Protein AF-A0A924N754-F1 (afdb_monomer)

Secondary structure (DSSP, 8-state):
-HHHHHHHTS-HHHHHHHHHHHHHHHHHHHHTT-HHHHHHHHHHHHHHHHHTT-HHHHHHHHHHHHHHHHHTT-HHHHHHHHHHHHHHHHHTT-HHHHHHHHHHHHHHHHH-SSS--HHHHHHHHHHHHHHHHHHHHTS-SHHHHHHHHHTTHHHHHHHHHHHHHTHHHH-HHHHHHHHHHHHHTTSSHHHHHHHHHT---HHHHGGGGGS--TT--HHHHHHHHHHHHHHTT-EEEEEEEETTEEEEEEE-TTS-EEEPPPEE--HHHHHHHHHHHHHHTTTTGGGS--S-TT-----TTSTT-S---HHHHHHHHHHHS-TTHHHHS-TT--EEEE--GGGGGS-GGG-EE--------------TT---------EEHHHHS-EEE-S-HHHHHHHHTSPPP------TT-S--GGGG-EEEEEE---EEEETTTTEEEEPPP-HHHHHHHHHHHHHHT-PPEEETT-BHHHHHHHHTT-SEEEEES-EE---SHHHHTT-EEE-B--SS--SEEEHHHHHH-TT-----SEEEEESTTTT-PEEETTTEEESHHHHHHHTT-S-EEE-SS----S-TT--

Foldseek 3Di:
DVVVVVVVPDDLVVLQVLLVVLLVQLVVCLVVVNLVSSQVSLVSSCVSCVVSVPLLSNLSSLQSNLVSCVSVLNLVSSLVSLVVSLVSCVVVVVLVSNLSSLQSNLVSLCPHPPDRPLVSSLQSLLVSQQSLLVVLVVLPDLLSSQVSLLVVQSSLQSNLSSLCVCCVPPNFQQSQQLSQLSLLQLFQVSLLVLLLVLDPDPLSVVLVVSHRDRPDRRNVVSLVLCVVCQVLLAWEWAWDDDAQWIWIWIQFSPRGIGTDDIDGHHPVRLLVLQVLLCVLVVQCVVVPDDPPPPPPPDDPPPNPPPDPCVVSLVVCCVNRPDPCCPVRAAFAREYEYQYFFSRLLHPLQQRWDDDQDPPPPDDDDDDPDDDPDRPGPTDGPVNRYPYDYDSHSSLLSSLVSDDAPPQPPDPPDDPDGLLQLAAFEFFEQWFWDADDPRPDIDTDDTDVVRVVVRVVSCVVSVYDYQHYPRFEPVNCQVSQAERQHYEASAAWDADQDSVCRQQTFGAHHYDPVGRRTHTNVVLSPPPPQAGNYQEHEANYAQQQVAHQRRRYGRRGPQSSCSSSNHSGYHHRSGGDPPPDPPDD

Mean predicted aligned error: 11.1 Å

Sequence (584 aa):
MDQQRAYDTVPAVVHMHLARTFVGTARTFVGMARTDSALVNARAALVSARRTRNRTIEGRALSQLGHVYSSAGLADSARSYYASAISIMREVGYKRGVRNALAEMAESFRTGNEQKQLDRAVMYFDSAAAVVDLARRGAGEDENAVAFLEDQVDVFGGWARAWAGRRAEVGSARSAASALGAIERGRAQSLVDMVTRLQSSERVRGLAQFRPVVGRDLSIDVDSLLAPLRASRTAALSYLHAGDTLFTWFLEPSGALHLQPPVRITEAELAQLIRSSRRSLGADDARSAPLNPDELSLSSDSLLSTRYPVDDWKRLAALLLTANLEATVPAGTPIVIVPHGTIGLLPFAALTVGRDRFAATRRASTPAGARRTSSVQRVALGTRNPLRYAPSFTALRASEARPRVAVAQGRRGAAGSVASSALVVGNPAMPFVYSGRWTTRSRLRSLPGAEAESQRIGTLLGVRTLTGKTATESAVRRRMVDAPLIHFATHGLGFGSAASARRSFVAFAPDSLQDGLLTLGELMDERALALRAELVVLSACQTGLGNLTRAEGSIGLQRAFLAKGARAASSSAFGTLTTRRRDC

Nearest PDB structures (foldseek):
  3ro3-assembly1_A  TM=7.411E-01  e=2.589E-04  Mus musculus
  5a7d-assembly4_D  TM=4.964E-01  e=9.634E-04  Drosophila melanogaster
  5a7d-assembly2_E  TM=5.029E-01  e=1.493E-03  Drosophila melanogaster
  4a1s-assembly1_B  TM=5.202E-01  e=2.314E-03  Drosophila melanogaster
  7ep7-assembly1_A  TM=5.096E-01  e=3.253E-03  Mus musculus

pLDDT: mean 79.77, std 19.35, range [21.86, 98.06]

Radius of gyration: 27.98 Å; Cα contacts (8 Å, |Δi|>4): 1055; chains: 1; bounding box: 65×67×88 Å

Solvent-accessible surface area (backbone atoms only — not comparable to full-atom values): 30549 Å² total; per-residue (Å²): 117,66,68,61,56,61,59,69,72,53,54,59,69,54,35,48,51,48,20,54,48,22,42,50,53,14,54,54,24,48,77,68,73,34,55,68,64,12,47,56,26,17,50,53,7,31,57,28,12,57,74,55,66,36,54,70,52,28,17,52,13,29,32,45,40,12,51,43,29,42,77,69,70,38,42,69,63,11,44,53,27,18,55,54,13,33,54,44,17,56,76,72,64,38,58,73,56,28,29,50,31,29,37,53,43,13,46,42,27,56,69,37,91,62,82,58,41,34,71,57,13,35,54,27,20,40,48,20,44,31,47,49,54,58,50,43,74,68,44,71,56,64,67,49,28,49,58,52,39,54,78,43,45,62,46,24,50,48,27,16,52,27,29,50,69,36,29,86,80,64,34,61,57,47,13,30,29,28,16,51,34,34,39,51,57,50,27,20,51,60,51,37,55,41,37,43,73,79,46,93,48,69,70,48,60,58,54,65,69,63,54,64,52,72,90,60,66,34,34,63,50,34,53,60,65,44,41,66,38,39,75,68,36,31,25,32,41,38,45,44,74,54,79,50,29,36,39,40,39,39,33,38,36,88,50,54,59,42,59,49,83,69,41,81,48,43,63,68,58,53,46,46,46,49,48,55,46,38,47,73,70,49,37,53,63,59,73,71,64,70,98,50,91,83,68,78,75,72,64,83,74,69,80,78,69,73,78,73,65,64,62,47,47,52,50,49,30,66,74,74,45,62,96,56,44,75,82,63,46,58,75,65,43,41,34,39,38,24,50,37,44,69,55,64,74,50,64,62,43,70,31,56,46,69,72,82,75,78,80,78,78,79,82,78,92,78,74,96,79,76,77,84,74,80,78,71,71,62,42,39,38,42,82,43,22,51,74,43,79,34,60,21,68,66,40,45,49,59,39,60,60,52,81,75,79,78,65,57,80,70,68,90,84,68,92,83,42,51,49,59,50,35,40,34,31,11,27,29,35,56,30,72,45,71,44,84,94,67,78,42,81,44,68,53,77,84,40,60,56,29,32,54,50,23,49,54,52,16,63,75,39,66,27,81,54,28,41,32,78,67,21,18,41,69,59,46,60,68,48,49,36,73,8,41,35,37,37,40,23,35,59,30,45,42,31,60,44,82,96,41,30,46,69,16,29,43,52,19,4,50,56,101,88,40,73,9,59,57,24,35,42,59,58,64,67,42,79,86,60,55,35,54,16,56,35,36,36,38,56,18,33,24,31,48,38,22,27,73,32,68,21,52,29,60,48,32,55,50,47,44,46,36,37,30,44,19,49,37,63,48,52,31,72,28,39,80,75,76,91,61,96,78,74,113

Structure (mmCIF, N/CA/C/O backbone):
data_AF-A0A924N754-F1
#
_entry.id   AF-A0A924N754-F1
#
loop_
_atom_site.group_PDB
_atom_site.id
_atom_site.type_symbol
_atom_site.label_atom_id
_atom_site.label_alt_id
_atom_site.label_comp_id
_atom_site.label_asym_id
_atom_site.label_entity_id
_atom_site.label_seq_id
_atom_site.pdbx_PDB_ins_code
_atom_site.Cartn_x
_atom_site.Cartn_y
_atom_site.Cartn_z
_atom_site.occupancy
_atom_site.B_iso_or_equiv
_atom_site.auth_seq_id
_atom_site.auth_comp_id
_atom_site.auth_asym_id
_atom_site.auth_atom_id
_atom_site.pdbx_PDB_model_num
ATOM 1 N N . MET A 1 1 ? 32.706 -22.737 -42.553 1.00 48.12 1 MET A N 1
ATOM 2 C CA . MET A 1 1 ? 31.622 -22.927 -43.544 1.00 48.12 1 MET A CA 1
ATOM 3 C C . MET A 1 1 ? 30.691 -24.089 -43.166 1.00 48.12 1 MET A C 1
ATOM 5 O O . MET A 1 1 ? 29.494 -23.963 -43.388 1.00 48.12 1 MET A O 1
ATOM 9 N N . ASP A 1 2 ? 31.188 -25.147 -42.509 1.00 53.66 2 ASP A N 1
ATOM 10 C CA . ASP A 1 2 ? 30.367 -26.296 -42.072 1.00 53.66 2 ASP A CA 1
ATOM 11 C C . ASP A 1 2 ? 29.365 -26.021 -40.942 1.00 53.66 2 ASP A C 1
ATOM 13 O O . ASP A 1 2 ? 28.234 -26.496 -41.002 1.00 53.66 2 ASP A O 1
ATOM 17 N N . GLN A 1 3 ? 29.712 -25.206 -39.939 1.00 51.03 3 GLN A N 1
ATOM 18 C CA . GLN A 1 3 ? 28.780 -24.915 -38.835 1.00 51.03 3 GLN A CA 1
ATOM 19 C C . GLN A 1 3 ? 27.534 -24.137 -39.284 1.00 51.03 3 GLN A C 1
ATOM 21 O O . GLN A 1 3 ? 26.451 -24.370 -38.759 1.00 51.03 3 GLN A O 1
ATOM 26 N N . GLN A 1 4 ? 27.662 -23.251 -40.279 1.00 50.91 4 GLN A N 1
ATOM 27 C CA . GLN A 1 4 ? 26.534 -22.473 -40.799 1.00 50.91 4 GLN A CA 1
ATOM 28 C C . GLN A 1 4 ? 25.554 -23.373 -41.570 1.00 50.91 4 GLN A C 1
ATOM 30 O O . GLN A 1 4 ? 24.350 -23.286 -41.353 1.00 50.91 4 GLN A O 1
ATOM 35 N N . ARG A 1 5 ? 26.072 -24.303 -42.390 1.00 52.09 5 ARG A N 1
ATOM 36 C CA . ARG A 1 5 ? 25.261 -25.282 -43.134 1.00 52.09 5 ARG A CA 1
ATOM 37 C C . ARG A 1 5 ? 24.550 -26.275 -42.211 1.00 52.09 5 ARG A C 1
ATOM 39 O O . ARG A 1 5 ? 23.365 -26.515 -42.402 1.00 52.09 5 ARG A O 1
ATOM 46 N N . ALA A 1 6 ? 25.231 -26.783 -41.180 1.00 55.38 6 ALA A N 1
ATOM 47 C CA . ALA A 1 6 ? 24.621 -27.658 -40.174 1.00 55.38 6 ALA A CA 1
ATOM 48 C C . ALA A 1 6 ? 23.561 -26.936 -39.318 1.00 55.38 6 ALA A C 1
ATOM 50 O O . ALA A 1 6 ? 22.592 -27.546 -38.873 1.00 55.38 6 ALA A O 1
ATOM 51 N N . TYR A 1 7 ? 23.720 -25.628 -39.099 1.00 54.53 7 TYR A N 1
ATOM 52 C CA . TYR A 1 7 ? 22.757 -24.793 -38.377 1.00 54.53 7 TYR A CA 1
ATOM 53 C C . TYR A 1 7 ? 21.530 -24.421 -39.233 1.00 54.53 7 TYR A C 1
ATOM 55 O O . TYR A 1 7 ? 20.434 -24.223 -38.703 1.00 54.53 7 TYR A O 1
ATOM 63 N N . ASP A 1 8 ? 21.680 -24.370 -40.558 1.00 57.34 8 ASP A N 1
ATOM 64 C CA . ASP A 1 8 ? 20.594 -24.090 -41.504 1.00 57.34 8 ASP A CA 1
ATOM 65 C C . ASP A 1 8 ? 19.673 -25.307 -41.745 1.00 57.34 8 ASP A C 1
ATOM 67 O O . ASP A 1 8 ? 18.508 -25.124 -42.091 1.00 57.34 8 ASP A O 1
ATOM 71 N N . THR A 1 9 ? 20.133 -26.537 -41.478 1.00 63.06 9 THR A N 1
ATOM 72 C CA . THR A 1 9 ? 19.323 -27.776 -41.557 1.00 63.06 9 THR A CA 1
ATOM 73 C C . THR A 1 9 ? 18.476 -28.059 -40.311 1.00 63.06 9 THR A C 1
ATOM 75 O O . THR A 1 9 ? 17.717 -29.026 -40.267 1.00 63.06 9 THR A O 1
ATOM 78 N N . VAL A 1 10 ? 18.607 -27.236 -39.270 1.00 67.00 10 VAL A N 1
ATOM 79 C CA . VAL A 1 10 ? 17.914 -27.419 -37.990 1.00 67.00 10 VAL A CA 1
ATOM 80 C C . VAL A 1 10 ? 16.430 -27.017 -38.112 1.00 67.00 10 VAL A C 1
ATOM 82 O O . VAL A 1 10 ? 16.139 -25.919 -38.593 1.00 67.00 10 VAL A O 1
ATOM 85 N N . PRO A 1 11 ? 15.471 -27.842 -37.640 1.00 75.50 11 PRO A N 1
ATOM 86 C CA . PRO A 1 11 ? 14.044 -27.530 -37.729 1.00 75.50 11 PRO A CA 1
ATOM 87 C C . PRO A 1 11 ? 13.665 -26.197 -37.068 1.00 75.50 11 PRO A C 1
ATOM 89 O O . PRO A 1 11 ? 14.200 -25.826 -36.020 1.00 75.50 11 PRO A O 1
ATOM 92 N N . ALA A 1 12 ? 12.663 -25.501 -37.615 1.00 74.56 12 ALA A N 1
ATOM 93 C CA . ALA A 1 12 ? 12.192 -24.209 -37.096 1.00 74.56 12 ALA A CA 1
ATOM 94 C C . ALA A 1 12 ? 11.783 -24.254 -35.606 1.00 74.56 12 ALA A C 1
ATOM 96 O O . ALA A 1 12 ? 11.992 -23.287 -34.873 1.00 74.56 12 ALA A O 1
ATOM 97 N N . VAL A 1 13 ? 11.260 -25.391 -35.133 1.00 77.81 13 VAL A N 1
ATOM 98 C CA . VAL A 1 13 ? 10.950 -25.631 -33.711 1.00 77.81 13 VAL A CA 1
ATOM 99 C C . VAL A 1 13 ? 12.207 -25.562 -32.841 1.00 77.81 13 VAL A C 1
ATOM 101 O O . VAL A 1 13 ? 12.185 -24.947 -31.776 1.00 77.81 13 VAL A O 1
ATOM 104 N N . VAL A 1 14 ? 13.323 -26.125 -33.301 1.00 80.44 14 VAL A N 1
ATOM 105 C CA . VAL A 1 14 ? 14.589 -26.101 -32.561 1.00 80.44 14 VAL A CA 1
ATOM 106 C C . VAL A 1 14 ? 15.149 -24.679 -32.521 1.00 80.44 14 VAL A C 1
ATOM 108 O O . VAL A 1 14 ? 15.503 -24.206 -31.444 1.00 80.44 14 VAL A O 1
ATOM 111 N N . HIS A 1 15 ? 15.113 -23.937 -33.635 1.00 78.25 15 HIS A N 1
ATOM 112 C CA . HIS A 1 15 ? 15.470 -22.507 -33.648 1.00 78.25 15 HIS A CA 1
ATOM 113 C C . HIS A 1 15 ? 14.584 -21.668 -32.715 1.00 78.25 15 HIS A C 1
ATOM 115 O O . HIS A 1 15 ? 15.077 -20.761 -32.045 1.00 78.25 15 HIS A O 1
ATOM 121 N N . MET A 1 16 ? 13.291 -21.987 -32.602 1.00 82.19 16 MET A N 1
ATOM 122 C CA . MET A 1 16 ? 12.377 -21.329 -31.662 1.00 82.19 16 MET A CA 1
ATOM 123 C C . MET A 1 16 ? 12.774 -21.593 -30.199 1.00 82.19 16 MET A C 1
ATOM 125 O O . MET A 1 16 ? 12.779 -20.664 -29.385 1.00 82.19 16 MET A O 1
ATOM 129 N N . HIS A 1 17 ? 13.101 -22.840 -29.846 1.00 85.12 17 HIS A N 1
ATOM 130 C CA . HIS A 1 17 ? 13.564 -23.184 -28.499 1.00 85.12 17 HIS A CA 1
ATOM 131 C C . HIS A 1 17 ? 14.917 -22.542 -28.188 1.00 85.12 17 HIS A C 1
ATOM 133 O O . HIS A 1 17 ? 15.042 -21.897 -27.147 1.00 85.12 17 HIS A O 1
ATOM 139 N N . LEU A 1 18 ? 15.874 -22.608 -29.118 1.00 85.62 18 LEU A N 1
ATOM 140 C CA . LEU A 1 18 ? 17.169 -21.932 -29.009 1.00 85.62 18 LEU A CA 1
ATOM 141 C C . LEU A 1 18 ? 16.996 -20.431 -28.771 1.00 85.62 18 LEU A C 1
ATOM 143 O O . LEU A 1 18 ? 17.587 -19.888 -27.843 1.00 85.62 18 LEU A O 1
ATOM 147 N N . ALA A 1 19 ? 16.120 -19.766 -29.529 1.00 86.81 19 ALA A N 1
ATOM 148 C CA . ALA A 1 19 ? 15.858 -18.341 -29.360 1.00 86.81 19 ALA A CA 1
ATOM 149 C C . ALA A 1 19 ? 15.343 -17.998 -27.948 1.00 86.81 19 ALA A C 1
ATOM 151 O O . ALA A 1 19 ? 15.775 -17.013 -27.346 1.00 86.81 19 ALA A O 1
ATOM 152 N N . ARG A 1 20 ? 14.444 -18.818 -27.380 1.00 87.88 20 ARG A N 1
ATOM 153 C CA . ARG A 1 20 ? 13.950 -18.633 -26.001 1.00 87.88 20 ARG A CA 1
ATOM 154 C C . ARG A 1 20 ? 15.042 -18.871 -24.965 1.00 87.88 20 ARG A C 1
ATOM 156 O O . ARG A 1 20 ? 15.130 -18.094 -24.013 1.00 87.88 20 ARG A O 1
ATOM 163 N N . THR A 1 21 ? 15.849 -19.910 -25.157 1.00 91.44 21 THR A N 1
ATOM 164 C CA . THR A 1 21 ? 16.971 -20.240 -24.276 1.00 91.44 21 THR A CA 1
ATOM 165 C C . THR A 1 21 ? 17.985 -19.109 -24.276 1.00 91.44 21 THR A C 1
ATOM 167 O O . THR A 1 21 ? 18.267 -18.563 -23.217 1.00 91.44 21 THR A O 1
ATOM 170 N N . PHE A 1 22 ? 18.424 -18.650 -25.449 1.00 92.81 22 PHE A N 1
ATOM 171 C CA . PHE A 1 22 ? 19.368 -17.544 -25.580 1.00 92.81 22 PHE A CA 1
ATOM 172 C C . PHE A 1 22 ? 18.857 -16.236 -24.956 1.00 92.81 22 PHE A C 1
ATOM 174 O O . PHE A 1 22 ? 19.632 -15.526 -24.321 1.00 92.81 22 PHE A O 1
ATOM 181 N N . VAL A 1 23 ? 17.552 -15.935 -25.039 1.00 90.06 23 VAL A N 1
ATOM 182 C CA . VAL A 1 23 ? 16.938 -14.816 -24.292 1.00 90.06 23 VAL A CA 1
ATOM 183 C C . VAL A 1 23 ? 17.094 -14.988 -22.777 1.00 90.06 23 VAL A C 1
ATOM 185 O O . VAL A 1 23 ? 17.345 -14.013 -22.071 1.00 90.06 23 VAL A O 1
ATOM 188 N N . GLY A 1 24 ? 16.900 -16.204 -22.260 1.00 88.94 24 GLY A N 1
ATOM 189 C CA . GLY A 1 24 ? 17.096 -16.519 -20.844 1.00 88.94 24 GLY A CA 1
ATOM 190 C C . GLY A 1 24 ? 18.562 -16.400 -20.426 1.00 88.94 24 GLY A C 1
ATOM 191 O O . GLY A 1 24 ? 18.861 -15.703 -19.461 1.00 88.94 24 GLY A O 1
ATOM 192 N N . THR A 1 25 ? 19.465 -17.001 -21.199 1.00 92.06 25 THR A N 1
ATOM 193 C CA . THR A 1 25 ? 20.913 -16.999 -20.964 1.00 92.06 25 THR A CA 1
ATOM 194 C C . THR A 1 25 ? 21.511 -15.593 -21.033 1.00 92.06 25 THR A C 1
ATOM 196 O O . THR A 1 25 ? 22.358 -15.225 -20.221 1.00 92.06 25 THR A O 1
ATOM 199 N N . ALA A 1 26 ? 21.043 -14.757 -21.964 1.00 91.31 26 ALA A N 1
ATOM 200 C CA . ALA A 1 26 ? 21.447 -13.357 -22.017 1.00 91.31 26 ALA A CA 1
ATOM 201 C C . ALA A 1 26 ? 21.077 -12.625 -20.719 1.00 91.31 26 ALA A C 1
ATOM 203 O O . ALA A 1 26 ? 21.920 -11.948 -20.136 1.00 91.31 26 ALA A O 1
ATOM 204 N N . ARG A 1 27 ? 19.847 -12.818 -20.218 1.00 90.56 27 ARG A N 1
ATOM 205 C CA . ARG A 1 27 ? 19.393 -12.212 -18.956 1.00 90.56 27 ARG A CA 1
ATOM 206 C C . ARG A 1 27 ? 20.252 -12.640 -17.771 1.00 90.56 27 ARG A C 1
ATOM 208 O O . ARG A 1 27 ? 20.624 -11.792 -16.965 1.00 90.56 27 ARG A O 1
ATOM 215 N N . THR A 1 28 ? 20.579 -13.928 -17.668 1.00 91.62 28 THR A N 1
ATOM 216 C CA . THR A 1 28 ? 21.433 -14.428 -16.580 1.00 91.62 28 THR A CA 1
ATOM 217 C C . THR A 1 28 ? 22.829 -13.820 -16.643 1.00 91.62 28 THR A C 1
ATOM 219 O O . THR A 1 28 ? 23.358 -13.423 -15.610 1.00 91.62 28 THR A O 1
ATOM 222 N N . PHE A 1 29 ? 23.406 -13.667 -17.841 1.00 92.69 29 PHE A N 1
ATOM 223 C CA . PHE A 1 29 ? 24.718 -13.036 -17.986 1.00 92.69 29 PHE A CA 1
ATOM 224 C C . PHE A 1 29 ? 24.713 -11.544 -17.654 1.00 92.69 29 PHE A C 1
ATOM 226 O O . PHE A 1 29 ? 25.681 -11.081 -17.056 1.00 92.69 29 PHE A O 1
ATOM 233 N N . VAL A 1 30 ? 23.632 -10.808 -17.946 1.00 88.00 30 VAL A N 1
ATOM 234 C CA . VAL A 1 30 ? 23.507 -9.423 -17.456 1.00 88.00 30 VAL A CA 1
ATOM 235 C C . VAL A 1 30 ? 23.503 -9.385 -15.927 1.00 88.00 30 VAL A C 1
ATOM 237 O O . VAL A 1 30 ? 24.225 -8.585 -15.343 1.00 88.00 30 VAL A O 1
ATOM 240 N N . GLY A 1 31 ? 22.762 -10.285 -15.270 1.00 86.25 31 GLY A N 1
ATOM 241 C CA . GLY A 1 31 ? 22.745 -10.376 -13.803 1.00 86.25 31 GLY A CA 1
ATOM 242 C C . GLY A 1 31 ? 24.109 -10.700 -13.178 1.00 86.25 31 GLY A C 1
ATOM 243 O O . GLY A 1 31 ? 24.368 -10.321 -12.043 1.00 86.25 31 GLY A O 1
ATOM 244 N N . MET A 1 32 ? 24.999 -11.355 -13.928 1.00 91.88 32 MET A N 1
ATOM 245 C CA . MET A 1 32 ? 26.385 -11.642 -13.531 1.00 91.88 32 MET A CA 1
ATOM 246 C C . MET A 1 32 ? 27.378 -10.540 -13.940 1.00 91.88 32 MET A C 1
ATOM 248 O O . MET A 1 32 ? 28.582 -10.754 -13.836 1.00 91.88 32 MET A O 1
ATOM 252 N N . ALA A 1 33 ? 26.902 -9.406 -14.468 1.00 90.12 33 ALA A N 1
ATOM 253 C CA . ALA A 1 33 ? 27.728 -8.342 -15.047 1.00 90.12 33 ALA A CA 1
ATOM 254 C C . ALA A 1 33 ? 28.668 -8.815 -16.184 1.00 90.12 33 ALA A C 1
ATOM 256 O O . ALA A 1 33 ? 29.721 -8.232 -16.430 1.00 90.12 33 ALA A O 1
ATOM 257 N N . ARG A 1 34 ? 28.287 -9.876 -16.912 1.00 92.25 34 ARG A N 1
ATOM 258 C CA . ARG A 1 34 ? 29.042 -10.440 -18.045 1.00 92.25 34 ARG A CA 1
ATOM 259 C C . ARG A 1 34 ? 28.488 -9.941 -19.378 1.00 92.25 34 ARG A C 1
ATOM 261 O O . ARG A 1 34 ? 27.840 -10.688 -20.116 1.00 92.25 34 ARG A O 1
ATOM 268 N N . THR A 1 35 ? 28.756 -8.677 -19.688 1.00 91.00 35 THR A N 1
ATOM 269 C CA . THR A 1 35 ? 28.184 -7.961 -20.842 1.00 91.00 35 THR A CA 1
ATOM 270 C C . THR A 1 35 ? 28.445 -8.653 -22.182 1.00 91.00 35 THR A C 1
ATOM 272 O O . THR A 1 35 ? 27.508 -8.835 -22.958 1.00 91.00 35 THR A O 1
ATOM 275 N N . ASP A 1 36 ? 29.668 -9.125 -22.441 1.00 91.06 36 ASP A N 1
ATOM 276 C CA . ASP A 1 36 ? 30.014 -9.752 -23.727 1.00 91.06 36 ASP A CA 1
ATOM 277 C C . ASP A 1 36 ? 29.248 -11.056 -23.954 1.00 91.06 36 ASP A C 1
ATOM 279 O O . ASP A 1 36 ? 28.648 -11.279 -25.008 1.00 91.06 36 ASP A O 1
ATOM 283 N N . SER A 1 37 ? 29.199 -11.908 -22.926 1.00 93.12 37 SER A N 1
ATOM 284 C CA . SER A 1 37 ? 28.439 -13.159 -22.971 1.00 93.12 37 SER A CA 1
ATOM 285 C C . SER A 1 37 ? 26.943 -12.882 -23.137 1.00 93.12 37 SER A C 1
ATOM 287 O O . SER A 1 37 ? 26.268 -13.569 -23.908 1.00 93.12 37 SER A O 1
ATOM 289 N N . ALA A 1 38 ? 26.420 -11.846 -22.477 1.00 93.19 38 ALA A N 1
ATOM 290 C CA . ALA A 1 38 ? 25.033 -11.438 -22.635 1.00 93.19 38 ALA A CA 1
ATOM 291 C C . ALA A 1 38 ? 24.731 -10.955 -24.063 1.00 93.19 38 ALA A C 1
ATOM 293 O O . ALA A 1 38 ? 23.718 -11.351 -24.643 1.00 93.19 38 ALA A O 1
ATOM 294 N N . LEU A 1 39 ? 25.628 -10.162 -24.655 1.00 93.44 39 LEU A N 1
ATOM 295 C CA . LEU A 1 39 ? 25.483 -9.622 -26.004 1.00 93.44 39 LEU A CA 1
ATOM 296 C C . LEU A 1 39 ? 25.487 -10.724 -27.067 1.00 93.44 39 LEU A C 1
ATOM 298 O O . LEU A 1 39 ? 24.621 -10.727 -27.944 1.00 93.44 39 LEU A O 1
ATOM 302 N N . VAL A 1 40 ? 26.416 -11.680 -26.970 1.00 94.75 40 VAL A N 1
ATOM 303 C CA . VAL A 1 40 ? 26.489 -12.833 -27.884 1.00 94.75 40 VAL A CA 1
ATOM 304 C C . VAL A 1 40 ? 25.179 -13.620 -27.860 1.00 94.75 40 VAL A C 1
ATOM 306 O O . VAL A 1 40 ? 24.588 -13.875 -28.910 1.00 94.75 40 VAL A O 1
ATOM 309 N N . ASN A 1 41 ? 24.674 -13.936 -26.665 1.00 94.06 41 ASN A N 1
ATOM 310 C CA . ASN A 1 41 ? 23.429 -14.687 -26.513 1.00 94.06 41 ASN A CA 1
ATOM 311 C C . ASN A 1 41 ? 22.213 -13.886 -27.008 1.00 94.06 41 ASN A C 1
ATOM 313 O O . ASN A 1 41 ? 21.380 -14.413 -27.742 1.00 94.06 41 ASN A O 1
ATOM 317 N N . ALA A 1 42 ? 22.118 -12.594 -26.689 1.00 92.62 42 ALA A N 1
ATOM 318 C CA . ALA A 1 42 ? 21.004 -11.759 -27.134 1.00 92.62 42 ALA A CA 1
ATOM 319 C C . ALA A 1 42 ? 20.966 -11.602 -28.671 1.00 92.62 42 ALA A C 1
ATOM 321 O O . ALA A 1 42 ? 19.889 -11.634 -29.272 1.00 92.62 42 ALA A O 1
ATOM 322 N N . ARG A 1 43 ? 22.132 -11.507 -29.329 1.00 94.88 43 ARG A N 1
ATOM 323 C CA . ARG A 1 43 ? 22.238 -11.495 -30.800 1.00 94.88 43 ARG A CA 1
ATOM 324 C C . ARG A 1 43 ? 21.851 -12.839 -31.412 1.00 94.88 43 ARG A C 1
ATOM 326 O O . ARG A 1 43 ? 21.066 -12.862 -32.359 1.00 94.88 43 ARG A O 1
ATOM 333 N N . ALA A 1 44 ? 22.334 -13.948 -30.849 1.00 92.75 44 ALA A N 1
ATOM 334 C CA . ALA A 1 44 ? 21.968 -15.293 -31.296 1.00 92.75 44 ALA A CA 1
ATOM 335 C C . ALA A 1 44 ? 20.450 -15.533 -31.200 1.00 92.75 44 ALA A C 1
ATOM 337 O O . ALA A 1 44 ? 19.839 -16.082 -32.124 1.00 92.75 44 ALA A O 1
ATOM 338 N N . ALA A 1 45 ? 19.816 -15.040 -30.129 1.00 92.88 45 ALA A N 1
ATOM 339 C CA . ALA A 1 45 ? 18.366 -15.069 -29.983 1.00 92.88 45 ALA A CA 1
ATOM 340 C C . ALA A 1 45 ? 17.644 -14.308 -31.103 1.00 92.88 45 ALA A C 1
ATOM 342 O O . ALA A 1 45 ? 16.675 -14.822 -31.662 1.00 92.88 45 ALA A O 1
ATOM 343 N N . LEU A 1 46 ? 18.112 -13.101 -31.445 1.00 93.75 46 LEU A N 1
ATOM 344 C CA . LEU A 1 46 ? 17.497 -12.271 -32.483 1.00 93.75 46 LEU A CA 1
ATOM 345 C C . LEU A 1 46 ? 17.583 -12.928 -33.866 1.00 93.75 46 LEU A C 1
ATOM 347 O O . LEU A 1 46 ? 16.591 -12.963 -34.594 1.00 93.75 46 LEU A O 1
ATOM 351 N N . VAL A 1 47 ? 18.748 -13.480 -34.213 1.00 92.69 47 VAL A N 1
ATOM 352 C CA . VAL A 1 47 ? 18.953 -14.196 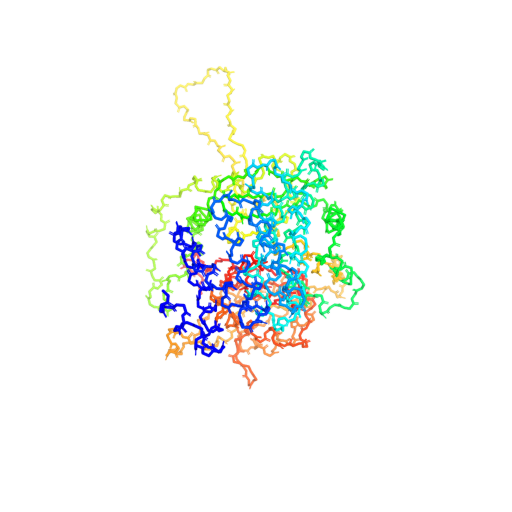-35.483 1.00 92.69 47 VAL A CA 1
ATOM 353 C C . VAL A 1 47 ? 18.010 -15.398 -35.580 1.00 92.69 47 VAL A C 1
ATOM 355 O O . VAL A 1 47 ? 17.298 -15.547 -36.574 1.00 92.69 47 VAL A O 1
ATOM 358 N N . SER A 1 48 ? 17.942 -16.209 -34.521 1.00 88.75 48 SER A N 1
ATOM 359 C CA . SER A 1 48 ? 17.065 -17.388 -34.450 1.00 88.75 48 SER A CA 1
ATOM 360 C C . SER A 1 48 ? 15.577 -17.009 -34.558 1.00 88.75 48 SER A C 1
ATOM 362 O O . SER A 1 48 ? 14.796 -17.658 -35.260 1.00 88.75 48 SER A O 1
ATOM 364 N N . ALA A 1 49 ? 15.171 -15.917 -33.904 1.00 89.38 49 ALA A N 1
ATOM 365 C CA . ALA A 1 49 ? 13.796 -15.423 -33.935 1.00 89.38 49 ALA A CA 1
ATOM 366 C C . ALA A 1 49 ? 13.371 -14.909 -35.321 1.00 89.38 49 ALA A C 1
ATOM 368 O O . ALA A 1 49 ? 12.266 -15.204 -35.777 1.00 89.38 49 ALA A O 1
ATOM 369 N N . ARG A 1 50 ? 14.255 -14.182 -36.019 1.00 90.69 50 ARG A N 1
ATOM 370 C CA . ARG A 1 50 ? 13.991 -13.681 -37.379 1.00 90.69 50 ARG A CA 1
ATOM 371 C C . ARG A 1 50 ? 13.894 -14.807 -38.400 1.00 90.69 50 ARG A C 1
ATOM 373 O O . ARG A 1 50 ? 12.989 -14.797 -39.229 1.00 90.69 50 ARG A O 1
ATOM 380 N N . ARG A 1 51 ? 14.768 -15.813 -38.300 1.00 85.81 51 ARG A N 1
ATOM 381 C CA . ARG A 1 51 ? 14.733 -17.010 -39.161 1.00 85.81 51 ARG A CA 1
ATOM 382 C C . ARG A 1 51 ? 13.421 -17.780 -39.033 1.00 85.81 51 ARG A C 1
ATOM 384 O O . ARG A 1 51 ? 12.846 -18.190 -40.032 1.00 85.81 51 ARG A O 1
ATOM 391 N N . THR A 1 52 ? 12.916 -17.912 -37.809 1.00 85.31 52 THR A N 1
ATOM 392 C CA . THR A 1 52 ? 11.630 -18.573 -37.529 1.00 85.31 52 THR A CA 1
ATOM 393 C C . THR A 1 52 ? 10.413 -17.682 -37.789 1.00 85.31 52 THR A C 1
ATOM 395 O O . THR A 1 52 ? 9.289 -18.123 -37.563 1.00 85.31 52 THR A O 1
ATOM 398 N N . ARG A 1 53 ? 10.618 -16.427 -38.228 1.00 86.50 53 ARG A N 1
ATOM 399 C CA . ARG A 1 53 ? 9.584 -15.385 -38.378 1.00 86.50 53 ARG A CA 1
ATOM 400 C C . ARG A 1 53 ? 8.705 -15.229 -37.128 1.00 86.50 53 ARG A C 1
ATOM 402 O O . ARG A 1 53 ? 7.550 -14.813 -37.204 1.00 86.50 53 ARG A O 1
ATOM 409 N N . ASN A 1 54 ? 9.251 -15.547 -35.953 1.00 87.50 54 ASN A N 1
ATOM 410 C CA . ASN A 1 54 ? 8.522 -15.486 -34.697 1.00 87.50 54 ASN A CA 1
ATOM 411 C C . ASN A 1 54 ? 8.626 -14.078 -34.102 1.00 87.50 54 ASN A C 1
ATOM 413 O O . ASN A 1 54 ? 9.533 -13.776 -33.322 1.00 87.50 54 ASN A O 1
ATOM 417 N N . ARG A 1 55 ? 7.663 -13.224 -34.454 1.00 92.06 55 ARG A N 1
ATOM 418 C CA . ARG A 1 55 ? 7.601 -11.818 -34.024 1.00 92.06 55 ARG A CA 1
ATOM 419 C C . ARG A 1 55 ? 7.603 -11.654 -32.500 1.00 92.06 55 ARG A C 1
ATOM 421 O O . ARG A 1 55 ? 8.257 -10.758 -31.974 1.00 92.06 55 ARG A O 1
ATOM 428 N N . THR A 1 56 ? 6.953 -12.551 -31.755 1.00 88.69 56 THR A N 1
ATOM 429 C CA . THR A 1 56 ? 6.948 -12.496 -30.283 1.00 88.69 56 THR A CA 1
ATOM 430 C C . THR A 1 56 ? 8.346 -12.692 -29.695 1.00 88.69 56 THR A C 1
ATOM 432 O O . THR A 1 56 ? 8.744 -11.959 -28.787 1.00 88.69 56 THR A O 1
ATOM 435 N N . ILE A 1 57 ? 9.108 -13.675 -30.187 1.00 88.69 57 ILE A N 1
ATOM 436 C CA . ILE A 1 57 ? 10.477 -13.909 -29.707 1.00 88.69 57 ILE A CA 1
ATOM 437 C C . ILE A 1 57 ? 11.428 -12.836 -30.245 1.00 88.69 57 ILE A C 1
ATOM 439 O O . ILE A 1 57 ? 12.313 -12.414 -29.505 1.00 88.69 57 ILE A O 1
ATOM 443 N N . GLU A 1 58 ? 11.210 -12.334 -31.464 1.00 93.88 58 GLU A N 1
ATOM 444 C CA . GLU A 1 58 ? 11.989 -11.231 -32.039 1.00 93.88 58 GLU A CA 1
ATOM 445 C C . GLU A 1 58 ? 11.909 -9.991 -31.145 1.00 93.88 58 GLU A C 1
ATOM 447 O O . GLU A 1 58 ? 12.941 -9.475 -30.712 1.00 93.88 58 GLU A O 1
ATOM 452 N N . GLY A 1 59 ? 10.694 -9.578 -30.768 1.00 93.88 59 GLY A N 1
ATOM 453 C CA . GLY A 1 59 ? 10.499 -8.488 -29.817 1.00 93.88 59 GLY A CA 1
ATOM 454 C C . GLY A 1 59 ? 11.235 -8.748 -28.500 1.00 93.88 59 GLY A C 1
ATOM 455 O O . GLY A 1 59 ? 11.949 -7.879 -28.001 1.00 93.88 59 GLY A O 1
ATOM 456 N N . ARG A 1 60 ? 11.122 -9.960 -27.932 1.00 93.12 60 ARG A N 1
ATOM 457 C CA . ARG A 1 60 ? 11.809 -10.317 -26.674 1.00 93.12 60 ARG A CA 1
ATOM 458 C C . ARG A 1 60 ? 13.330 -10.232 -26.798 1.00 93.12 60 ARG A C 1
ATOM 460 O O . ARG A 1 60 ? 13.962 -9.731 -25.873 1.00 93.12 60 ARG A O 1
ATOM 467 N N . ALA A 1 61 ? 13.900 -10.701 -27.905 1.00 93.75 61 ALA A N 1
ATOM 468 C CA . ALA A 1 61 ? 15.333 -10.636 -28.166 1.00 93.75 61 ALA A CA 1
ATOM 469 C C . ALA A 1 61 ? 15.816 -9.184 -28.302 1.00 93.75 61 ALA A C 1
ATOM 471 O O . ALA A 1 61 ? 16.807 -8.822 -27.675 1.00 93.75 61 ALA A O 1
ATOM 472 N N . LEU A 1 62 ? 15.074 -8.330 -29.018 1.00 96.38 62 LEU A N 1
ATOM 473 C CA . LEU A 1 62 ? 15.368 -6.894 -29.112 1.00 96.38 62 LEU A CA 1
ATOM 474 C C . LEU A 1 62 ? 15.303 -6.211 -27.743 1.00 96.38 62 LEU A C 1
ATOM 476 O O . LEU A 1 62 ? 16.209 -5.473 -27.382 1.00 96.38 62 LEU A O 1
ATOM 480 N N . SER A 1 63 ? 14.284 -6.509 -26.934 1.00 95.06 63 SER A N 1
ATOM 481 C CA . SER A 1 63 ? 14.199 -5.983 -25.568 1.00 95.06 63 SER A CA 1
ATOM 482 C C . SER A 1 63 ? 15.378 -6.446 -24.703 1.00 95.06 63 SER A C 1
ATOM 484 O O . SER A 1 63 ? 15.899 -5.656 -23.923 1.00 95.06 63 SER A O 1
ATOM 486 N N . GLN A 1 64 ? 15.848 -7.692 -24.847 1.00 94.62 64 GLN A N 1
ATOM 487 C CA . GLN A 1 64 ? 17.058 -8.129 -24.140 1.00 94.62 64 GLN A CA 1
ATOM 488 C C . GLN A 1 64 ? 18.321 -7.439 -24.650 1.00 94.62 64 GLN A C 1
ATOM 490 O O . GLN A 1 64 ? 19.149 -7.070 -23.828 1.00 94.62 64 GLN A O 1
ATOM 495 N N . LEU A 1 65 ? 18.471 -7.220 -25.960 1.00 95.31 65 LEU A N 1
ATOM 496 C CA . LEU A 1 65 ? 19.572 -6.411 -26.490 1.00 95.31 65 LEU A CA 1
ATOM 497 C C . LEU A 1 65 ? 19.550 -5.008 -25.883 1.00 95.31 65 LEU A C 1
ATOM 499 O O . LEU A 1 65 ? 20.586 -4.541 -25.421 1.00 95.31 65 LEU A O 1
ATOM 503 N N . GLY A 1 66 ? 18.371 -4.385 -25.802 1.00 94.38 66 GLY A N 1
ATOM 504 C CA . GLY A 1 66 ? 18.191 -3.108 -25.118 1.00 94.38 66 GLY A CA 1
ATOM 505 C C . GLY A 1 66 ? 18.718 -3.136 -23.681 1.00 94.38 66 GLY A C 1
ATOM 506 O O . GLY A 1 66 ? 19.504 -2.274 -23.299 1.00 94.38 66 GLY A O 1
ATOM 507 N N . HIS A 1 67 ? 18.383 -4.183 -22.924 1.00 91.56 67 HIS A N 1
ATOM 508 C CA . HIS A 1 67 ? 18.844 -4.363 -21.544 1.00 91.56 67 HIS A CA 1
ATOM 509 C C . HIS A 1 67 ? 20.359 -4.574 -21.439 1.00 91.56 67 HIS A C 1
ATOM 511 O O . HIS A 1 67 ? 21.000 -3.968 -20.583 1.00 91.56 67 HIS A O 1
ATOM 517 N N . VAL A 1 68 ? 20.959 -5.355 -22.345 1.00 93.75 68 VAL A N 1
ATOM 518 C CA . VAL A 1 68 ? 22.420 -5.532 -22.411 1.00 93.75 68 VAL A CA 1
ATOM 519 C C . VAL A 1 68 ? 23.114 -4.195 -22.675 1.00 93.75 68 VAL A C 1
ATOM 521 O O . VAL A 1 68 ? 24.016 -3.816 -21.931 1.00 93.75 68 VAL A O 1
ATOM 524 N N . TYR A 1 69 ? 22.664 -3.441 -23.682 1.00 92.31 69 TYR A N 1
ATOM 525 C CA . TYR A 1 69 ? 23.233 -2.128 -23.995 1.00 92.31 69 TYR A CA 1
ATOM 526 C C . TYR A 1 69 ? 23.038 -1.125 -22.853 1.00 92.31 69 TYR A C 1
ATOM 528 O O . TYR A 1 69 ? 23.958 -0.370 -22.547 1.00 92.31 69 TYR A O 1
ATOM 536 N N . SER A 1 70 ? 21.893 -1.164 -22.169 1.00 89.12 70 SER A N 1
ATOM 537 C CA . SER A 1 70 ? 21.637 -0.332 -20.991 1.00 89.12 70 SER A CA 1
ATOM 538 C C . SER A 1 70 ? 22.612 -0.658 -19.859 1.00 89.12 70 SER A C 1
ATOM 540 O O . SER A 1 70 ? 23.221 0.248 -19.298 1.00 89.12 70 SER A O 1
ATOM 542 N N . SER A 1 71 ? 22.831 -1.947 -19.568 1.00 87.56 71 SER A N 1
ATOM 543 C CA . SER A 1 71 ? 23.798 -2.384 -18.548 1.00 87.56 71 SER A CA 1
ATOM 544 C C . SER A 1 71 ? 25.250 -2.033 -18.895 1.00 87.56 71 SER A C 1
ATOM 546 O O . SER A 1 71 ? 26.068 -1.851 -18.001 1.00 87.56 71 SER A O 1
ATOM 548 N N . ALA A 1 72 ? 25.554 -1.877 -20.186 1.00 88.31 72 ALA A N 1
ATOM 549 C CA . ALA A 1 72 ? 26.848 -1.417 -20.683 1.00 88.31 72 ALA A CA 1
ATOM 550 C C . ALA A 1 72 ? 27.005 0.119 -20.668 1.00 88.31 72 ALA A C 1
ATOM 552 O O . ALA A 1 72 ? 28.027 0.627 -21.121 1.00 88.31 72 ALA A O 1
ATOM 553 N N . GLY A 1 73 ? 25.995 0.872 -20.216 1.00 86.69 73 GLY A N 1
ATOM 554 C CA . GLY A 1 73 ? 25.997 2.340 -20.233 1.00 86.69 73 GLY A CA 1
ATOM 555 C C . GLY A 1 73 ? 25.712 2.970 -21.604 1.00 86.69 73 GLY A C 1
ATOM 556 O O . GLY A 1 73 ? 25.795 4.187 -21.751 1.00 86.69 73 GLY A O 1
ATOM 557 N N . LEU A 1 74 ? 25.340 2.173 -22.612 1.00 89.06 74 LEU A N 1
ATOM 558 C CA . LEU A 1 74 ? 25.089 2.612 -23.990 1.00 89.06 74 LEU A CA 1
ATOM 559 C C . LEU A 1 74 ? 23.604 2.946 -24.199 1.00 89.06 74 LEU A C 1
ATOM 561 O O . LEU A 1 74 ? 22.859 2.220 -24.867 1.00 89.06 74 LEU A O 1
ATOM 565 N N . ALA A 1 75 ? 23.170 4.062 -23.609 1.00 87.81 75 ALA A N 1
ATOM 566 C CA . ALA A 1 75 ? 21.760 4.445 -23.524 1.00 87.81 75 ALA A CA 1
ATOM 567 C C . ALA A 1 75 ? 21.074 4.644 -24.891 1.00 87.81 75 ALA A C 1
ATOM 569 O O . ALA A 1 75 ? 19.922 4.245 -25.044 1.00 87.81 75 ALA A O 1
ATOM 570 N N . ASP A 1 76 ? 21.725 5.226 -25.903 1.00 89.00 76 ASP A N 1
ATOM 571 C CA . ASP A 1 76 ? 21.111 5.413 -27.237 1.00 89.00 76 ASP A CA 1
ATOM 572 C C . ASP A 1 76 ? 20.816 4.100 -27.944 1.00 89.00 76 ASP A C 1
ATOM 574 O O . ASP A 1 76 ? 19.713 3.881 -28.451 1.00 89.00 76 ASP A O 1
ATOM 578 N N . SER A 1 77 ? 21.790 3.189 -27.914 1.00 91.38 77 SER A N 1
ATOM 579 C CA . SER A 1 77 ? 21.620 1.848 -28.466 1.00 91.38 77 SER A CA 1
ATOM 580 C C . SER A 1 77 ? 20.484 1.128 -27.747 1.00 91.38 77 SER A C 1
ATOM 582 O O . SER A 1 77 ? 19.584 0.597 -28.397 1.00 91.38 77 SER A O 1
ATOM 584 N N . ALA A 1 78 ? 20.470 1.180 -26.411 1.00 93.06 78 ALA A N 1
ATOM 585 C CA . ALA A 1 78 ? 19.408 0.587 -25.608 1.00 93.06 78 ALA A CA 1
ATOM 586 C C . ALA A 1 78 ? 18.018 1.104 -26.012 1.00 93.06 78 ALA A C 1
ATOM 588 O O . ALA A 1 78 ? 17.123 0.313 -26.317 1.00 93.06 78 ALA A O 1
ATOM 589 N N . ARG A 1 79 ? 17.865 2.432 -26.093 1.00 93.44 79 ARG A N 1
ATOM 590 C CA . ARG A 1 79 ? 16.622 3.117 -26.480 1.00 93.44 79 ARG A CA 1
ATOM 591 C C . ARG A 1 79 ? 16.136 2.701 -27.871 1.00 93.44 79 ARG A C 1
ATOM 593 O O . ARG A 1 79 ? 14.947 2.433 -28.034 1.00 93.44 79 ARG A O 1
ATOM 600 N N . SER A 1 80 ? 17.037 2.582 -28.848 1.00 95.06 80 SER A N 1
ATOM 601 C CA . SER A 1 80 ? 16.702 2.130 -30.208 1.00 95.06 80 SER A CA 1
ATOM 602 C C . SER A 1 80 ? 16.162 0.691 -30.234 1.00 95.06 80 SER A C 1
ATOM 604 O O . SER A 1 80 ? 15.114 0.406 -30.831 1.00 95.06 80 SER A O 1
ATOM 606 N N . TYR A 1 81 ? 16.819 -0.221 -29.510 1.00 96.50 81 TYR A N 1
ATOM 607 C CA . TYR A 1 81 ? 16.362 -1.607 -29.398 1.00 96.50 81 TYR A CA 1
ATOM 608 C C . TYR A 1 81 ? 15.036 -1.730 -28.640 1.00 96.50 81 TYR A C 1
ATOM 610 O O . TYR A 1 81 ? 14.172 -2.505 -29.057 1.00 96.50 81 TYR A O 1
ATOM 618 N N . TYR A 1 82 ? 14.832 -0.950 -27.573 1.00 96.50 82 TYR A N 1
ATOM 619 C CA . TYR A 1 82 ? 13.551 -0.907 -26.868 1.00 96.50 82 TYR A CA 1
ATOM 620 C C . TYR A 1 82 ? 12.423 -0.377 -27.749 1.00 96.50 82 TYR A C 1
ATOM 622 O O . TYR A 1 82 ? 11.363 -0.999 -27.784 1.00 96.50 82 TYR A O 1
ATOM 630 N N . ALA A 1 83 ? 12.642 0.702 -28.505 1.00 96.38 83 ALA A N 1
ATOM 631 C CA . ALA A 1 83 ? 11.642 1.245 -29.426 1.00 96.38 83 ALA A CA 1
ATOM 632 C C . ALA A 1 83 ? 11.206 0.199 -30.466 1.00 96.38 83 ALA A C 1
ATOM 634 O O . ALA A 1 83 ? 10.010 -0.046 -30.650 1.00 96.38 83 ALA A O 1
ATOM 635 N N . SER A 1 84 ? 12.180 -0.493 -31.066 1.00 96.44 84 SER A N 1
ATOM 636 C CA . SER A 1 84 ? 11.921 -1.594 -32.000 1.00 96.44 84 SER A CA 1
ATOM 637 C C . SER A 1 84 ? 11.134 -2.723 -31.326 1.00 96.44 84 SER A C 1
ATOM 639 O O . SER A 1 84 ? 10.128 -3.188 -31.857 1.00 96.44 84 SER A O 1
ATOM 641 N N . ALA A 1 85 ? 11.539 -3.133 -30.121 1.00 96.44 85 ALA A N 1
ATOM 642 C CA . ALA A 1 85 ? 10.851 -4.167 -29.355 1.00 96.44 85 ALA A CA 1
ATOM 643 C C . ALA A 1 85 ? 9.395 -3.788 -29.032 1.00 96.44 85 ALA A C 1
ATOM 645 O O . ALA A 1 85 ? 8.502 -4.617 -29.198 1.00 96.44 85 ALA A O 1
ATOM 646 N N . ILE A 1 86 ? 9.143 -2.545 -28.606 1.00 96.31 86 ILE A N 1
ATOM 647 C CA . ILE A 1 86 ? 7.807 -2.035 -28.270 1.00 96.31 86 ILE A CA 1
ATOM 648 C C . ILE A 1 86 ? 6.877 -2.100 -29.484 1.00 96.31 86 ILE A C 1
ATOM 650 O O . ILE A 1 86 ? 5.746 -2.561 -29.328 1.00 96.31 86 ILE A O 1
ATOM 654 N N . SER A 1 87 ? 7.340 -1.691 -30.674 1.00 96.31 87 SER A N 1
ATOM 655 C CA . SER A 1 87 ? 6.545 -1.763 -31.913 1.00 96.31 87 SER A CA 1
ATOM 656 C C . SER A 1 87 ? 6.085 -3.193 -32.185 1.00 96.31 87 SER A C 1
ATOM 658 O O . SER A 1 87 ? 4.887 -3.472 -32.200 1.00 96.31 87 SER A O 1
ATOM 660 N N . ILE A 1 88 ? 7.039 -4.128 -32.264 1.00 95.19 88 ILE A N 1
ATOM 661 C CA . ILE A 1 88 ? 6.754 -5.539 -32.551 1.00 95.19 88 ILE A CA 1
ATOM 662 C C . ILE A 1 88 ? 5.823 -6.138 -31.497 1.00 95.19 88 ILE A C 1
ATOM 664 O O . ILE A 1 88 ? 4.874 -6.850 -31.815 1.00 95.19 88 ILE A O 1
ATOM 668 N N . MET A 1 89 ? 6.089 -5.873 -30.217 1.00 95.06 89 MET A N 1
ATOM 669 C CA . MET A 1 89 ? 5.297 -6.442 -29.130 1.00 95.06 89 MET A CA 1
ATOM 670 C C . MET A 1 89 ? 3.873 -5.880 -29.076 1.00 95.06 89 MET A C 1
ATOM 672 O O . MET A 1 89 ? 2.975 -6.604 -28.648 1.00 95.06 89 MET A O 1
ATOM 676 N N . ARG A 1 90 ? 3.650 -4.629 -29.503 1.00 94.00 90 ARG A N 1
ATOM 677 C CA . ARG A 1 90 ? 2.302 -4.064 -29.662 1.00 94.00 90 ARG A CA 1
ATOM 678 C C . ARG A 1 90 ? 1.555 -4.741 -30.806 1.00 94.00 90 ARG A C 1
ATOM 680 O O . ARG A 1 90 ? 0.418 -5.144 -30.590 1.00 94.00 90 ARG A O 1
ATOM 687 N N . GLU A 1 91 ? 2.206 -4.933 -31.955 1.00 93.88 91 GLU A N 1
ATOM 688 C CA . GLU A 1 91 ? 1.621 -5.615 -33.123 1.00 93.88 91 GLU A CA 1
ATOM 689 C C . GLU A 1 91 ? 1.122 -7.024 -32.775 1.00 93.88 91 GLU A C 1
ATOM 691 O O . GLU A 1 91 ? 0.016 -7.401 -33.146 1.00 93.88 91 GLU A O 1
ATOM 696 N N . VAL A 1 92 ? 1.903 -7.795 -32.010 1.00 93.25 92 VAL A N 1
ATOM 697 C CA . VAL A 1 92 ? 1.529 -9.167 -31.610 1.00 93.25 92 VAL A CA 1
ATOM 698 C C . VAL A 1 92 ? 0.710 -9.242 -30.315 1.00 93.25 92 VAL A C 1
ATOM 700 O O . VAL A 1 92 ? 0.464 -10.334 -29.806 1.00 93.25 92 VAL A O 1
ATOM 703 N N . GLY A 1 93 ? 0.346 -8.105 -29.714 1.00 90.38 93 GLY A N 1
ATOM 704 C CA . GLY A 1 93 ? -0.440 -8.061 -28.475 1.00 90.38 93 GLY A CA 1
ATOM 705 C C . GLY A 1 93 ? 0.284 -8.553 -27.208 1.00 90.38 93 GLY A C 1
ATOM 706 O O . GLY A 1 93 ? -0.365 -8.881 -26.212 1.00 90.38 93 GLY A O 1
ATOM 707 N N . TYR A 1 94 ? 1.622 -8.587 -27.182 1.00 89.94 94 TYR A N 1
ATOM 708 C CA . TYR A 1 94 ? 2.411 -9.056 -26.034 1.00 89.94 94 TYR A CA 1
ATOM 709 C C . TYR A 1 94 ? 2.568 -7.979 -24.939 1.00 89.94 94 TYR A C 1
ATOM 711 O O . TYR A 1 94 ? 3.649 -7.435 -24.699 1.00 89.94 94 TYR A O 1
ATOM 719 N N . LYS A 1 95 ? 1.470 -7.695 -24.224 1.00 89.56 95 LYS A N 1
ATOM 720 C CA . LYS A 1 95 ? 1.354 -6.615 -23.217 1.00 89.56 95 LYS A CA 1
ATOM 721 C C . LYS A 1 95 ? 2.453 -6.623 -22.146 1.00 89.56 95 LYS A C 1
ATOM 723 O O . LYS A 1 95 ? 3.016 -5.573 -21.845 1.00 89.56 95 LYS A O 1
ATOM 728 N N . ARG A 1 96 ? 2.796 -7.798 -21.592 1.00 86.69 96 ARG A N 1
ATOM 729 C CA . ARG A 1 96 ? 3.852 -7.933 -20.564 1.00 86.69 96 ARG A CA 1
ATOM 730 C C . ARG A 1 96 ? 5.204 -7.435 -21.075 1.00 86.69 96 ARG A C 1
ATOM 732 O O . ARG A 1 96 ? 5.928 -6.766 -20.344 1.00 86.69 96 ARG A O 1
ATOM 739 N N . GLY A 1 97 ? 5.540 -7.764 -22.319 1.00 87.88 97 GLY A N 1
ATOM 740 C CA . GLY A 1 97 ? 6.781 -7.315 -22.934 1.00 87.88 97 GLY A CA 1
ATOM 741 C C . GLY A 1 97 ? 6.781 -5.817 -23.222 1.00 87.88 97 GLY A C 1
ATOM 742 O O . GLY A 1 97 ? 7.761 -5.157 -22.893 1.00 87.88 97 GLY A O 1
ATOM 743 N N . VAL A 1 98 ? 5.671 -5.280 -23.752 1.00 93.75 98 VAL A N 1
ATOM 744 C CA . VAL A 1 98 ? 5.507 -3.834 -23.993 1.00 93.75 98 VAL A CA 1
ATOM 745 C C . VAL A 1 98 ? 5.748 -3.053 -22.706 1.00 93.75 98 VAL A C 1
ATOM 747 O O . VAL A 1 98 ? 6.569 -2.144 -22.687 1.00 93.75 98 VAL A O 1
ATOM 750 N N . ARG A 1 99 ? 5.084 -3.446 -21.615 1.00 93.75 99 ARG A N 1
ATOM 751 C CA . ARG A 1 99 ? 5.263 -2.838 -20.293 1.00 93.75 99 ARG A CA 1
ATOM 752 C C . ARG A 1 99 ? 6.729 -2.825 -19.858 1.00 93.75 99 ARG A C 1
ATOM 754 O O . ARG A 1 99 ? 7.223 -1.774 -19.469 1.00 93.75 99 ARG A O 1
ATOM 761 N N . ASN A 1 100 ? 7.406 -3.974 -19.911 1.00 90.88 100 ASN A N 1
ATOM 762 C CA . ASN A 1 100 ? 8.803 -4.071 -19.483 1.00 90.88 100 ASN A CA 1
ATOM 763 C C . ASN A 1 100 ? 9.702 -3.166 -20.329 1.00 90.88 100 ASN A C 1
ATOM 765 O O . ASN A 1 100 ? 10.456 -2.380 -19.779 1.00 90.88 100 ASN A O 1
ATOM 769 N N . ALA A 1 101 ? 9.582 -3.227 -21.657 1.00 93.81 101 ALA A N 1
ATOM 770 C CA . ALA A 1 101 ? 10.392 -2.399 -22.543 1.00 93.81 101 ALA A CA 1
ATOM 771 C C . ALA A 1 101 ? 10.130 -0.894 -22.342 1.00 93.81 101 ALA A C 1
ATOM 773 O O . ALA A 1 101 ? 11.072 -0.112 -22.388 1.00 93.81 101 ALA A O 1
ATOM 774 N N . LEU A 1 102 ? 8.884 -0.485 -22.061 1.00 96.56 102 LEU A N 1
ATOM 775 C CA . LEU A 1 102 ? 8.553 0.902 -21.709 1.00 96.56 102 LEU A CA 1
ATOM 776 C C . LEU A 1 102 ? 9.205 1.333 -20.388 1.00 96.56 102 LEU A C 1
ATOM 778 O O . LEU A 1 102 ? 9.763 2.424 -20.325 1.00 96.56 102 LEU A O 1
ATOM 782 N N . ALA A 1 103 ? 9.151 0.495 -19.349 1.00 94.56 103 ALA A N 1
ATOM 783 C CA . ALA A 1 103 ? 9.744 0.803 -18.047 1.00 94.56 103 ALA A CA 1
ATOM 784 C C . ALA A 1 103 ? 11.274 0.931 -18.130 1.00 94.56 103 ALA A C 1
ATOM 786 O O . ALA A 1 103 ? 11.843 1.883 -17.605 1.00 94.56 103 ALA A O 1
ATOM 787 N N . GLU A 1 104 ? 11.928 0.025 -18.857 1.00 93.25 104 GLU A N 1
ATOM 788 C CA . GLU A 1 104 ? 13.373 0.079 -19.094 1.00 93.25 104 GLU A CA 1
ATOM 789 C C . GLU A 1 104 ? 13.777 1.294 -19.941 1.00 93.25 104 GLU A C 1
ATOM 791 O O . GLU A 1 104 ? 14.767 1.972 -19.663 1.00 93.25 104 GLU A O 1
ATOM 796 N N . MET A 1 105 ? 12.980 1.623 -20.962 1.00 94.25 105 MET A N 1
ATOM 797 C CA . MET A 1 105 ? 13.186 2.830 -21.757 1.00 94.25 105 MET A CA 1
ATOM 798 C C . MET A 1 105 ? 13.053 4.086 -20.891 1.00 94.25 105 MET A C 1
ATOM 800 O O . MET A 1 105 ? 13.892 4.982 -20.985 1.00 94.25 105 MET A O 1
ATOM 804 N N . ALA A 1 106 ? 12.058 4.135 -20.005 1.00 95.00 106 ALA A N 1
ATOM 805 C CA . ALA A 1 106 ? 11.879 5.233 -19.064 1.00 95.00 106 ALA A CA 1
ATOM 806 C C . ALA A 1 106 ? 13.075 5.381 -18.110 1.00 95.00 106 ALA A C 1
ATOM 808 O O . ALA A 1 106 ? 13.566 6.493 -17.902 1.00 95.00 106 ALA A O 1
ATOM 809 N N . GLU A 1 107 ? 13.581 4.267 -17.581 1.00 91.94 107 GLU A N 1
ATOM 810 C CA . GLU A 1 107 ? 14.746 4.261 -16.701 1.00 91.94 107 GLU A CA 1
ATOM 811 C C . GLU A 1 107 ? 16.000 4.763 -17.425 1.00 91.94 107 GLU A C 1
ATOM 813 O O . GLU A 1 107 ? 16.703 5.622 -16.892 1.00 91.94 107 GLU A O 1
ATOM 818 N N . SER A 1 108 ? 16.211 4.354 -18.682 1.00 91.56 108 SER A N 1
ATOM 819 C CA . SER A 1 108 ? 17.339 4.836 -19.492 1.00 91.56 108 SER A CA 1
ATOM 820 C C . SER A 1 108 ? 17.343 6.362 -19.679 1.00 91.56 108 SER A C 1
ATOM 822 O O . SER A 1 108 ? 18.403 6.986 -19.648 1.00 91.56 108 SER A O 1
ATOM 824 N N . PHE A 1 109 ? 16.167 6.995 -19.794 1.00 91.69 109 PHE A N 1
ATOM 825 C CA . PHE A 1 109 ? 16.046 8.459 -19.849 1.00 91.69 109 PHE A CA 1
ATOM 826 C C . PHE A 1 109 ? 16.244 9.133 -18.482 1.00 91.69 109 PHE A C 1
ATOM 828 O O . PHE A 1 109 ? 16.665 10.289 -18.418 1.00 91.69 109 PHE A O 1
ATOM 835 N N . ARG A 1 110 ? 15.952 8.425 -17.384 1.00 90.44 110 ARG A N 1
ATOM 836 C CA . ARG A 1 110 ? 16.084 8.928 -16.010 1.00 90.44 110 ARG A CA 1
ATOM 837 C C . ARG A 1 110 ? 17.534 8.912 -15.515 1.00 90.44 110 ARG A C 1
ATOM 839 O O . ARG A 1 110 ? 17.915 9.786 -14.729 1.00 90.44 110 ARG A O 1
ATOM 846 N N . THR A 1 111 ? 18.316 7.912 -15.923 1.00 84.19 111 THR A N 1
ATOM 847 C CA . THR A 1 111 ? 19.693 7.678 -15.450 1.00 84.19 111 THR A CA 1
ATOM 848 C C . THR A 1 111 ? 20.779 7.973 -16.479 1.00 84.19 111 THR A C 1
ATOM 850 O O . THR A 1 111 ? 21.947 7.909 -16.112 1.00 84.19 111 THR A O 1
ATOM 853 N N . GLY A 1 112 ? 20.426 8.269 -17.733 1.00 68.62 112 GLY A N 1
ATOM 854 C CA . GLY A 1 112 ? 21.384 8.523 -18.812 1.00 68.62 112 GLY A CA 1
ATOM 855 C C . GLY A 1 112 ? 22.401 9.634 -18.510 1.00 68.62 112 GLY A C 1
ATOM 856 O O . GLY A 1 112 ? 22.114 10.572 -17.765 1.00 68.62 112 GLY A O 1
ATOM 857 N N . ASN A 1 113 ? 23.596 9.494 -19.100 1.00 58.25 113 ASN A N 1
ATOM 858 C CA . ASN A 1 113 ? 24.740 10.402 -18.927 1.00 58.25 113 ASN A CA 1
ATOM 859 C C . ASN A 1 113 ? 24.573 11.733 -19.675 1.00 58.25 113 ASN A C 1
ATOM 861 O O . ASN A 1 113 ? 25.087 12.758 -19.235 1.00 58.25 113 ASN A O 1
ATOM 865 N N . GLU A 1 114 ? 23.839 11.727 -20.787 1.00 54.28 114 GLU A N 1
ATOM 866 C CA . GLU A 1 114 ? 23.370 12.953 -21.427 1.00 54.28 114 GLU A CA 1
ATOM 867 C C . GLU A 1 114 ? 22.221 13.536 -20.606 1.00 54.28 114 GLU A C 1
ATOM 869 O O . GLU A 1 114 ? 21.397 12.786 -20.081 1.00 54.28 114 GLU A O 1
ATOM 874 N N . GLN A 1 115 ? 22.189 14.865 -20.493 1.00 63.66 115 GLN A N 1
ATOM 875 C CA . GLN A 1 115 ? 21.219 15.660 -19.737 1.00 63.66 115 GLN A CA 1
ATOM 876 C C . GLN A 1 115 ? 19.871 14.944 -19.559 1.00 63.66 115 GLN A C 1
ATOM 878 O O . GLN A 1 115 ? 19.135 14.745 -20.525 1.00 63.66 115 GLN A O 1
ATOM 883 N N . LYS A 1 116 ? 19.597 14.497 -18.322 1.00 77.19 116 LYS A N 1
ATOM 884 C CA . LYS A 1 116 ? 18.450 13.641 -17.974 1.00 77.19 116 LYS A CA 1
ATOM 885 C C . LYS A 1 116 ? 17.170 14.144 -18.645 1.00 77.19 116 LYS A C 1
ATOM 887 O O . LYS A 1 116 ? 16.708 15.239 -18.337 1.00 77.19 116 LYS A O 1
ATOM 892 N N . GLN A 1 117 ? 16.570 13.326 -19.506 1.00 88.31 117 GLN A N 1
ATOM 893 C CA . GLN A 1 117 ? 15.338 13.669 -20.231 1.00 88.31 117 GLN A CA 1
ATOM 894 C C . GLN A 1 117 ? 14.137 13.193 -19.410 1.00 88.31 117 GLN A C 1
ATOM 896 O O . GLN A 1 117 ? 13.469 12.202 -19.722 1.00 88.31 117 GLN A O 1
ATOM 901 N N . LEU A 1 118 ? 13.933 13.848 -18.265 1.00 91.38 118 LEU A N 1
ATOM 902 C CA . LEU A 1 118 ? 12.941 13.434 -17.274 1.00 91.38 118 LEU A CA 1
ATOM 903 C C . LEU A 1 118 ? 11.501 13.580 -17.778 1.00 91.38 118 LEU A C 1
ATOM 905 O O . LEU A 1 118 ? 10.624 12.842 -17.331 1.00 91.38 118 LEU A O 1
ATOM 909 N N . ASP A 1 119 ? 11.256 14.492 -18.714 1.00 91.81 119 ASP A N 1
ATOM 910 C CA . ASP A 1 119 ? 10.001 14.629 -19.451 1.00 91.81 119 ASP A CA 1
ATOM 911 C C . ASP A 1 119 ? 9.646 13.332 -20.198 1.00 91.81 119 ASP A C 1
ATOM 913 O O . ASP A 1 119 ? 8.562 12.776 -20.004 1.00 91.81 119 ASP A O 1
ATOM 917 N N . ARG A 1 120 ? 10.596 12.779 -20.960 1.00 93.44 120 ARG A N 1
ATOM 918 C CA . ARG A 1 120 ? 10.425 11.512 -21.677 1.00 93.44 120 ARG A CA 1
ATOM 919 C C . ARG A 1 120 ? 10.312 10.343 -20.715 1.00 93.44 120 ARG A C 1
ATOM 921 O O . ARG A 1 120 ? 9.439 9.498 -20.900 1.00 93.44 120 ARG A O 1
ATOM 928 N N . ALA A 1 121 ? 11.135 10.306 -19.665 1.00 95.25 121 ALA A N 1
ATOM 929 C CA . ALA A 1 121 ? 11.033 9.275 -18.631 1.00 95.25 121 ALA A CA 1
ATOM 930 C C . ALA A 1 121 ? 9.616 9.228 -18.034 1.00 95.25 121 ALA A C 1
ATOM 932 O O . ALA A 1 121 ? 9.014 8.158 -17.952 1.00 95.25 121 ALA A O 1
ATOM 933 N N . VAL A 1 122 ? 9.046 10.389 -17.692 1.00 95.75 122 VAL A N 1
ATOM 934 C CA . VAL A 1 122 ? 7.664 10.507 -17.207 1.00 95.75 122 VAL A CA 1
ATOM 935 C C . VAL A 1 122 ? 6.655 9.941 -18.211 1.00 95.75 122 VAL A C 1
ATOM 937 O O . VAL A 1 122 ? 5.786 9.180 -17.796 1.00 95.75 122 VAL A O 1
ATOM 940 N N . MET A 1 123 ? 6.770 10.260 -19.505 1.00 95.00 123 MET A N 1
ATOM 941 C CA . MET A 1 123 ? 5.846 9.769 -20.541 1.00 95.00 123 MET A CA 1
ATOM 942 C C . MET A 1 123 ? 5.893 8.242 -20.712 1.00 95.00 123 MET A C 1
ATOM 944 O O . MET A 1 123 ? 4.856 7.586 -20.863 1.00 95.00 123 MET A O 1
ATOM 948 N N . TYR A 1 124 ? 7.094 7.658 -20.688 1.00 96.62 124 TYR A N 1
ATOM 949 C CA . TYR A 1 124 ? 7.263 6.211 -20.822 1.00 96.62 124 TYR A CA 1
ATOM 950 C C . TYR A 1 124 ? 6.806 5.459 -19.568 1.00 96.62 124 TYR A C 1
ATOM 952 O O . TYR A 1 124 ? 6.147 4.424 -19.698 1.00 96.62 124 TYR A O 1
ATOM 960 N N . PHE A 1 125 ? 7.070 5.991 -18.370 1.00 97.25 125 PHE A N 1
ATOM 961 C CA . PHE A 1 125 ? 6.536 5.425 -17.130 1.00 97.25 125 PHE A CA 1
ATOM 962 C C . PHE A 1 125 ? 5.008 5.508 -17.063 1.00 97.25 125 PHE A C 1
ATOM 964 O O . PHE A 1 125 ? 4.374 4.528 -16.681 1.00 97.25 125 PHE A O 1
ATOM 971 N N . ASP A 1 126 ? 4.413 6.624 -17.483 1.00 96.06 126 ASP A N 1
ATOM 972 C CA . ASP A 1 126 ? 2.958 6.792 -17.572 1.00 96.06 126 ASP A CA 1
ATOM 973 C C . ASP A 1 126 ? 2.327 5.747 -18.511 1.00 96.06 126 ASP A C 1
ATOM 975 O O . ASP A 1 126 ? 1.404 5.012 -18.148 1.00 96.06 126 ASP A O 1
ATOM 979 N N . SER A 1 127 ? 2.930 5.564 -19.689 1.00 95.62 127 SER A N 1
ATOM 980 C CA . SER A 1 127 ? 2.532 4.512 -20.629 1.00 95.62 127 SER A CA 1
ATOM 981 C C . SER A 1 127 ? 2.668 3.107 -20.028 1.00 95.62 127 SER A C 1
ATOM 983 O O . SER A 1 127 ? 1.773 2.276 -20.190 1.00 95.62 127 SER A O 1
ATOM 985 N N . ALA A 1 128 ? 3.767 2.818 -19.324 1.00 96.06 128 ALA A N 1
ATOM 986 C CA . ALA A 1 128 ? 3.971 1.532 -18.659 1.00 96.06 128 ALA A CA 1
ATOM 987 C C . ALA A 1 128 ? 2.928 1.294 -17.553 1.00 96.06 128 ALA A C 1
ATOM 989 O O . ALA A 1 128 ? 2.359 0.202 -17.478 1.00 96.06 128 ALA A O 1
ATOM 990 N N . ALA A 1 129 ? 2.627 2.314 -16.746 1.00 94.94 129 ALA A N 1
ATOM 991 C CA . ALA A 1 129 ? 1.635 2.270 -15.676 1.00 94.94 129 ALA A CA 1
ATOM 992 C C . ALA A 1 129 ? 0.221 1.979 -16.206 1.00 94.94 129 ALA A C 1
ATOM 994 O O . ALA A 1 129 ? -0.506 1.184 -15.609 1.00 94.94 129 ALA A O 1
ATOM 995 N N . ALA A 1 130 ? -0.153 2.537 -17.361 1.00 92.88 130 ALA A N 1
ATOM 996 C CA . ALA A 1 130 ? -1.419 2.215 -18.021 1.00 92.88 130 ALA A CA 1
ATOM 997 C C . ALA A 1 130 ? -1.510 0.734 -18.440 1.00 92.88 130 ALA A C 1
ATOM 999 O O . ALA A 1 130 ? -2.556 0.098 -18.277 1.00 92.88 130 ALA A O 1
ATOM 1000 N N . VAL A 1 131 ? -0.409 0.143 -18.926 1.00 92.62 131 VAL A N 1
ATOM 1001 C CA . VAL A 1 131 ? -0.369 -1.298 -19.242 1.00 92.62 131 VAL A CA 1
ATOM 1002 C C . VAL A 1 131 ? -0.444 -2.148 -17.969 1.00 92.62 131 VAL A C 1
ATOM 1004 O O . VAL A 1 131 ? -1.108 -3.187 -17.976 1.00 92.62 131 VAL A O 1
ATOM 1007 N N . VAL A 1 132 ? 0.200 -1.712 -16.878 1.00 91.81 132 VAL A N 1
ATOM 1008 C CA . VAL A 1 132 ? 0.119 -2.371 -15.562 1.00 91.81 132 VAL A CA 1
ATOM 1009 C C . VAL A 1 132 ? -1.323 -2.409 -15.066 1.00 91.81 132 VAL A C 1
ATOM 1011 O O . VAL A 1 132 ? -1.810 -3.492 -14.750 1.00 91.81 132 VAL A O 1
ATOM 1014 N N . ASP A 1 133 ? -2.030 -1.276 -15.045 1.00 89.31 133 ASP A N 1
ATOM 1015 C CA . ASP A 1 133 ? -3.422 -1.239 -14.581 1.00 89.31 133 ASP A CA 1
ATOM 1016 C C . ASP A 1 133 ? -4.345 -2.120 -15.437 1.00 89.31 133 ASP A C 1
ATOM 1018 O O . ASP A 1 133 ? -5.171 -2.862 -14.901 1.00 89.31 133 ASP A O 1
ATOM 1022 N N . LEU A 1 134 ? -4.174 -2.105 -16.764 1.00 87.31 134 LEU A N 1
ATOM 1023 C CA . LEU A 1 134 ? -4.960 -2.957 -17.657 1.00 87.31 134 LEU A CA 1
ATOM 1024 C C . LEU A 1 134 ? -4.733 -4.451 -17.380 1.00 87.31 134 LEU A C 1
ATOM 1026 O O . LEU A 1 134 ? -5.689 -5.224 -17.360 1.00 87.31 134 LEU A O 1
ATOM 1030 N N . ALA A 1 135 ? -3.479 -4.864 -17.182 1.00 86.69 135 ALA A N 1
ATOM 1031 C CA . ALA A 1 135 ? -3.137 -6.255 -16.893 1.00 86.69 135 ALA A CA 1
ATOM 1032 C C . ALA A 1 135 ? -3.645 -6.694 -15.513 1.00 86.69 135 ALA A C 1
ATOM 1034 O O . ALA A 1 135 ? -4.225 -7.770 -15.392 1.00 86.69 135 ALA A O 1
ATOM 1035 N N . ARG A 1 136 ? -3.497 -5.834 -14.500 1.00 87.25 136 ARG A N 1
ATOM 1036 C CA . ARG A 1 136 ? -3.981 -6.065 -13.135 1.00 87.25 136 ARG A CA 1
ATOM 1037 C C . ARG A 1 136 ? -5.483 -6.346 -13.105 1.00 87.25 136 ARG A C 1
ATOM 1039 O O . ARG A 1 136 ? -5.912 -7.302 -12.472 1.00 87.25 136 ARG A O 1
ATOM 1046 N N . ARG A 1 137 ? -6.285 -5.564 -13.836 1.00 81.94 137 ARG A N 1
ATOM 1047 C CA . ARG A 1 137 ? -7.743 -5.767 -13.922 1.00 81.94 137 ARG A CA 1
ATOM 1048 C C . ARG A 1 137 ? -8.140 -7.088 -14.587 1.00 81.94 137 ARG A C 1
ATOM 1050 O O . ARG A 1 137 ? -9.228 -7.589 -14.329 1.00 81.94 137 ARG A O 1
ATOM 1057 N N . GLY A 1 138 ? -7.268 -7.645 -15.427 1.00 80.44 138 GLY A N 1
ATOM 1058 C CA . GLY A 1 138 ? -7.447 -8.959 -16.044 1.00 80.44 138 GLY A CA 1
ATOM 1059 C C . GLY A 1 138 ? -6.884 -10.129 -15.229 1.00 80.44 138 GLY A C 1
ATOM 1060 O O . GLY A 1 138 ? -7.021 -11.263 -15.671 1.00 80.44 138 GLY A O 1
ATOM 1061 N N . ALA A 1 139 ? -6.248 -9.884 -14.076 1.00 75.38 139 ALA A N 1
ATOM 1062 C CA . ALA A 1 139 ? -5.574 -10.921 -13.284 1.00 75.38 139 ALA A CA 1
ATOM 1063 C C . ALA A 1 139 ? -6.537 -11.841 -12.500 1.00 75.38 139 ALA A C 1
ATOM 1065 O O . ALA A 1 139 ? -6.112 -12.864 -11.962 1.00 75.38 139 ALA A O 1
ATOM 1066 N N . GLY A 1 140 ? -7.832 -11.511 -12.461 1.00 74.50 140 GLY A N 1
ATOM 1067 C CA . GLY A 1 140 ? -8.856 -12.306 -11.784 1.00 74.50 140 GLY A CA 1
ATOM 1068 C C . GLY A 1 140 ? -8.961 -11.982 -10.293 1.00 74.50 140 GLY A C 1
ATOM 1069 O O . GLY A 1 140 ? -9.341 -10.870 -9.929 1.00 74.50 140 GLY A O 1
ATOM 1070 N N . GLU A 1 141 ? -8.694 -12.972 -9.440 1.00 70.62 141 GLU A N 1
ATOM 1071 C CA . GLU A 1 141 ? -8.820 -12.864 -7.980 1.00 70.62 141 GLU A CA 1
ATOM 1072 C C . GLU A 1 141 ? -7.832 -11.859 -7.356 1.00 70.62 141 GLU A C 1
ATOM 1074 O O . GLU A 1 141 ? -6.784 -11.557 -7.932 1.00 70.62 141 GLU A O 1
ATOM 1079 N N . ASP A 1 142 ? -8.163 -11.349 -6.159 1.00 73.00 142 ASP A N 1
ATOM 1080 C CA . ASP A 1 142 ? -7.375 -10.321 -5.447 1.00 73.00 142 ASP A CA 1
ATOM 1081 C C . ASP A 1 142 ? -5.912 -10.744 -5.267 1.00 73.00 142 ASP A C 1
ATOM 1083 O O . ASP A 1 142 ? -5.006 -9.949 -5.494 1.00 73.00 142 ASP A O 1
ATOM 1087 N N . GLU A 1 143 ? -5.660 -12.015 -4.953 1.00 72.56 143 GLU A N 1
ATOM 1088 C CA . GLU A 1 143 ? -4.305 -12.528 -4.724 1.00 72.56 143 GLU A CA 1
ATOM 1089 C C . GLU A 1 143 ? -3.419 -12.437 -5.962 1.00 72.56 143 GLU A C 1
ATOM 1091 O O . GLU A 1 143 ? -2.255 -12.045 -5.864 1.00 72.56 143 GLU A O 1
ATOM 1096 N N . ASN A 1 144 ? -3.978 -12.727 -7.137 1.00 76.75 144 ASN A N 1
ATOM 1097 C CA . ASN A 1 144 ? -3.255 -12.611 -8.397 1.00 76.75 144 ASN A CA 1
ATOM 1098 C C . ASN A 1 144 ? -2.954 -11.145 -8.720 1.00 76.75 144 ASN A C 1
ATOM 1100 O O . ASN A 1 144 ? -1.872 -10.837 -9.217 1.00 76.75 144 ASN A O 1
ATOM 1104 N N . ALA A 1 145 ? -3.888 -10.234 -8.426 1.00 79.94 145 ALA A N 1
ATOM 1105 C CA . ALA A 1 145 ? -3.686 -8.801 -8.621 1.00 79.94 145 ALA A CA 1
ATOM 1106 C C . ALA A 1 145 ? -2.612 -8.238 -7.674 1.00 79.94 145 ALA A C 1
ATOM 1108 O O . ALA A 1 145 ? -1.746 -7.481 -8.119 1.00 79.94 145 ALA A O 1
ATOM 1109 N N . VAL A 1 146 ? -2.626 -8.657 -6.405 1.00 78.38 146 VAL A N 1
ATOM 1110 C CA . VAL A 1 146 ? -1.613 -8.322 -5.395 1.00 78.38 146 VAL A CA 1
ATOM 1111 C C . VAL A 1 146 ? -0.241 -8.836 -5.830 1.00 78.38 146 VAL A C 1
ATOM 1113 O O . VAL A 1 146 ? 0.694 -8.048 -5.950 1.00 78.38 146 VAL A O 1
ATOM 1116 N N . ALA A 1 147 ? -0.119 -10.136 -6.119 1.00 78.19 147 ALA A N 1
ATOM 1117 C CA . ALA A 1 147 ? 1.144 -10.746 -6.534 1.00 78.19 147 ALA A CA 1
ATOM 1118 C C . ALA A 1 147 ? 1.689 -10.100 -7.816 1.00 78.19 147 ALA A C 1
ATOM 1120 O O . ALA A 1 147 ? 2.882 -9.829 -7.924 1.00 78.19 147 ALA A O 1
ATOM 1121 N N . PHE A 1 148 ? 0.808 -9.784 -8.769 1.00 83.62 148 PHE A N 1
ATOM 1122 C CA . PHE A 1 148 ? 1.191 -9.063 -9.974 1.00 83.62 148 PHE A CA 1
ATOM 1123 C C . PHE A 1 148 ? 1.752 -7.672 -9.662 1.00 83.62 148 PHE A C 1
ATOM 1125 O O . PHE A 1 148 ? 2.787 -7.310 -10.219 1.00 83.62 148 PHE A O 1
ATOM 1132 N N . LEU A 1 149 ? 1.093 -6.890 -8.799 1.00 83.06 149 LEU A N 1
ATOM 1133 C CA . LEU A 1 149 ? 1.526 -5.535 -8.447 1.00 83.06 149 LEU A CA 1
ATOM 1134 C C . LEU A 1 149 ? 2.845 -5.501 -7.669 1.00 83.06 149 LEU A C 1
ATOM 1136 O O . LEU A 1 149 ? 3.627 -4.573 -7.879 1.00 83.06 149 LEU A O 1
ATOM 1140 N N . GLU A 1 150 ? 3.127 -6.508 -6.840 1.00 81.19 150 GLU A N 1
ATOM 1141 C CA . GLU A 1 150 ? 4.413 -6.639 -6.137 1.00 81.19 150 GLU A CA 1
ATOM 1142 C C . GLU A 1 150 ? 5.611 -6.658 -7.094 1.00 81.19 150 GLU A C 1
ATOM 1144 O O . GLU A 1 150 ? 6.656 -6.065 -6.807 1.00 81.19 150 GLU A O 1
ATOM 1149 N N . ASP A 1 151 ? 5.430 -7.263 -8.268 1.00 80.81 151 ASP A N 1
ATOM 1150 C CA . ASP A 1 151 ? 6.436 -7.306 -9.330 1.00 80.81 151 ASP A CA 1
ATOM 1151 C C . ASP A 1 151 ? 6.514 -5.997 -10.141 1.00 80.81 151 ASP A C 1
ATOM 1153 O O . ASP A 1 151 ? 7.352 -5.883 -11.037 1.00 80.81 151 ASP A O 1
ATOM 1157 N N . GLN A 1 152 ? 5.605 -5.034 -9.929 1.00 87.00 152 GLN A N 1
ATOM 1158 C CA . GLN A 1 152 ? 5.506 -3.789 -10.716 1.00 87.00 152 GLN A CA 1
ATOM 1159 C C . GLN A 1 152 ? 5.811 -2.514 -9.924 1.00 87.00 152 GLN A C 1
ATOM 1161 O O . GLN A 1 152 ? 5.707 -1.418 -10.479 1.00 87.00 152 GLN A O 1
ATOM 1166 N N . VAL A 1 153 ? 6.201 -2.626 -8.653 1.00 83.81 153 VAL A N 1
ATOM 1167 C CA . VAL A 1 153 ? 6.472 -1.478 -7.764 1.00 83.81 153 VAL A CA 1
ATOM 1168 C C . VAL A 1 153 ? 7.474 -0.499 -8.384 1.00 83.81 153 VAL A C 1
ATOM 1170 O O . VAL A 1 153 ? 7.306 0.719 -8.275 1.00 83.81 153 VAL A O 1
ATOM 1173 N N . ASP A 1 154 ? 8.466 -1.018 -9.106 1.00 88.06 154 ASP A N 1
ATOM 1174 C CA . ASP A 1 154 ? 9.525 -0.214 -9.716 1.00 88.06 154 ASP A CA 1
ATOM 1175 C C . ASP A 1 154 ? 9.017 0.701 -10.835 1.00 88.06 154 ASP A C 1
ATOM 1177 O O . ASP A 1 154 ? 9.586 1.772 -11.039 1.00 88.06 154 ASP A O 1
ATOM 1181 N N . VAL A 1 155 ? 7.911 0.354 -11.509 1.00 94.06 155 VAL A N 1
ATOM 1182 C CA . VAL A 1 155 ? 7.286 1.221 -12.523 1.00 94.06 155 VAL A CA 1
ATOM 1183 C C . VAL A 1 155 ? 6.791 2.509 -11.867 1.00 94.06 155 VAL A C 1
ATOM 1185 O O . VAL A 1 155 ? 7.146 3.606 -12.294 1.00 94.06 155 VAL A O 1
ATOM 1188 N N . PHE A 1 156 ? 6.014 2.390 -10.790 1.00 94.38 156 PHE A N 1
ATOM 1189 C CA . PHE A 1 156 ? 5.445 3.544 -10.090 1.00 94.38 156 PHE A CA 1
ATOM 1190 C C . PHE A 1 156 ? 6.501 4.305 -9.278 1.00 94.38 156 PHE A C 1
ATOM 1192 O O . PHE A 1 156 ? 6.494 5.536 -9.249 1.00 94.38 156 PHE A O 1
ATOM 1199 N N . GLY A 1 157 ? 7.455 3.594 -8.666 1.00 93.50 157 GLY A N 1
ATOM 1200 C CA . GLY A 1 157 ? 8.591 4.206 -7.976 1.00 93.50 157 GLY A CA 1
ATOM 1201 C C . GLY A 1 157 ? 9.538 4.941 -8.931 1.00 93.50 157 GLY A C 1
ATOM 1202 O O . GLY A 1 157 ? 10.010 6.035 -8.625 1.00 93.50 157 GLY A O 1
ATOM 1203 N N . GLY A 1 158 ? 9.806 4.382 -10.114 1.00 94.44 158 GLY A N 1
ATOM 1204 C CA . GLY A 1 158 ? 10.537 5.040 -11.200 1.00 94.44 158 GLY A CA 1
ATOM 1205 C C . GLY A 1 158 ? 9.821 6.293 -11.694 1.00 94.44 158 GLY A C 1
ATOM 1206 O O . GLY A 1 158 ? 10.436 7.359 -11.771 1.00 94.44 158 GLY A O 1
ATOM 1207 N N . TRP A 1 159 ? 8.506 6.202 -11.904 1.00 96.00 159 TRP A N 1
ATOM 1208 C CA . TRP A 1 159 ? 7.673 7.331 -12.313 1.00 96.00 159 TRP A CA 1
ATOM 1209 C C . TRP A 1 159 ? 7.705 8.485 -11.307 1.00 96.00 159 TRP A C 1
ATOM 1211 O O . TRP A 1 159 ? 7.911 9.641 -11.679 1.00 96.00 159 TRP A O 1
ATOM 1221 N N . ALA A 1 160 ? 7.573 8.169 -10.019 1.00 96.00 160 ALA A N 1
ATOM 1222 C CA . ALA A 1 160 ? 7.638 9.152 -8.948 1.00 96.00 160 ALA A CA 1
ATOM 1223 C C . ALA A 1 160 ? 9.016 9.815 -8.852 1.00 96.00 160 ALA A C 1
ATOM 1225 O O . ALA A 1 160 ? 9.106 11.034 -8.721 1.00 96.00 160 ALA A O 1
ATOM 1226 N N . ARG A 1 161 ? 10.099 9.037 -8.985 1.00 95.00 161 ARG A N 1
ATOM 1227 C CA . ARG A 1 161 ? 11.472 9.568 -9.020 1.00 95.00 161 ARG A CA 1
ATOM 1228 C C . ARG A 1 161 ? 11.709 10.469 -10.231 1.00 95.00 161 ARG A C 1
ATOM 1230 O O . ARG A 1 161 ? 12.384 11.487 -10.093 1.00 95.00 161 ARG A O 1
ATOM 1237 N N . ALA A 1 162 ? 11.148 10.124 -11.391 1.00 95.12 162 ALA A N 1
ATOM 1238 C CA . ALA A 1 162 ? 11.213 10.969 -12.578 1.00 95.12 162 ALA A CA 1
ATOM 1239 C C . ALA A 1 162 ? 10.518 12.317 -12.324 1.00 95.12 162 ALA A C 1
ATOM 1241 O O . ALA A 1 162 ? 11.140 13.358 -12.510 1.00 95.12 162 ALA A O 1
ATOM 1242 N N . TRP A 1 163 ? 9.293 12.317 -11.786 1.00 95.81 163 TRP A N 1
ATOM 1243 C CA . TRP A 1 163 ? 8.587 13.551 -11.415 1.00 95.81 163 TRP A CA 1
ATOM 1244 C C . TRP A 1 163 ? 9.297 14.373 -10.338 1.00 95.81 163 TRP A C 1
ATOM 1246 O O . TRP A 1 163 ? 9.371 15.597 -10.461 1.00 95.81 163 TRP A O 1
ATOM 1256 N N . ALA A 1 164 ? 9.851 13.724 -9.313 1.00 94.56 164 ALA A N 1
ATOM 1257 C CA . ALA A 1 164 ? 10.610 14.382 -8.250 1.00 94.56 164 ALA A CA 1
ATOM 1258 C C . ALA A 1 164 ? 11.852 15.108 -8.795 1.00 94.56 164 ALA A C 1
ATOM 1260 O O . ALA A 1 164 ? 12.186 16.203 -8.344 1.00 94.56 164 ALA A O 1
ATOM 1261 N N . GLY A 1 165 ? 12.516 14.530 -9.803 1.00 92.88 165 GLY A N 1
ATOM 1262 C CA . GLY A 1 165 ? 13.667 15.145 -10.465 1.00 92.88 165 GLY A CA 1
ATOM 1263 C C . GLY A 1 165 ? 13.324 16.396 -11.283 1.00 92.88 165 GLY A C 1
ATOM 1264 O O . GLY A 1 165 ? 14.190 17.240 -11.485 1.00 92.88 165 GLY A O 1
ATOM 1265 N N . ARG A 1 166 ? 12.062 16.564 -11.699 1.00 93.38 166 ARG A N 1
ATOM 1266 C CA . ARG A 1 166 ? 11.601 17.697 -12.526 1.00 93.38 166 ARG A CA 1
ATOM 1267 C C . ARG A 1 166 ? 11.290 18.966 -11.734 1.00 93.38 166 ARG A C 1
ATOM 1269 O O . ARG A 1 166 ? 10.735 19.912 -12.284 1.00 93.38 166 ARG A O 1
ATOM 1276 N N . ARG A 1 167 ? 11.641 19.020 -10.446 1.00 93.25 167 ARG A N 1
ATOM 1277 C CA . ARG A 1 167 ? 11.372 20.166 -9.560 1.00 93.25 167 ARG A CA 1
ATOM 1278 C C . ARG A 1 167 ? 11.803 21.516 -10.147 1.00 93.25 167 ARG A C 1
ATOM 1280 O O . ARG A 1 167 ? 11.083 22.491 -9.957 1.00 93.25 167 ARG A O 1
ATOM 1287 N N . ALA A 1 168 ? 12.947 21.568 -10.831 1.00 91.12 168 ALA A N 1
ATOM 1288 C CA . ALA A 1 168 ? 13.455 22.794 -11.451 1.00 91.12 168 ALA A CA 1
ATOM 1289 C C . ALA A 1 168 ? 12.637 23.230 -12.682 1.00 91.12 168 ALA A C 1
ATOM 1291 O O . ALA A 1 168 ? 12.504 24.422 -12.926 1.00 91.12 168 ALA A O 1
ATOM 1292 N N . GLU A 1 169 ? 12.064 22.278 -13.424 1.00 91.38 169 GLU A N 1
ATOM 1293 C CA . GLU A 1 169 ? 11.293 22.536 -14.647 1.00 91.38 169 GLU A CA 1
ATOM 1294 C C . GLU A 1 169 ? 9.839 22.917 -14.352 1.00 91.38 169 GLU A C 1
ATOM 1296 O O . GLU A 1 169 ? 9.303 23.849 -14.939 1.00 91.38 169 GLU A O 1
ATOM 1301 N N . VAL A 1 170 ? 9.176 22.165 -13.465 1.00 93.81 170 VAL A N 1
ATOM 1302 C CA . VAL A 1 170 ? 7.720 22.276 -13.248 1.00 93.81 170 VAL A CA 1
ATOM 1303 C C . VAL A 1 170 ? 7.348 22.934 -11.919 1.00 93.81 170 VAL A C 1
ATOM 1305 O O . VAL A 1 170 ? 6.166 23.088 -11.612 1.00 93.81 170 VAL A O 1
ATOM 1308 N N . GLY A 1 171 ? 8.344 23.300 -11.111 1.00 95.31 171 GLY A N 1
ATOM 1309 C CA . GLY A 1 171 ? 8.160 23.852 -9.775 1.00 95.31 171 GLY A CA 1
ATOM 1310 C C . GLY A 1 171 ? 7.938 22.793 -8.688 1.00 95.31 171 GLY A C 1
ATOM 1311 O O . GLY A 1 171 ? 7.546 21.648 -8.932 1.00 95.31 171 GLY A O 1
ATOM 1312 N N . SER A 1 172 ? 8.187 23.192 -7.437 1.00 94.75 172 SER A N 1
ATOM 1313 C CA . SER A 1 172 ? 8.191 22.282 -6.282 1.00 94.75 172 SER A CA 1
ATOM 1314 C C . SER A 1 172 ? 6.828 21.664 -5.976 1.00 94.75 172 SER A C 1
ATOM 1316 O O . SER A 1 172 ? 6.767 20.475 -5.673 1.00 94.75 172 SER A O 1
ATOM 1318 N N . ALA A 1 173 ? 5.750 22.447 -6.055 1.00 94.75 173 ALA A N 1
ATOM 1319 C CA . ALA A 1 173 ? 4.406 21.978 -5.722 1.00 94.75 173 ALA A CA 1
ATOM 1320 C C . ALA A 1 173 ? 3.914 20.928 -6.728 1.00 94.75 173 ALA A C 1
ATOM 1322 O O . ALA A 1 173 ? 3.521 19.830 -6.336 1.00 94.75 173 ALA A O 1
ATOM 1323 N N . ARG A 1 174 ? 4.025 21.225 -8.032 1.00 95.88 174 ARG A N 1
ATOM 1324 C CA . ARG A 1 174 ? 3.609 20.304 -9.097 1.00 95.88 174 ARG A CA 1
ATOM 1325 C C . ARG A 1 174 ? 4.462 19.042 -9.121 1.00 95.88 174 ARG A C 1
ATOM 1327 O O . ARG A 1 174 ? 3.916 17.951 -9.217 1.00 95.88 174 ARG A O 1
ATOM 1334 N N . SER A 1 175 ? 5.782 19.168 -8.972 1.00 96.44 175 SER A N 1
ATOM 1335 C CA . SER A 1 175 ? 6.680 18.010 -8.887 1.00 96.44 175 SER A CA 1
ATOM 1336 C C . SER A 1 175 ? 6.319 17.094 -7.710 1.00 96.44 175 SER A C 1
ATOM 1338 O O . SER A 1 175 ? 6.176 15.885 -7.902 1.00 96.44 175 SER A O 1
ATOM 1340 N N . ALA A 1 176 ? 6.091 17.656 -6.516 1.00 97.44 176 ALA A N 1
ATOM 1341 C CA . ALA A 1 176 ? 5.702 16.885 -5.337 1.00 97.44 176 ALA A CA 1
ATOM 1342 C C . ALA A 1 176 ? 4.344 16.192 -5.522 1.00 97.44 176 ALA A C 1
ATOM 1344 O O . ALA A 1 176 ? 4.234 14.994 -5.249 1.00 97.44 176 ALA A O 1
ATOM 1345 N N . ALA A 1 177 ? 3.336 16.918 -6.014 1.00 97.75 177 ALA A N 1
ATOM 1346 C CA . ALA A 1 177 ? 2.002 16.384 -6.255 1.00 97.75 177 ALA A CA 1
ATOM 1347 C C . ALA A 1 177 ? 2.018 15.285 -7.326 1.00 97.75 177 ALA A C 1
ATOM 1349 O O . ALA A 1 177 ? 1.519 14.191 -7.080 1.00 97.75 177 ALA A O 1
ATOM 1350 N N . SER A 1 178 ? 2.662 15.505 -8.472 1.00 97.56 178 SER A N 1
ATOM 1351 C CA . SER A 1 178 ? 2.728 14.496 -9.532 1.00 97.56 178 SER A CA 1
ATOM 1352 C C . SER A 1 178 ? 3.506 13.249 -9.114 1.00 97.56 178 SER A C 1
ATOM 1354 O O . SER A 1 178 ? 3.088 12.134 -9.421 1.00 97.56 178 SER A O 1
ATOM 1356 N N . ALA A 1 179 ? 4.593 13.406 -8.353 1.00 97.38 179 ALA A N 1
ATOM 1357 C CA . ALA A 1 179 ? 5.342 12.269 -7.829 1.00 97.38 179 ALA A CA 1
ATOM 1358 C C . ALA A 1 179 ? 4.520 11.446 -6.817 1.00 97.38 179 ALA A C 1
ATOM 1360 O O . ALA A 1 179 ? 4.543 10.216 -6.877 1.00 97.38 179 ALA A O 1
ATOM 1361 N N . LEU A 1 180 ? 3.739 12.102 -5.945 1.00 97.56 180 LEU A N 1
ATOM 1362 C CA . LEU A 1 180 ? 2.784 11.420 -5.062 1.00 97.56 180 LEU A CA 1
ATOM 1363 C C . LEU A 1 180 ? 1.689 10.712 -5.875 1.00 97.56 180 LEU A C 1
ATOM 1365 O O . LEU A 1 180 ? 1.346 9.564 -5.604 1.00 97.56 180 LEU A O 1
ATOM 1369 N N . GLY A 1 181 ? 1.172 11.368 -6.912 1.00 95.81 181 GLY A N 1
ATOM 1370 C CA . GLY A 1 181 ? 0.148 10.801 -7.784 1.00 95.81 181 GLY A CA 1
ATOM 1371 C C . GLY A 1 181 ? 0.625 9.541 -8.500 1.00 95.81 181 GLY A C 1
ATOM 1372 O O . GLY A 1 181 ? -0.149 8.595 -8.653 1.00 95.81 181 GLY A O 1
ATOM 1373 N N . ALA A 1 182 ? 1.896 9.502 -8.899 1.00 95.50 182 ALA A N 1
ATOM 1374 C CA . ALA A 1 182 ? 2.508 8.339 -9.523 1.00 95.50 182 ALA A CA 1
ATOM 1375 C C . ALA A 1 182 ? 2.574 7.130 -8.574 1.00 95.50 182 ALA A C 1
ATOM 1377 O O . ALA A 1 182 ? 2.191 6.033 -8.974 1.00 95.50 182 ALA A O 1
ATOM 1378 N N . ILE A 1 183 ? 2.991 7.307 -7.312 1.00 93.88 183 ILE A N 1
ATOM 1379 C CA . ILE A 1 183 ? 3.022 6.193 -6.345 1.00 93.88 183 ILE A CA 1
ATOM 1380 C C . ILE A 1 183 ? 1.629 5.738 -5.913 1.00 93.88 183 ILE A C 1
ATOM 1382 O O . ILE A 1 183 ? 1.409 4.540 -5.754 1.00 93.88 183 ILE A O 1
ATOM 1386 N N . GLU A 1 184 ? 0.674 6.656 -5.758 1.00 92.81 184 GLU A N 1
ATOM 1387 C CA . GLU A 1 184 ? -0.692 6.312 -5.344 1.00 92.81 184 GLU A CA 1
ATOM 1388 C C . GLU A 1 184 ? -1.369 5.371 -6.346 1.00 92.81 184 GLU A C 1
ATOM 1390 O O . GLU A 1 184 ? -2.110 4.480 -5.945 1.00 92.81 184 GLU A O 1
ATOM 1395 N N . ARG A 1 185 ? -1.027 5.484 -7.633 1.00 90.62 185 ARG A N 1
ATOM 1396 C CA . ARG A 1 185 ? -1.509 4.615 -8.717 1.00 90.62 185 ARG A CA 1
ATOM 1397 C C . ARG A 1 185 ? -1.009 3.174 -8.664 1.00 90.62 185 ARG A C 1
ATOM 1399 O O . ARG A 1 185 ? -1.606 2.312 -9.301 1.00 90.62 185 ARG A O 1
ATOM 1406 N N . GLY A 1 186 ? 0.068 2.917 -7.928 1.00 86.56 186 GLY A N 1
ATOM 1407 C CA . GLY A 1 186 ? 0.558 1.567 -7.654 1.00 86.56 186 GLY A CA 1
ATOM 1408 C C . GLY A 1 186 ? 0.134 1.031 -6.291 1.00 86.56 186 GLY A C 1
ATOM 1409 O O . GLY A 1 186 ? 0.221 -0.172 -6.063 1.00 86.56 186 GLY A O 1
ATOM 1410 N N . ARG A 1 187 ? -0.317 1.905 -5.379 1.00 89.25 187 ARG A N 1
ATOM 1411 C CA . ARG A 1 187 ? -0.532 1.549 -3.974 1.00 89.25 187 ARG A CA 1
ATOM 1412 C C . ARG A 1 187 ? -1.943 1.113 -3.655 1.00 89.25 187 ARG A C 1
ATOM 1414 O O . ARG A 1 187 ? -2.901 1.845 -3.904 1.00 89.25 187 ARG A O 1
ATOM 1421 N N . ALA A 1 188 ? -2.030 -0.031 -2.987 1.00 84.25 188 ALA A N 1
ATOM 1422 C CA . ALA A 1 188 ? -3.251 -0.584 -2.419 1.00 84.25 188 ALA A CA 1
ATOM 1423 C C . ALA A 1 188 ? -4.423 -0.661 -3.420 1.00 84.25 188 ALA A C 1
ATOM 1425 O O . ALA A 1 188 ? -5.585 -0.540 -3.031 1.00 84.25 188 ALA A O 1
ATOM 1426 N N . GLN A 1 189 ? -4.138 -0.804 -4.718 1.00 86.69 189 GLN A N 1
ATOM 1427 C CA . GLN A 1 189 ? -5.155 -0.693 -5.768 1.00 86.69 189 GLN A CA 1
ATOM 1428 C C . GLN A 1 189 ? -6.146 -1.854 -5.729 1.00 86.69 189 GLN A C 1
ATOM 1430 O O . GLN A 1 189 ? -7.325 -1.670 -6.021 1.00 86.69 189 GLN A O 1
ATOM 1435 N N . SER A 1 190 ? -5.704 -3.035 -5.304 1.00 84.44 190 SER A N 1
ATOM 1436 C CA . SER A 1 190 ? -6.587 -4.192 -5.158 1.00 84.44 190 SER A CA 1
ATOM 1437 C C . SER A 1 190 ? -7.539 -3.998 -3.967 1.00 84.44 190 SER A C 1
ATOM 1439 O O . SER A 1 190 ? -8.736 -4.272 -4.076 1.00 84.44 190 SER A O 1
ATOM 1441 N N . LEU A 1 191 ? -7.071 -3.369 -2.875 1.00 84.88 191 LEU A N 1
ATOM 1442 C CA . LEU A 1 191 ? -7.944 -2.933 -1.775 1.00 84.88 191 LEU A CA 1
ATOM 1443 C C . LEU A 1 191 ? -8.936 -1.858 -2.224 1.00 84.88 191 LEU A C 1
ATOM 1445 O O . LEU A 1 191 ? -10.116 -1.950 -1.893 1.00 84.88 191 LEU A O 1
ATOM 1449 N N . VAL A 1 192 ? -8.485 -0.857 -2.984 1.00 86.75 192 VAL A N 1
ATOM 1450 C CA . VAL A 1 192 ? -9.367 0.181 -3.542 1.00 86.75 192 VAL A CA 1
ATOM 1451 C C . VAL A 1 192 ? -10.464 -0.455 -4.398 1.00 86.75 192 VAL A C 1
ATOM 1453 O O . VAL A 1 192 ? -11.639 -0.134 -4.219 1.00 86.75 192 VAL A O 1
ATOM 1456 N N . ASP A 1 193 ? -10.124 -1.405 -5.268 1.00 83.38 193 ASP A N 1
ATOM 1457 C CA . ASP A 1 193 ? -11.096 -2.126 -6.095 1.00 83.38 193 ASP A CA 1
ATOM 1458 C C . ASP A 1 193 ? -12.071 -2.978 -5.262 1.00 83.38 193 ASP A C 1
ATOM 1460 O O . ASP A 1 193 ? -13.246 -3.096 -5.607 1.00 83.38 193 ASP A O 1
ATOM 1464 N N . MET A 1 194 ? -11.636 -3.570 -4.146 1.00 82.12 194 MET A N 1
ATOM 1465 C CA . MET A 1 194 ? -12.543 -4.265 -3.221 1.00 82.12 194 MET A CA 1
ATOM 1466 C C . MET A 1 194 ? -13.507 -3.301 -2.522 1.00 82.12 194 MET A C 1
ATOM 1468 O O . MET A 1 194 ? -14.719 -3.509 -2.560 1.00 82.12 194 MET A O 1
ATOM 1472 N N . VAL A 1 195 ? -12.986 -2.218 -1.941 1.00 81.50 195 VAL A N 1
ATOM 1473 C CA . VAL A 1 195 ? -13.791 -1.220 -1.219 1.00 81.50 195 VAL A CA 1
ATOM 1474 C C . VAL A 1 195 ? -14.795 -0.545 -2.152 1.00 81.50 195 VAL A C 1
ATOM 1476 O O . VAL A 1 195 ? -15.935 -0.302 -1.760 1.00 81.50 195 VAL A O 1
ATOM 1479 N N . THR A 1 196 ? -14.389 -0.252 -3.389 1.00 79.94 196 THR A N 1
ATOM 1480 C CA . THR A 1 196 ? -15.255 0.389 -4.386 1.00 79.94 196 THR A CA 1
ATOM 1481 C C . THR A 1 196 ? -16.331 -0.549 -4.928 1.00 79.94 196 THR A C 1
ATOM 1483 O O . THR A 1 196 ? -17.453 -0.095 -5.133 1.00 79.94 196 THR A O 1
ATOM 1486 N N . ARG A 1 197 ? -16.057 -1.854 -5.093 1.00 78.19 197 ARG A N 1
ATOM 1487 C CA . ARG A 1 197 ? -17.061 -2.843 -5.539 1.00 78.19 197 ARG A CA 1
ATOM 1488 C C . ARG A 1 197 ? -18.272 -2.947 -4.612 1.00 78.19 197 ARG A C 1
ATOM 1490 O O . ARG A 1 197 ? -19.372 -3.202 -5.089 1.00 78.19 197 ARG A O 1
ATOM 1497 N N . LEU A 1 198 ? -18.086 -2.731 -3.312 1.00 72.50 198 LEU A N 1
ATOM 1498 C CA . LEU A 1 198 ? -19.172 -2.770 -2.327 1.00 72.50 198 LEU A CA 1
ATOM 1499 C C . LEU A 1 198 ? -20.015 -1.490 -2.283 1.00 72.50 198 LEU A C 1
ATOM 1501 O O . LEU A 1 198 ? -20.991 -1.427 -1.536 1.00 72.50 198 LEU A O 1
ATOM 1505 N N . GLN A 1 199 ? -19.640 -0.445 -3.023 1.00 68.25 199 GLN A N 1
ATOM 1506 C CA . GLN A 1 199 ? -20.273 0.861 -2.909 1.00 68.25 199 GLN A CA 1
ATOM 1507 C C . GLN A 1 199 ? -20.828 1.331 -4.256 1.00 68.25 199 GLN A C 1
ATOM 1509 O O . GLN A 1 199 ? -20.102 1.526 -5.224 1.00 68.25 199 GLN A O 1
ATOM 1514 N N . SER A 1 200 ? -22.131 1.605 -4.297 1.00 60.91 200 SER A N 1
ATOM 1515 C CA . SER A 1 200 ? -22.831 2.130 -5.478 1.00 60.91 200 SER A CA 1
ATOM 1516 C C . SER A 1 200 ? -22.790 3.664 -5.604 1.00 60.91 200 SER A C 1
ATOM 1518 O O . SER A 1 200 ? -23.302 4.215 -6.578 1.00 60.91 200 SER A O 1
ATOM 1520 N N . SER A 1 201 ? -22.185 4.362 -4.634 1.00 60.53 201 SER A N 1
ATOM 1521 C CA . SER A 1 201 ? -22.209 5.828 -4.515 1.00 60.53 201 SER A CA 1
ATOM 1522 C C . SER A 1 201 ? -21.424 6.548 -5.617 1.00 60.53 201 SER A C 1
ATOM 1524 O O . SER A 1 201 ? -20.324 6.153 -6.003 1.00 60.53 201 SER A O 1
ATOM 1526 N N . GLU A 1 202 ? -21.941 7.690 -6.065 1.00 60.09 202 GLU A N 1
ATOM 1527 C CA . GLU A 1 202 ? -21.291 8.568 -7.044 1.00 60.09 202 GLU A CA 1
ATOM 1528 C C . GLU A 1 202 ? -19.923 9.091 -6.560 1.00 60.09 202 GLU A C 1
ATOM 1530 O O . GLU A 1 202 ? -18.977 9.195 -7.343 1.00 60.09 202 GLU A O 1
ATOM 1535 N N . ARG A 1 203 ? -19.750 9.279 -5.240 1.00 61.19 203 ARG A N 1
ATOM 1536 C CA . ARG A 1 203 ? -18.450 9.633 -4.628 1.00 61.19 203 ARG A CA 1
ATOM 1537 C C . ARG A 1 203 ? -17.372 8.570 -4.862 1.00 61.19 203 ARG A C 1
ATOM 1539 O O . ARG A 1 203 ? -16.187 8.890 -4.864 1.00 61.19 203 ARG A O 1
ATOM 1546 N N . VAL A 1 204 ? -17.785 7.321 -5.062 1.00 61.59 204 VAL A N 1
ATOM 1547 C CA . VAL A 1 204 ? -16.918 6.159 -5.298 1.00 61.59 204 VAL A CA 1
ATOM 1548 C C . VAL A 1 204 ? -16.631 6.000 -6.782 1.00 61.59 204 VAL A C 1
ATOM 1550 O O . VAL A 1 204 ? -15.507 5.670 -7.147 1.00 61.59 204 VAL A O 1
ATOM 1553 N N . ARG A 1 205 ? -17.593 6.334 -7.653 1.00 62.38 205 ARG A N 1
ATOM 1554 C CA . ARG A 1 205 ? -17.351 6.447 -9.102 1.00 62.38 205 ARG A CA 1
ATOM 1555 C C . ARG A 1 205 ? -16.255 7.471 -9.405 1.00 62.38 205 ARG A C 1
ATOM 1557 O O . ARG A 1 205 ? -15.403 7.209 -10.249 1.00 62.38 205 ARG A O 1
ATOM 1564 N N . GLY A 1 206 ? -16.196 8.561 -8.635 1.00 62.84 206 GLY A N 1
ATOM 1565 C CA . GLY A 1 206 ? -15.101 9.533 -8.687 1.00 62.84 206 GLY A CA 1
ATOM 1566 C C . GLY A 1 206 ? -13.713 8.944 -8.398 1.00 62.84 206 GLY A C 1
ATOM 1567 O O . GLY A 1 206 ? -12.723 9.507 -8.836 1.00 62.84 206 GLY A O 1
ATOM 1568 N N . LEU A 1 207 ? -13.589 7.791 -7.731 1.00 67.81 207 LEU A N 1
ATOM 1569 C CA . LEU A 1 207 ? -12.286 7.159 -7.472 1.00 67.81 207 LEU A CA 1
ATOM 1570 C C . LEU A 1 207 ? -11.704 6.467 -8.707 1.00 67.81 207 LEU A C 1
ATOM 1572 O O . LEU A 1 207 ? -10.486 6.332 -8.808 1.00 67.81 207 LEU A O 1
ATOM 1576 N N . ALA A 1 208 ? -12.541 6.095 -9.684 1.00 62.41 208 ALA A N 1
ATOM 1577 C CA . ALA A 1 208 ? -12.069 5.578 -10.968 1.00 62.41 208 ALA A CA 1
ATOM 1578 C C . ALA A 1 208 ? -11.215 6.608 -11.731 1.00 62.41 208 ALA A C 1
ATOM 1580 O O . ALA A 1 208 ? -10.440 6.232 -12.609 1.00 62.41 208 ALA A O 1
ATOM 1581 N N . GLN A 1 209 ? -11.313 7.893 -11.368 1.00 67.12 209 GLN A N 1
ATOM 1582 C CA . GLN A 1 209 ? -10.507 8.968 -11.939 1.00 67.12 209 GLN A CA 1
ATOM 1583 C C . GLN A 1 209 ? -9.026 8.889 -11.530 1.00 67.12 209 GLN A C 1
ATOM 1585 O O . GLN A 1 209 ? -8.176 9.406 -12.244 1.00 67.12 209 GLN A O 1
ATOM 1590 N N . PHE A 1 210 ? -8.695 8.211 -10.424 1.00 73.69 210 PHE A N 1
ATOM 1591 C CA . PHE A 1 210 ? -7.317 8.079 -9.931 1.00 73.69 210 PHE A CA 1
ATOM 1592 C C . PHE A 1 210 ? -6.529 6.943 -10.596 1.00 73.69 210 PHE A C 1
ATOM 1594 O O . PHE A 1 210 ? -5.412 6.630 -10.185 1.00 73.69 210 PHE A O 1
ATOM 1601 N N . ARG A 1 211 ? -7.090 6.333 -11.645 1.00 78.50 211 ARG A N 1
ATOM 1602 C CA . ARG A 1 211 ? -6.431 5.290 -12.434 1.00 78.50 211 ARG A CA 1
ATOM 1603 C C . ARG A 1 211 ? -5.327 5.875 -13.326 1.00 78.50 211 ARG A C 1
ATOM 1605 O O . ARG A 1 211 ? -5.403 7.043 -13.721 1.00 78.50 211 ARG A O 1
ATOM 1612 N N . PRO A 1 212 ? -4.304 5.081 -13.688 1.00 78.50 212 PRO A N 1
ATOM 1613 C CA . PRO A 1 212 ? -3.358 5.469 -14.727 1.00 78.50 212 PRO A CA 1
ATOM 1614 C C . PRO A 1 212 ? -4.079 5.646 -16.067 1.00 78.50 212 PRO A C 1
ATOM 1616 O O . PRO A 1 212 ? -4.635 4.696 -16.618 1.00 78.50 212 PRO A O 1
ATOM 1619 N N . VAL A 1 213 ? -4.068 6.871 -16.585 1.00 83.56 213 VAL A N 1
ATOM 1620 C CA . VAL A 1 213 ? -4.537 7.220 -17.928 1.00 83.56 213 VAL A CA 1
ATOM 1621 C C . VAL A 1 213 ? -3.435 8.055 -18.551 1.00 83.56 213 VAL A C 1
ATOM 1623 O O . VAL A 1 213 ? -3.029 9.055 -17.963 1.00 83.56 213 VAL A O 1
ATOM 1626 N N . VAL A 1 214 ? -2.963 7.629 -19.721 1.00 87.94 214 VAL A N 1
ATOM 1627 C CA . VAL A 1 214 ? -1.825 8.268 -20.385 1.00 87.94 214 VAL A CA 1
ATOM 1628 C C . VAL A 1 214 ? -2.122 9.745 -20.649 1.00 87.94 214 VAL A C 1
ATOM 1630 O O . VAL A 1 214 ? -3.193 10.086 -21.147 1.00 87.94 214 VAL A O 1
ATOM 1633 N N . GLY A 1 215 ? -1.170 10.613 -20.314 1.00 86.44 215 GLY A N 1
ATOM 1634 C CA . GLY A 1 215 ? -1.240 12.062 -20.492 1.00 86.44 215 GLY A CA 1
ATOM 1635 C C . GLY A 1 215 ? -2.050 12.799 -19.425 1.00 86.44 215 GLY A C 1
ATOM 1636 O O . GLY A 1 215 ? -2.193 14.018 -19.508 1.00 86.44 215 GLY A O 1
ATOM 1637 N N . ARG A 1 216 ? -2.587 12.098 -18.421 1.00 87.31 216 ARG A N 1
ATOM 1638 C CA . ARG A 1 216 ? -3.386 12.716 -17.359 1.00 87.31 216 ARG A CA 1
ATOM 1639 C C . ARG A 1 216 ? -2.513 13.534 -16.407 1.00 87.31 216 ARG A C 1
ATOM 1641 O O . ARG A 1 216 ? -1.438 13.096 -15.997 1.00 87.31 216 ARG A O 1
ATOM 1648 N N . ASP A 1 217 ? -3.006 14.703 -15.999 1.00 90.94 217 ASP A N 1
ATOM 1649 C CA . ASP A 1 217 ? -2.298 15.539 -15.032 1.00 90.94 217 ASP A CA 1
ATOM 1650 C C . ASP A 1 217 ? -2.450 14.998 -13.602 1.00 90.94 217 ASP A C 1
ATOM 1652 O O . ASP A 1 217 ? -3.479 15.151 -12.939 1.00 90.94 217 ASP A O 1
ATOM 1656 N N . LEU A 1 218 ? -1.376 14.377 -13.119 1.00 94.12 218 LEU A N 1
ATOM 1657 C CA . LEU A 1 218 ? -1.319 13.775 -11.795 1.00 94.12 218 LEU A CA 1
ATOM 1658 C C . LEU A 1 218 ? -1.454 14.802 -10.661 1.00 94.12 218 LEU A C 1
ATOM 1660 O O . LEU A 1 218 ? -1.926 14.427 -9.587 1.00 94.12 218 LEU A O 1
ATOM 1664 N N . SER A 1 219 ? -1.048 16.066 -10.856 1.00 94.38 219 SER A N 1
ATOM 1665 C CA . SER A 1 219 ? -1.112 17.056 -9.774 1.00 94.38 219 SER A CA 1
ATOM 1666 C C . SER A 1 219 ? -2.548 17.461 -9.461 1.00 94.38 219 SER A C 1
ATOM 1668 O O . SER A 1 219 ? -2.908 17.547 -8.290 1.00 94.38 219 SER A O 1
ATOM 1670 N N . ILE A 1 220 ? -3.390 17.596 -10.492 1.00 91.44 220 ILE A N 1
ATOM 1671 C CA . ILE A 1 220 ? -4.822 17.898 -10.333 1.00 91.44 220 ILE A CA 1
ATOM 1672 C C . ILE A 1 220 ? -5.523 16.761 -9.581 1.00 91.44 220 ILE A C 1
ATOM 1674 O O . ILE A 1 220 ? -6.324 16.988 -8.670 1.00 91.44 220 ILE A O 1
ATOM 1678 N N . ASP A 1 221 ? -5.187 15.518 -9.925 1.00 91.12 221 ASP A N 1
ATOM 1679 C CA . ASP A 1 221 ? -5.732 14.351 -9.243 1.00 91.12 221 ASP A CA 1
ATOM 1680 C C . ASP A 1 221 ? -5.326 14.313 -7.768 1.00 91.12 221 ASP A C 1
ATOM 1682 O O . ASP A 1 221 ? -6.171 14.087 -6.903 1.00 91.12 221 ASP A O 1
ATOM 1686 N N . VAL A 1 222 ? -4.055 14.570 -7.452 1.00 94.81 222 VAL A N 1
ATOM 1687 C CA . VAL A 1 222 ? -3.602 14.615 -6.055 1.00 94.81 222 VAL A CA 1
ATOM 1688 C C . VAL A 1 222 ? -4.264 15.751 -5.286 1.00 94.81 222 VAL A C 1
ATOM 1690 O O . VAL A 1 222 ? -4.631 15.561 -4.126 1.00 94.81 222 VAL A O 1
ATOM 1693 N N . ASP A 1 223 ? -4.495 16.897 -5.921 1.00 92.88 223 ASP A N 1
ATOM 1694 C CA . ASP A 1 223 ? -5.196 17.996 -5.271 1.00 92.88 223 ASP A CA 1
ATOM 1695 C C . ASP A 1 223 ? -6.628 17.629 -4.898 1.00 92.88 223 ASP A C 1
ATOM 1697 O O . ASP A 1 223 ? -7.058 17.894 -3.771 1.00 92.88 223 ASP A O 1
ATOM 1701 N N . SER A 1 224 ? -7.336 16.940 -5.797 1.00 91.19 224 SER A N 1
ATOM 1702 C CA . SER A 1 224 ? -8.631 16.354 -5.467 1.00 91.19 224 SER A CA 1
ATOM 1703 C C . SER A 1 224 ? -8.485 15.331 -4.344 1.00 91.19 224 SER A C 1
ATOM 1705 O O . SER A 1 224 ? -9.243 15.380 -3.376 1.00 91.19 224 SER A O 1
ATOM 1707 N N . LEU A 1 225 ? -7.534 14.397 -4.458 1.00 92.25 225 LEU A N 1
ATOM 1708 C CA . LEU A 1 225 ? -7.314 13.294 -3.519 1.00 92.25 225 LEU A CA 1
ATOM 1709 C C . LEU A 1 225 ? -7.128 13.785 -2.081 1.00 92.25 225 LEU A C 1
ATOM 1711 O O . LEU A 1 225 ? -7.743 13.232 -1.172 1.00 92.25 225 LEU A O 1
ATOM 1715 N N . LEU A 1 226 ? -6.336 14.841 -1.896 1.00 95.12 226 LEU A N 1
ATOM 1716 C CA . LEU A 1 226 ? -6.006 15.412 -0.592 1.00 95.12 226 LEU A CA 1
ATOM 1717 C C . LEU A 1 226 ? -7.012 16.464 -0.105 1.00 95.12 226 LEU A C 1
ATOM 1719 O O . LEU A 1 226 ? -6.922 16.884 1.049 1.00 95.12 226 LEU A O 1
ATOM 1723 N N . ALA A 1 227 ? -7.985 16.877 -0.926 1.00 94.06 227 ALA A N 1
ATOM 1724 C CA . ALA A 1 227 ? -8.965 17.902 -0.560 1.00 94.06 227 ALA A CA 1
ATOM 1725 C C . ALA A 1 227 ? -9.680 17.642 0.786 1.00 94.06 227 ALA A C 1
ATOM 1727 O O . ALA A 1 227 ? -9.782 18.587 1.571 1.00 94.06 227 ALA A O 1
ATOM 1728 N N . PRO A 1 228 ? -10.109 16.406 1.131 1.00 92.25 228 PRO A N 1
ATOM 1729 C CA . PRO A 1 228 ? -10.708 16.137 2.440 1.00 92.25 228 PRO A CA 1
ATOM 1730 C C . PRO A 1 228 ? -9.750 16.403 3.607 1.00 92.25 228 PRO A C 1
ATOM 1732 O O . PRO A 1 228 ? -10.151 17.023 4.588 1.00 92.25 228 PRO A O 1
ATOM 1735 N N . LEU A 1 229 ? -8.479 16.001 3.479 1.00 95.19 229 LEU A N 1
ATOM 1736 C CA . LEU A 1 229 ? -7.460 16.220 4.512 1.00 95.19 229 LEU A CA 1
ATOM 1737 C C . LEU A 1 229 ? -7.129 17.705 4.674 1.00 95.19 229 LEU A C 1
ATOM 1739 O O . LEU A 1 229 ? -6.957 18.179 5.796 1.00 95.19 229 LEU A O 1
ATOM 1743 N N . ARG A 1 230 ? -7.099 18.456 3.565 1.00 96.19 230 ARG A N 1
ATOM 1744 C CA . ARG A 1 230 ? -6.936 19.917 3.586 1.00 96.19 230 ARG A CA 1
ATOM 1745 C C . ARG A 1 230 ? -8.105 20.594 4.298 1.00 96.19 230 ARG A C 1
ATOM 1747 O O . ARG A 1 230 ? -7.886 21.440 5.160 1.00 96.19 230 ARG A O 1
ATOM 1754 N N . ALA A 1 231 ? -9.336 20.182 3.994 1.00 95.44 231 ALA A N 1
ATOM 1755 C CA . ALA A 1 231 ? -10.536 20.721 4.627 1.00 95.44 231 ALA A CA 1
ATOM 1756 C C . ALA A 1 231 ? -10.569 20.448 6.141 1.00 95.44 231 ALA A C 1
ATOM 1758 O O . ALA A 1 231 ? -10.960 21.317 6.916 1.00 95.44 231 ALA A O 1
ATOM 1759 N N . SER A 1 232 ? -10.109 19.271 6.578 1.00 94.38 232 SER A N 1
ATOM 1760 C CA . SER A 1 232 ? -10.026 18.906 7.998 1.00 94.38 232 SER A CA 1
ATOM 1761 C C . SER A 1 232 ? -8.726 19.338 8.685 1.00 94.38 232 SER A C 1
ATOM 1763 O O . SER A 1 232 ? -8.501 18.944 9.831 1.00 94.38 232 SER A O 1
ATOM 1765 N N . ARG A 1 233 ? -7.853 20.100 8.003 1.00 96.44 233 ARG A N 1
ATOM 1766 C CA . ARG A 1 233 ? -6.515 20.506 8.484 1.00 96.44 233 ARG A CA 1
ATOM 1767 C C . ARG A 1 233 ? -5.707 19.338 9.062 1.00 96.44 233 ARG A C 1
ATOM 1769 O O . ARG A 1 233 ? -4.999 19.471 10.057 1.00 96.44 233 ARG A O 1
ATOM 1776 N N . THR A 1 234 ? -5.861 18.162 8.464 1.00 96.38 234 THR A N 1
ATOM 1777 C CA . THR A 1 234 ? -5.189 16.934 8.882 1.00 96.38 234 THR A CA 1
ATOM 1778 C C . THR A 1 234 ? -3.822 16.863 8.224 1.00 96.38 234 THR A C 1
ATOM 1780 O O . THR A 1 234 ? -3.714 16.939 7.001 1.00 96.38 234 THR A O 1
ATOM 1783 N N . ALA A 1 235 ? -2.780 16.705 9.037 1.00 97.25 235 ALA A N 1
ATOM 1784 C CA . ALA A 1 235 ? -1.435 16.510 8.520 1.00 97.25 235 ALA A CA 1
ATOM 1785 C C . ALA A 1 235 ? -1.285 15.091 7.960 1.00 97.25 235 ALA A C 1
ATOM 1787 O O . ALA A 1 235 ? -1.971 14.161 8.393 1.00 97.25 235 ALA A O 1
ATOM 1788 N N . ALA A 1 236 ? -0.357 14.896 7.026 1.00 97.75 236 ALA A N 1
ATOM 1789 C CA . ALA A 1 236 ? -0.043 13.556 6.548 1.00 97.75 236 ALA A CA 1
ATOM 1790 C C . ALA A 1 236 ? 1.434 13.366 6.213 1.00 97.75 236 ALA A C 1
ATOM 1792 O O . ALA A 1 236 ? 2.094 14.286 5.735 1.00 97.75 236 ALA A O 1
ATOM 1793 N N . LEU A 1 237 ? 1.927 12.149 6.425 1.00 97.50 237 LEU A N 1
ATOM 1794 C CA . LEU A 1 237 ? 3.247 11.690 6.014 1.00 97.50 237 LEU A CA 1
ATOM 1795 C C . LEU A 1 237 ? 3.080 10.477 5.099 1.00 97.50 237 LEU A C 1
ATOM 1797 O O . LEU A 1 237 ? 2.451 9.495 5.489 1.00 97.50 237 LEU A O 1
ATOM 1801 N N . SER A 1 238 ? 3.634 10.540 3.891 1.00 97.38 238 SER A N 1
ATOM 1802 C CA . SER A 1 238 ? 3.669 9.413 2.952 1.00 97.38 238 SER A CA 1
ATOM 1803 C C . SER A 1 238 ? 5.104 9.110 2.562 1.00 97.38 238 SER A C 1
ATOM 1805 O O . SER A 1 238 ? 5.880 10.026 2.302 1.00 97.38 238 SER A O 1
ATOM 1807 N N . TYR A 1 239 ? 5.465 7.833 2.527 1.00 96.06 239 TYR A N 1
ATOM 1808 C CA . TYR A 1 239 ? 6.845 7.394 2.317 1.00 96.06 239 TYR A CA 1
ATOM 1809 C C . TYR A 1 239 ? 6.963 6.593 1.037 1.00 96.06 239 TYR A C 1
ATOM 1811 O O . TYR A 1 239 ? 6.053 5.838 0.737 1.00 96.06 239 TYR A O 1
ATOM 1819 N N . LEU A 1 240 ? 8.076 6.685 0.315 1.00 95.00 240 LEU A N 1
ATOM 1820 C CA . LEU A 1 240 ? 8.495 5.741 -0.727 1.00 95.00 240 LEU A CA 1
ATOM 1821 C C . LEU A 1 240 ? 9.958 5.394 -0.475 1.00 95.00 240 LEU A C 1
ATOM 1823 O O . LEU A 1 240 ? 10.803 6.281 -0.453 1.00 95.00 240 LEU A O 1
ATOM 1827 N N . HIS A 1 241 ? 10.259 4.109 -0.340 1.00 92.50 241 HIS A N 1
ATOM 1828 C CA . HIS A 1 241 ? 11.635 3.621 -0.344 1.00 92.50 241 HIS A CA 1
ATOM 1829 C C . HIS A 1 241 ? 11.920 3.016 -1.721 1.00 92.50 241 HIS A C 1
ATOM 1831 O O . HIS A 1 241 ? 11.159 2.162 -2.175 1.00 92.50 241 HIS A O 1
ATOM 1837 N N . ALA A 1 242 ? 12.924 3.536 -2.426 1.00 89.19 242 ALA A N 1
ATOM 1838 C CA . ALA A 1 242 ? 13.248 3.136 -3.793 1.00 89.19 242 ALA A CA 1
ATOM 1839 C C . ALA A 1 242 ? 14.767 3.152 -4.018 1.00 89.19 242 ALA A C 1
ATOM 1841 O O . ALA A 1 242 ? 15.392 4.217 -4.004 1.00 89.19 242 ALA A O 1
ATOM 1842 N N . GLY A 1 243 ? 15.351 1.977 -4.272 1.00 82.94 243 GLY A N 1
ATOM 1843 C CA . GLY A 1 243 ? 16.807 1.801 -4.244 1.00 82.94 243 GLY A CA 1
ATOM 1844 C C . GLY A 1 243 ? 17.335 2.074 -2.836 1.00 82.94 243 GLY A C 1
ATOM 1845 O O . GLY A 1 243 ? 16.734 1.631 -1.869 1.00 82.94 243 GLY A O 1
ATOM 1846 N N . ASP A 1 244 ? 18.384 2.881 -2.703 1.00 89.94 244 ASP A N 1
ATOM 1847 C CA . ASP A 1 244 ? 18.937 3.274 -1.395 1.00 89.94 244 ASP A CA 1
ATOM 1848 C C . ASP A 1 244 ? 18.450 4.653 -0.948 1.00 89.94 244 ASP A C 1
ATOM 1850 O O . ASP A 1 244 ? 19.200 5.451 -0.382 1.00 89.94 244 ASP A O 1
ATOM 1854 N N . THR A 1 245 ? 17.221 5.018 -1.309 1.00 93.12 245 THR A N 1
ATOM 1855 C CA . THR A 1 245 ? 16.695 6.361 -1.062 1.00 93.12 245 THR A CA 1
ATOM 1856 C C . THR A 1 245 ? 15.270 6.318 -0.536 1.00 93.12 245 THR A C 1
ATOM 1858 O O . THR A 1 245 ? 14.383 5.697 -1.121 1.00 93.12 245 THR A O 1
ATOM 1861 N N . LEU A 1 246 ? 15.053 7.045 0.557 1.00 95.50 246 LEU A N 1
ATOM 1862 C CA . LEU A 1 246 ? 13.756 7.314 1.148 1.00 95.50 246 LEU A CA 1
ATOM 1863 C C . LEU A 1 246 ? 13.252 8.691 0.700 1.00 95.50 246 LEU A C 1
ATOM 1865 O O . LEU A 1 246 ? 13.908 9.712 0.909 1.00 95.50 246 LEU A O 1
ATOM 1869 N N . PHE A 1 247 ? 12.061 8.709 0.117 1.00 96.19 247 PHE A N 1
ATOM 1870 C CA . PHE A 1 247 ? 11.300 9.905 -0.217 1.00 96.19 247 PHE A CA 1
ATOM 1871 C C . PHE A 1 247 ? 10.153 10.059 0.778 1.00 96.19 247 PHE A C 1
ATOM 1873 O O . PHE A 1 247 ? 9.434 9.093 1.044 1.00 96.19 247 PHE A O 1
ATOM 1880 N N . THR A 1 248 ? 9.959 11.277 1.278 1.00 97.44 248 THR A N 1
ATOM 1881 C CA . THR A 1 248 ? 8.914 11.590 2.258 1.00 97.44 248 THR A CA 1
ATOM 1882 C C . THR A 1 248 ? 8.098 12.777 1.773 1.00 97.44 248 THR A C 1
ATOM 1884 O O . THR A 1 248 ? 8.624 13.875 1.591 1.00 97.44 248 THR A O 1
ATOM 1887 N N . TRP A 1 249 ? 6.800 12.570 1.588 1.00 98.06 249 TRP A N 1
ATOM 1888 C CA . TRP A 1 249 ? 5.832 13.637 1.384 1.00 98.06 249 TRP A CA 1
ATOM 1889 C C . TRP A 1 249 ? 5.243 14.043 2.722 1.00 98.06 249 TRP A C 1
ATOM 1891 O O . TRP A 1 249 ? 4.859 13.190 3.520 1.00 98.06 249 TRP A O 1
ATOM 1901 N N . PHE A 1 250 ? 5.136 15.346 2.937 1.00 97.44 250 PHE A N 1
ATOM 1902 C CA . PHE A 1 250 ? 4.519 15.939 4.106 1.00 97.44 250 PHE A CA 1
ATOM 1903 C C . PHE A 1 250 ? 3.413 16.896 3.664 1.00 97.44 250 PHE A C 1
ATOM 1905 O O . PHE A 1 250 ? 3.681 17.875 2.967 1.00 97.44 250 PHE A O 1
ATOM 1912 N N . LEU A 1 251 ? 2.176 16.586 4.045 1.00 97.69 251 LEU A N 1
ATOM 1913 C CA . LEU A 1 251 ? 1.034 17.484 3.927 1.00 97.69 251 LEU A CA 1
ATOM 1914 C C . LEU A 1 251 ? 0.892 18.246 5.243 1.00 97.69 251 LEU A C 1
ATOM 1916 O O . LEU A 1 2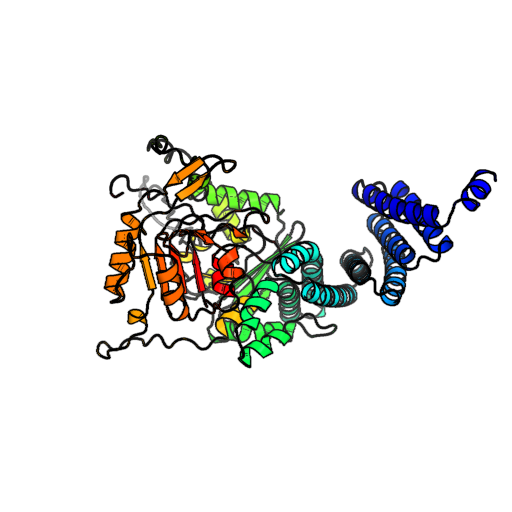51 ? 0.643 17.640 6.288 1.00 97.69 251 LEU A O 1
ATOM 1920 N N . GLU A 1 252 ? 1.040 19.561 5.181 1.00 96.06 252 GLU A N 1
ATOM 1921 C CA . GLU A 1 252 ? 0.846 20.439 6.327 1.00 96.06 252 GLU A CA 1
ATOM 1922 C C . GLU A 1 252 ? -0.642 20.665 6.635 1.00 96.06 252 GLU A C 1
ATOM 1924 O O . GLU A 1 252 ? -1.470 20.637 5.721 1.00 96.06 252 GLU A O 1
ATOM 1929 N N . PRO A 1 253 ? -1.000 21.000 7.891 1.00 96.31 253 PRO A N 1
ATOM 1930 C CA . PRO A 1 253 ? -2.352 21.448 8.239 1.00 96.31 253 PRO A CA 1
ATOM 1931 C C . PRO A 1 253 ? -2.810 22.695 7.468 1.00 96.31 253 PRO A C 1
ATOM 1933 O O . PRO A 1 253 ? -4.010 22.921 7.327 1.00 96.31 253 PRO A O 1
ATOM 1936 N N . SER A 1 254 ? -1.865 23.496 6.960 1.00 95.44 254 SER A N 1
ATOM 1937 C CA . SER A 1 254 ? -2.116 24.623 6.049 1.00 95.44 254 SER A CA 1
ATOM 1938 C C . SER A 1 254 ? -2.641 24.179 4.675 1.00 95.44 254 SER A C 1
ATOM 1940 O O . SER A 1 254 ? -3.222 24.977 3.945 1.00 95.44 254 SER A O 1
ATOM 1942 N N . GLY A 1 255 ? -2.448 22.904 4.324 1.00 95.12 255 GLY A N 1
ATOM 1943 C CA . GLY A 1 255 ? -2.811 22.291 3.050 1.00 95.12 255 GLY A CA 1
ATOM 1944 C C . GLY A 1 255 ? -1.669 22.217 2.032 1.00 95.12 255 GLY A C 1
ATOM 1945 O O . GLY A 1 255 ? -1.843 21.597 0.976 1.00 95.12 255 GLY A O 1
ATOM 1946 N N . ALA A 1 256 ? -0.509 22.802 2.345 1.00 95.31 256 ALA A N 1
ATOM 1947 C CA . ALA A 1 256 ? 0.677 22.745 1.502 1.00 95.31 256 ALA A CA 1
ATOM 1948 C C . ALA A 1 256 ? 1.292 21.333 1.495 1.00 95.31 256 ALA A C 1
ATOM 1950 O O . ALA A 1 256 ? 1.428 20.688 2.536 1.00 95.31 256 ALA A O 1
ATOM 1951 N N . LEU A 1 257 ? 1.641 20.842 0.301 1.00 97.25 257 LEU A N 1
ATOM 1952 C CA . LEU A 1 257 ? 2.261 19.532 0.103 1.00 97.25 257 LEU A CA 1
ATOM 1953 C C . LEU A 1 257 ? 3.743 19.704 -0.234 1.00 97.25 257 LEU A C 1
ATOM 1955 O O . LEU A 1 257 ? 4.098 20.325 -1.237 1.00 97.25 257 LEU A O 1
ATOM 1959 N N . HIS A 1 258 ? 4.599 19.084 0.569 1.00 95.31 258 HIS A N 1
ATOM 1960 C CA . HIS A 1 258 ? 6.046 19.170 0.443 1.00 95.31 258 HIS A CA 1
ATOM 1961 C C . HIS A 1 258 ? 6.642 17.794 0.182 1.00 95.31 258 HIS A C 1
ATOM 1963 O O . HIS A 1 258 ? 6.416 16.863 0.951 1.00 95.31 258 HIS A O 1
ATOM 1969 N N . LEU A 1 259 ? 7.462 17.678 -0.861 1.00 96.31 259 LEU A N 1
ATOM 1970 C CA . LEU A 1 259 ? 8.401 16.570 -0.992 1.00 96.31 259 LEU A CA 1
ATOM 1971 C C . LEU A 1 259 ? 9.694 16.955 -0.268 1.00 96.31 259 LEU A C 1
ATOM 1973 O O . LEU A 1 259 ? 10.387 17.886 -0.684 1.00 96.31 259 LEU A O 1
ATOM 1977 N N . GLN A 1 260 ? 9.983 16.267 0.834 1.00 94.56 260 GLN A N 1
ATOM 1978 C CA . GLN A 1 260 ? 11.189 16.490 1.628 1.00 94.56 260 GLN A CA 1
ATOM 1979 C C . GLN A 1 260 ? 12.444 16.082 0.838 1.00 94.56 260 GLN A C 1
ATOM 1981 O O . GLN A 1 260 ? 12.352 15.237 -0.062 1.00 94.56 260 GLN A O 1
ATOM 1986 N N . PRO A 1 261 ? 13.622 16.653 1.157 1.00 92.75 261 PRO A N 1
ATOM 1987 C CA . PRO A 1 261 ? 14.885 16.208 0.579 1.00 92.75 261 PRO A CA 1
ATOM 1988 C C . PRO A 1 261 ? 15.049 14.684 0.723 1.00 92.75 261 PRO A C 1
ATOM 1990 O O . PRO A 1 261 ? 14.889 14.172 1.833 1.00 92.75 261 PRO A O 1
ATOM 1993 N N . PRO A 1 262 ? 15.345 13.950 -0.367 1.00 93.44 262 PRO A N 1
ATOM 1994 C CA . PRO A 1 262 ? 15.496 12.503 -0.294 1.00 93.44 262 PRO A CA 1
ATOM 1995 C C . PRO A 1 262 ? 16.659 12.108 0.617 1.00 93.44 262 PRO A C 1
ATOM 1997 O O . PRO A 1 262 ? 17.738 12.700 0.550 1.00 93.44 262 PRO A O 1
ATOM 2000 N N . VAL A 1 263 ? 16.453 11.083 1.439 1.00 94.62 263 VAL A N 1
ATOM 2001 C CA . VAL A 1 263 ? 17.444 10.613 2.412 1.00 94.62 263 VAL A CA 1
ATOM 2002 C C . VAL A 1 263 ? 18.044 9.299 1.936 1.00 94.62 263 VAL A C 1
ATOM 2004 O O . VAL A 1 263 ? 17.310 8.379 1.578 1.00 94.62 263 VAL A O 1
ATOM 2007 N N . ARG A 1 264 ? 19.376 9.189 1.938 1.00 95.06 264 ARG A N 1
ATOM 2008 C CA . ARG A 1 264 ? 20.050 7.932 1.598 1.00 95.06 264 ARG A CA 1
ATOM 2009 C C . ARG A 1 264 ? 19.986 6.958 2.768 1.00 95.06 264 ARG A C 1
ATOM 2011 O O . ARG A 1 264 ? 20.490 7.263 3.844 1.00 95.06 264 ARG A O 1
ATOM 2018 N N . ILE A 1 265 ? 19.372 5.806 2.537 1.00 93.81 265 ILE A N 1
ATOM 2019 C CA . ILE A 1 265 ? 19.314 4.684 3.472 1.00 93.81 265 ILE A CA 1
ATOM 2020 C C . ILE A 1 265 ? 18.926 3.425 2.699 1.00 93.81 265 ILE A C 1
ATOM 2022 O O . ILE A 1 265 ? 17.963 3.437 1.930 1.00 93.81 265 ILE A O 1
ATOM 2026 N N . THR A 1 266 ? 19.665 2.337 2.895 1.00 93.62 266 THR A N 1
ATOM 2027 C CA . THR A 1 266 ? 19.347 1.054 2.249 1.00 93.62 266 THR A CA 1
ATOM 2028 C C . THR A 1 266 ? 18.104 0.427 2.887 1.00 93.62 266 THR A C 1
ATOM 2030 O O . THR A 1 266 ? 17.773 0.702 4.045 1.00 93.62 266 THR A O 1
ATOM 2033 N N . GLU A 1 267 ? 17.401 -0.442 2.158 1.00 87.56 267 GLU A N 1
ATOM 2034 C CA . GLU A 1 267 ? 16.234 -1.144 2.715 1.00 87.56 267 GLU A CA 1
ATOM 2035 C C . GLU A 1 267 ? 16.634 -2.036 3.901 1.00 87.56 267 GLU A C 1
ATOM 2037 O O . GLU A 1 267 ? 15.937 -2.080 4.916 1.00 87.56 267 GLU A O 1
ATOM 2042 N N . ALA A 1 268 ? 17.793 -2.695 3.802 1.00 87.62 268 ALA A N 1
ATOM 2043 C CA . ALA A 1 268 ? 18.335 -3.559 4.846 1.00 87.62 268 ALA A CA 1
ATOM 2044 C C . ALA A 1 268 ? 18.633 -2.786 6.139 1.00 87.62 268 ALA A C 1
ATOM 2046 O O . ALA A 1 268 ? 18.269 -3.240 7.227 1.00 87.62 268 ALA A O 1
ATOM 2047 N N . GLU A 1 269 ? 19.242 -1.604 6.020 1.00 91.12 269 GLU A N 1
ATOM 2048 C CA . GLU A 1 269 ? 19.545 -0.735 7.157 1.00 91.12 269 GLU A CA 1
ATOM 2049 C C . GLU A 1 269 ? 18.265 -0.223 7.827 1.00 91.12 269 GLU A C 1
ATOM 2051 O O . GLU A 1 269 ? 18.109 -0.352 9.042 1.00 91.12 269 GLU A O 1
ATOM 2056 N N . LEU A 1 270 ? 17.305 0.284 7.045 1.00 91.25 270 LEU A N 1
ATOM 2057 C CA . LEU A 1 270 ? 16.020 0.739 7.579 1.00 91.25 270 LEU A CA 1
ATOM 2058 C C . LEU A 1 270 ? 15.259 -0.405 8.266 1.00 91.25 270 LEU A C 1
ATOM 2060 O O . LEU A 1 270 ? 14.741 -0.240 9.371 1.00 91.25 270 LEU A O 1
ATOM 2064 N N . ALA A 1 271 ? 15.234 -1.589 7.651 1.00 86.12 271 ALA A N 1
ATOM 2065 C CA . ALA A 1 271 ? 14.613 -2.775 8.227 1.00 86.12 271 ALA A CA 1
ATOM 2066 C C . ALA A 1 271 ? 15.318 -3.239 9.511 1.00 86.12 271 ALA A C 1
ATOM 2068 O O . ALA A 1 271 ? 14.667 -3.764 10.415 1.00 86.12 271 ALA A O 1
ATOM 2069 N N . GLN A 1 272 ? 16.640 -3.085 9.615 1.00 85.88 272 GLN A N 1
ATOM 2070 C CA . GLN A 1 272 ? 17.380 -3.384 10.839 1.00 85.88 272 GLN A CA 1
ATOM 2071 C C . GLN A 1 272 ? 17.01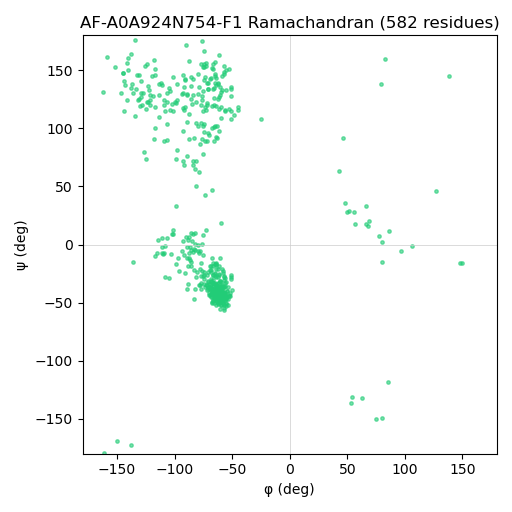5 -2.415 11.964 1.00 85.88 272 GLN A C 1
ATOM 2073 O O . GLN A 1 272 ? 16.676 -2.896 13.042 1.00 85.88 272 GLN A O 1
ATOM 2078 N N . LEU A 1 273 ? 16.996 -1.104 11.698 1.00 89.06 273 LEU A N 1
ATOM 2079 C CA . LEU A 1 273 ? 16.595 -0.086 12.678 1.00 89.06 273 LEU A CA 1
ATOM 2080 C C . LEU A 1 273 ? 15.169 -0.325 13.189 1.00 89.06 273 LEU A C 1
ATOM 2082 O O . LEU A 1 273 ? 14.913 -0.316 14.387 1.00 89.06 273 LEU A O 1
ATOM 2086 N N . ILE A 1 274 ? 14.225 -0.606 12.286 1.00 87.06 274 ILE A N 1
ATOM 2087 C CA . ILE A 1 274 ? 12.838 -0.891 12.679 1.00 87.06 274 ILE A CA 1
ATOM 2088 C C . ILE A 1 274 ? 12.769 -2.159 13.538 1.00 87.06 274 ILE A C 1
ATOM 2090 O O . ILE A 1 274 ? 12.062 -2.177 14.545 1.00 87.06 274 ILE A O 1
ATOM 2094 N N . ARG A 1 275 ? 13.504 -3.221 13.178 1.00 82.75 275 ARG A N 1
ATOM 2095 C CA . ARG A 1 275 ? 13.535 -4.470 13.955 1.00 82.75 275 ARG A CA 1
ATOM 2096 C C . ARG A 1 275 ? 14.153 -4.280 15.340 1.00 82.75 275 ARG A C 1
ATOM 2098 O O . ARG A 1 275 ? 13.578 -4.771 16.308 1.00 82.75 275 ARG A O 1
ATOM 2105 N N . SER A 1 276 ? 15.288 -3.592 15.462 1.00 82.75 276 SER A N 1
ATOM 2106 C CA . SER A 1 276 ? 15.935 -3.353 16.761 1.00 82.75 276 SER A CA 1
ATOM 2107 C C . SER A 1 276 ? 15.051 -2.501 17.672 1.00 82.75 276 SER A C 1
ATOM 2109 O O . SER A 1 276 ? 14.819 -2.867 18.826 1.00 82.75 276 SER A O 1
ATOM 2111 N N . SER A 1 277 ? 14.457 -1.434 17.133 1.00 83.31 277 SER A N 1
ATOM 2112 C CA . SER A 1 277 ? 13.501 -0.596 17.854 1.00 83.31 277 SER A CA 1
ATOM 2113 C C . SER A 1 277 ? 12.270 -1.383 18.301 1.00 83.31 277 SER A C 1
ATOM 2115 O O . SER A 1 277 ? 11.899 -1.320 19.473 1.00 83.31 277 SER A O 1
ATOM 2117 N N . ARG A 1 278 ? 11.670 -2.202 17.430 1.00 79.12 278 ARG A N 1
ATOM 2118 C CA . ARG A 1 278 ? 10.540 -3.071 17.801 1.00 79.12 278 ARG A CA 1
ATOM 2119 C C . ARG A 1 278 ? 10.894 -4.037 18.932 1.00 79.12 278 ARG A C 1
ATOM 2121 O O . ARG A 1 278 ? 10.158 -4.097 19.915 1.00 79.12 278 ARG A O 1
ATOM 2128 N N . ARG A 1 279 ? 12.030 -4.735 18.842 1.00 76.94 279 ARG A N 1
ATOM 2129 C CA . ARG A 1 279 ? 12.510 -5.625 19.915 1.00 76.94 279 ARG A CA 1
ATOM 2130 C C . ARG A 1 279 ? 12.681 -4.890 21.241 1.00 76.94 279 ARG A C 1
ATOM 2132 O O . ARG A 1 279 ? 12.259 -5.404 22.263 1.00 76.94 279 ARG A O 1
ATOM 2139 N N . SER A 1 280 ? 13.199 -3.661 21.224 1.00 74.88 280 SER A N 1
ATOM 2140 C CA . SER A 1 280 ? 13.352 -2.859 22.450 1.00 74.88 280 SER A CA 1
ATOM 2141 C C . SER A 1 280 ? 12.028 -2.489 23.140 1.00 74.88 280 SER A C 1
ATOM 2143 O O . SER A 1 280 ? 12.040 -2.133 24.312 1.00 74.88 280 SER A O 1
ATOM 2145 N N . LEU A 1 281 ? 10.889 -2.587 22.441 1.00 72.94 281 LEU A N 1
ATOM 2146 C CA . LEU A 1 281 ? 9.547 -2.417 23.018 1.00 72.94 281 LEU A CA 1
ATOM 2147 C C . LEU A 1 281 ? 8.915 -3.743 23.475 1.00 72.94 281 LEU A C 1
ATOM 2149 O O . LEU A 1 281 ? 7.745 -3.755 23.849 1.00 72.94 281 LEU A O 1
ATOM 2153 N N . GLY A 1 282 ? 9.632 -4.865 23.368 1.00 65.69 282 GLY A N 1
ATOM 2154 C CA . GLY A 1 282 ? 9.071 -6.203 23.561 1.00 65.69 282 GLY A CA 1
ATOM 2155 C C . GLY A 1 282 ? 8.073 -6.607 22.471 1.00 65.69 282 GLY A C 1
ATOM 2156 O O . GLY A 1 282 ? 7.303 -7.552 22.633 1.00 65.69 282 GLY A O 1
ATOM 2157 N N . ALA A 1 283 ? 8.063 -5.897 21.334 1.00 61.78 283 ALA A N 1
ATOM 2158 C CA . ALA A 1 283 ? 7.071 -6.091 20.279 1.00 61.78 283 ALA A CA 1
ATOM 2159 C C . ALA A 1 283 ? 7.145 -7.472 19.613 1.00 61.78 283 ALA A C 1
ATOM 2161 O O . ALA A 1 283 ? 6.146 -7.962 19.081 1.00 61.78 283 ALA A O 1
ATOM 2162 N N . ASP A 1 284 ? 8.341 -8.062 19.624 1.00 58.31 284 ASP A N 1
ATOM 2163 C CA . ASP A 1 284 ? 8.667 -9.309 18.940 1.00 58.31 284 ASP A CA 1
ATOM 2164 C C . ASP A 1 284 ? 8.920 -10.475 19.925 1.00 58.31 284 ASP A C 1
ATOM 2166 O O . ASP A 1 284 ? 9.108 -11.606 19.481 1.00 58.31 284 ASP A O 1
ATOM 2170 N N . ASP A 1 285 ? 8.872 -10.250 21.244 1.00 49.47 285 ASP A N 1
ATOM 2171 C CA . ASP A 1 285 ? 9.177 -11.281 22.258 1.00 49.47 285 ASP A CA 1
ATOM 2172 C C . ASP A 1 285 ? 8.073 -12.347 22.356 1.00 49.47 285 ASP A C 1
ATOM 2174 O O . ASP A 1 285 ? 8.329 -13.518 22.627 1.00 49.47 285 ASP A O 1
ATOM 2178 N N . ALA A 1 286 ? 6.840 -11.985 21.998 1.00 44.38 286 ALA A N 1
ATOM 2179 C CA . ALA A 1 286 ? 5.713 -12.910 21.886 1.00 44.38 286 ALA A CA 1
ATOM 2180 C C . ALA A 1 286 ? 5.737 -13.783 20.610 1.00 44.38 286 ALA A C 1
ATOM 2182 O O . ALA A 1 286 ? 4.812 -14.559 20.376 1.00 44.38 286 ALA A O 1
ATOM 2183 N N . ARG A 1 287 ? 6.749 -13.634 19.742 1.00 39.84 287 ARG A N 1
ATOM 2184 C CA . ARG A 1 287 ? 6.893 -14.399 18.489 1.00 39.84 287 ARG A CA 1
ATOM 2185 C C . ARG A 1 287 ? 7.651 -15.718 18.675 1.00 39.84 287 ARG A C 1
ATOM 2187 O O . ARG A 1 287 ? 7.561 -16.578 17.805 1.00 39.84 287 ARG A O 1
ATOM 2194 N N . SER A 1 288 ? 8.392 -15.849 19.776 1.00 32.88 288 SER A N 1
ATOM 2195 C CA . SER A 1 288 ? 9.382 -16.916 19.988 1.00 32.88 288 SER A CA 1
ATOM 2196 C C . SER A 1 288 ? 8.977 -17.937 21.047 1.00 32.88 288 SER A C 1
ATOM 2198 O O . SER A 1 288 ? 9.659 -18.946 21.189 1.00 32.88 288 SER A O 1
ATOM 2200 N N . ALA A 1 289 ? 7.895 -17.699 21.792 1.00 33.28 289 ALA A N 1
ATOM 2201 C CA . ALA A 1 289 ? 7.394 -18.694 22.727 1.00 33.28 289 ALA A CA 1
ATOM 2202 C C . ALA A 1 289 ? 6.715 -19.816 21.922 1.00 33.28 289 ALA A C 1
ATOM 2204 O O . ALA A 1 289 ? 5.730 -19.537 21.224 1.00 33.28 289 ALA A O 1
ATOM 2205 N N . PRO A 1 290 ? 7.193 -21.075 21.976 1.00 31.77 290 PRO A N 1
ATOM 2206 C CA . PRO A 1 290 ? 6.353 -22.187 21.565 1.00 31.77 290 PRO A CA 1
ATOM 2207 C C . PRO A 1 290 ? 5.032 -22.100 22.340 1.00 31.77 290 PRO A C 1
ATOM 2209 O O . PRO A 1 290 ? 4.986 -21.600 23.466 1.00 31.77 290 PRO A O 1
ATOM 2212 N N . LEU A 1 291 ? 3.941 -22.600 21.754 1.00 38.69 291 LEU A N 1
ATOM 2213 C CA . LEU A 1 291 ? 2.680 -22.851 22.464 1.00 38.69 291 LEU A CA 1
ATOM 2214 C C . LEU A 1 291 ? 2.870 -23.996 23.483 1.00 38.69 291 LEU A C 1
ATOM 2216 O O . LEU A 1 291 ? 2.092 -24.944 23.504 1.00 38.69 291 LEU A O 1
ATOM 2220 N N . ASN A 1 292 ? 3.946 -23.957 24.269 1.00 32.94 292 ASN A N 1
ATOM 2221 C CA . ASN A 1 292 ? 4.277 -24.919 25.293 1.00 32.94 292 ASN A CA 1
ATOM 2222 C C . ASN A 1 292 ? 3.672 -24.419 26.611 1.00 32.94 292 ASN A C 1
ATOM 2224 O O . ASN A 1 292 ? 4.028 -23.329 27.073 1.00 32.94 292 ASN A O 1
ATOM 2228 N N . PRO A 1 293 ? 2.716 -25.156 27.198 1.00 35.91 293 PRO A N 1
ATOM 2229 C CA . PRO A 1 293 ? 2.016 -24.721 28.390 1.00 35.91 293 PRO A CA 1
ATOM 2230 C C . PRO A 1 293 ? 2.903 -24.399 29.594 1.00 35.91 293 PRO A C 1
ATOM 2232 O O . PRO A 1 293 ? 2.511 -23.541 30.393 1.00 35.91 293 PRO A O 1
ATOM 2235 N N . ASP A 1 294 ? 4.066 -25.047 29.665 1.00 32.34 294 ASP A N 1
ATOM 2236 C CA . ASP A 1 294 ? 4.917 -25.124 30.853 1.00 32.34 294 ASP A CA 1
ATOM 2237 C C . ASP A 1 294 ? 6.145 -24.193 30.802 1.00 32.34 294 ASP A C 1
ATOM 2239 O O . ASP A 1 294 ? 6.811 -24.000 31.812 1.00 32.34 294 ASP A O 1
ATOM 2243 N N . GLU A 1 295 ? 6.423 -23.541 29.665 1.00 30.80 295 GLU A N 1
ATOM 2244 C CA . GLU A 1 295 ? 7.608 -22.672 29.486 1.00 30.80 295 GLU A CA 1
ATOM 2245 C C . GLU A 1 295 ? 7.317 -21.163 29.592 1.00 30.80 295 GLU A C 1
ATOM 2247 O O . GLU A 1 295 ? 8.194 -20.332 29.362 1.00 30.80 295 GLU A O 1
ATOM 2252 N N . LEU A 1 296 ? 6.110 -20.759 30.001 1.00 35.91 296 LEU A N 1
ATOM 2253 C CA . LEU A 1 296 ? 5.787 -19.338 30.224 1.00 35.91 296 LEU A CA 1
ATOM 2254 C C . LEU A 1 296 ? 6.392 -18.755 31.517 1.00 35.91 296 LEU A C 1
ATOM 2256 O O . LEU A 1 296 ? 6.110 -17.609 31.873 1.00 35.91 296 LEU A O 1
ATOM 2260 N N . SER A 1 297 ? 7.264 -19.494 32.205 1.00 28.84 297 SER A N 1
ATOM 2261 C CA . SER A 1 297 ? 8.066 -18.982 33.314 1.00 28.84 297 SER A CA 1
ATOM 2262 C C . SER A 1 297 ? 9.312 -18.246 32.806 1.00 28.84 297 SER A C 1
ATOM 2264 O O . SER A 1 297 ? 10.442 -18.659 33.060 1.00 28.84 297 SER A O 1
ATOM 2266 N N . LEU A 1 298 ? 9.134 -17.123 32.110 1.00 32.41 298 LEU A N 1
ATOM 2267 C CA . LEU A 1 298 ? 10.248 -16.191 31.935 1.00 32.41 298 LEU A CA 1
ATOM 2268 C C . LEU A 1 298 ? 10.506 -15.491 33.277 1.00 32.41 298 LEU A C 1
ATOM 2270 O O . LEU A 1 298 ? 9.618 -14.870 33.880 1.00 32.41 298 LEU A O 1
ATOM 2274 N N . SER A 1 299 ? 11.723 -15.667 33.788 1.00 27.25 299 SER A N 1
ATOM 2275 C CA . SER A 1 299 ? 12.212 -15.018 34.997 1.00 27.25 299 SER A CA 1
ATOM 2276 C C . SER A 1 299 ? 12.269 -13.502 34.788 1.00 27.25 299 SER A C 1
ATOM 2278 O O . SER A 1 299 ? 12.683 -12.993 33.745 1.00 27.25 299 SER A O 1
ATOM 2280 N N . SER A 1 300 ? 11.828 -12.774 35.811 1.00 33.41 300 SER A N 1
ATOM 2281 C CA . SER A 1 300 ? 11.744 -11.310 35.869 1.00 33.41 300 SER A CA 1
ATOM 2282 C C . SER A 1 300 ? 13.089 -10.589 35.705 1.00 33.41 300 SER A C 1
ATOM 2284 O O . SER A 1 300 ? 13.097 -9.383 35.476 1.00 33.41 300 SER A O 1
ATOM 2286 N N . ASP A 1 301 ? 14.205 -11.317 35.757 1.00 28.02 301 ASP A N 1
ATOM 2287 C CA . ASP A 1 301 ? 15.553 -10.745 35.729 1.00 28.02 301 ASP A CA 1
ATOM 2288 C C . ASP A 1 301 ? 16.115 -10.518 34.315 1.00 28.02 301 ASP A C 1
ATOM 2290 O O . ASP A 1 301 ? 17.082 -9.773 34.162 1.00 28.02 301 ASP A O 1
ATOM 2294 N N . SER A 1 302 ? 15.511 -11.077 33.254 1.00 28.84 302 SER A N 1
ATOM 2295 C CA . SER A 1 302 ? 16.026 -10.870 31.882 1.00 28.84 302 SER A CA 1
ATOM 2296 C C . SER A 1 302 ? 15.511 -9.600 31.185 1.00 28.84 302 SER A C 1
ATOM 2298 O O . SER A 1 302 ? 16.113 -9.153 30.212 1.00 28.84 302 SER A O 1
ATOM 2300 N N . LEU A 1 303 ? 14.451 -8.962 31.701 1.00 35.28 303 LEU A N 1
ATOM 2301 C CA . LEU A 1 303 ? 13.841 -7.764 31.095 1.00 35.28 303 LEU A CA 1
ATOM 2302 C C . LEU A 1 303 ? 14.502 -6.439 31.515 1.00 35.28 303 LEU A C 1
ATOM 2304 O O . LEU A 1 303 ? 14.134 -5.380 31.009 1.00 35.28 303 LEU A O 1
ATOM 2308 N N . LEU A 1 304 ? 15.473 -6.478 32.432 1.00 32.12 304 LEU A N 1
ATOM 2309 C CA . LEU A 1 304 ? 16.131 -5.282 32.974 1.00 32.12 304 LEU A CA 1
ATOM 2310 C C . LEU A 1 304 ? 17.601 -5.120 32.548 1.00 32.12 304 LEU A C 1
ATOM 2312 O O . LEU A 1 304 ? 18.246 -4.174 32.997 1.00 32.12 304 LEU A O 1
ATOM 2316 N N . SER A 1 305 ? 18.140 -5.972 31.662 1.00 30.88 305 SER A N 1
ATOM 2317 C CA . SER A 1 305 ? 19.561 -5.897 31.260 1.00 30.88 305 SER A CA 1
ATOM 2318 C C . SER A 1 305 ? 19.837 -5.548 29.790 1.00 30.88 305 SER A C 1
ATOM 2320 O O . SER A 1 305 ? 20.980 -5.240 29.442 1.00 30.88 305 SER A O 1
ATOM 2322 N N . THR A 1 306 ? 18.832 -5.471 28.914 1.00 34.53 306 THR A N 1
ATOM 2323 C CA . THR A 1 306 ? 19.031 -4.929 27.560 1.00 34.53 306 THR A CA 1
ATOM 2324 C C . THR A 1 306 ? 19.033 -3.407 27.597 1.00 34.53 306 THR A C 1
ATOM 2326 O O . THR A 1 306 ? 17.986 -2.768 27.669 1.00 34.53 306 THR A O 1
ATOM 2329 N N . ARG A 1 307 ? 20.231 -2.812 27.534 1.00 38.78 307 ARG A N 1
ATOM 2330 C CA . ARG A 1 307 ? 20.418 -1.381 27.250 1.00 38.78 307 ARG A CA 1
ATOM 2331 C C . ARG A 1 307 ? 19.520 -0.988 26.077 1.00 38.78 307 ARG A C 1
ATOM 2333 O O . ARG A 1 307 ? 19.726 -1.469 24.968 1.00 38.78 307 ARG A O 1
ATOM 2340 N N . TYR A 1 308 ? 18.548 -0.115 26.326 1.00 44.12 308 TYR A N 1
ATOM 2341 C CA . TYR A 1 308 ? 17.781 0.559 25.284 1.00 44.12 308 TYR A CA 1
ATOM 2342 C C . TYR A 1 308 ? 18.766 1.229 24.312 1.00 44.12 308 TYR A C 1
ATOM 2344 O O . TYR A 1 308 ? 19.468 2.150 24.741 1.00 44.12 308 TYR A O 1
ATOM 2352 N N . PRO A 1 309 ? 18.836 0.853 23.022 1.00 55.41 309 PRO A N 1
ATOM 2353 C CA . PRO A 1 309 ? 19.522 1.681 22.047 1.00 55.41 309 PRO A CA 1
ATOM 2354 C C . PRO A 1 309 ? 18.608 2.875 21.752 1.00 55.41 309 PRO A C 1
ATOM 2356 O O . PRO A 1 309 ? 17.889 2.921 20.757 1.00 55.41 309 PRO A O 1
ATOM 2359 N N . VAL A 1 310 ? 18.595 3.847 22.671 1.00 61.69 310 VAL A N 1
ATOM 2360 C CA . VAL A 1 310 ? 17.888 5.134 22.544 1.00 61.69 310 VAL A CA 1
ATOM 2361 C C . VAL A 1 310 ? 18.242 5.820 21.214 1.00 61.69 310 VAL A C 1
ATOM 2363 O O . VAL A 1 310 ? 17.440 6.576 20.663 1.00 61.69 310 VAL A O 1
ATOM 2366 N N . ASP A 1 311 ? 19.421 5.522 20.675 1.00 74.94 311 ASP A N 1
ATOM 2367 C CA . ASP A 1 311 ? 19.934 6.077 19.429 1.00 74.94 311 ASP A CA 1
ATOM 2368 C C . ASP A 1 311 ? 19.186 5.579 18.185 1.00 74.94 311 ASP A C 1
ATOM 2370 O O . ASP A 1 311 ? 18.949 6.383 17.284 1.00 74.94 311 ASP A O 1
ATOM 2374 N N . ASP A 1 312 ? 18.702 4.332 18.152 1.00 83.62 312 ASP A N 1
ATOM 2375 C CA . ASP A 1 312 ? 17.932 3.814 17.008 1.00 83.62 312 ASP A CA 1
ATOM 2376 C C . ASP A 1 312 ? 16.583 4.533 16.883 1.00 83.62 312 ASP A C 1
ATOM 2378 O O . ASP A 1 312 ? 16.195 4.970 15.799 1.00 83.62 312 ASP A O 1
ATOM 2382 N N . TRP A 1 313 ? 15.898 4.750 18.012 1.00 84.56 313 TRP A N 1
ATOM 2383 C CA . TRP A 1 313 ? 14.646 5.512 18.063 1.00 84.56 313 TRP A CA 1
ATOM 2384 C C . TRP A 1 313 ? 14.832 6.968 17.636 1.00 84.56 313 TRP A C 1
ATOM 2386 O O . TRP A 1 313 ? 14.008 7.511 16.897 1.00 84.56 313 TRP A O 1
ATOM 2396 N N . LYS A 1 314 ? 15.926 7.605 18.073 1.00 84.62 314 LYS A N 1
ATOM 2397 C CA . LYS A 1 314 ? 16.283 8.966 17.646 1.00 84.62 314 LYS A CA 1
ATOM 2398 C C . LYS A 1 314 ? 16.588 9.015 16.153 1.00 84.62 314 LYS A C 1
ATOM 2400 O O . LYS A 1 314 ? 16.121 9.927 15.472 1.00 84.62 314 LYS A O 1
ATOM 2405 N N . ARG A 1 315 ? 17.337 8.035 15.644 1.00 89.06 315 ARG A N 1
ATOM 2406 C CA . ARG A 1 315 ? 17.684 7.930 14.227 1.00 89.06 315 ARG A CA 1
ATOM 2407 C C . ARG A 1 315 ? 16.434 7.742 13.375 1.00 89.06 315 ARG A C 1
ATOM 2409 O O . ARG A 1 315 ? 16.255 8.475 12.412 1.00 89.06 315 ARG A O 1
ATOM 2416 N N . LEU A 1 316 ? 15.526 6.848 13.764 1.00 91.56 316 LEU A N 1
ATOM 2417 C CA . LEU A 1 316 ? 14.241 6.664 13.083 1.00 91.56 316 LEU A CA 1
ATOM 2418 C C . LEU A 1 316 ? 13.386 7.932 13.100 1.00 91.56 316 LEU A C 1
ATOM 2420 O O . LEU A 1 316 ? 12.827 8.291 12.067 1.00 91.56 316 LEU A O 1
ATOM 2424 N N . ALA A 1 317 ? 13.309 8.638 14.231 1.00 90.81 317 ALA A N 1
ATOM 2425 C CA . ALA A 1 317 ? 12.588 9.906 14.305 1.00 90.81 317 ALA A CA 1
ATOM 2426 C C . ALA A 1 317 ? 13.185 10.950 13.344 1.00 90.81 317 ALA A C 1
ATOM 2428 O O . ALA A 1 317 ? 12.434 11.596 12.622 1.00 90.81 317 ALA A O 1
ATOM 2429 N N . ALA A 1 318 ? 14.514 11.067 13.275 1.00 89.25 318 ALA A N 1
ATOM 2430 C CA . ALA A 1 318 ? 15.194 11.988 12.361 1.00 89.25 318 ALA A CA 1
ATOM 2431 C C . ALA A 1 318 ? 15.028 11.616 10.876 1.00 89.25 318 ALA A C 1
ATOM 2433 O O . ALA A 1 318 ? 14.985 12.499 10.024 1.00 89.25 318 ALA A O 1
ATOM 2434 N N . LEU A 1 319 ? 14.940 10.320 10.561 1.00 92.44 319 LEU A N 1
ATOM 2435 C CA . LEU A 1 319 ? 14.752 9.826 9.194 1.00 92.44 319 LEU A CA 1
ATOM 2436 C C . LEU A 1 319 ? 13.304 9.968 8.707 1.00 92.44 319 LEU A C 1
ATOM 2438 O O . LEU A 1 319 ? 13.071 10.232 7.528 1.00 92.44 319 LEU A O 1
ATOM 2442 N N . LEU A 1 320 ? 12.331 9.728 9.591 1.00 93.94 320 LEU A N 1
ATOM 2443 C CA . LEU A 1 320 ? 10.930 9.548 9.206 1.00 93.94 320 LEU A CA 1
ATOM 2444 C C . LEU A 1 320 ? 10.057 10.758 9.519 1.00 93.94 320 LEU A C 1
ATOM 2446 O O . LEU A 1 320 ? 9.061 10.974 8.828 1.00 93.94 320 LEU A O 1
ATOM 2450 N N . LEU A 1 321 ? 10.390 11.548 10.536 1.00 92.50 321 LEU A N 1
ATOM 2451 C CA . LEU A 1 321 ? 9.652 12.765 10.855 1.00 92.50 321 LEU A CA 1
ATOM 2452 C C . LEU A 1 321 ? 10.299 13.960 10.156 1.00 92.50 321 LEU A C 1
ATOM 2454 O O . LEU A 1 321 ? 11.513 14.033 9.992 1.00 92.50 321 LEU A O 1
ATOM 2458 N N . THR A 1 322 ? 9.480 14.927 9.748 1.00 85.81 322 THR A N 1
ATOM 2459 C CA . THR A 1 322 ? 9.999 16.196 9.228 1.00 85.81 322 THR A CA 1
ATOM 2460 C C . THR A 1 322 ? 10.605 17.024 10.363 1.00 85.81 322 THR A C 1
ATOM 2462 O O . THR A 1 322 ? 10.037 17.101 11.453 1.00 85.81 322 THR A O 1
ATOM 2465 N N . ALA A 1 323 ? 11.744 17.676 10.110 1.00 79.69 323 ALA A N 1
ATOM 2466 C CA . ALA A 1 323 ? 12.475 18.452 11.116 1.00 79.69 323 ALA A CA 1
ATOM 2467 C C . ALA A 1 323 ? 11.626 19.565 11.765 1.00 79.69 323 ALA A C 1
ATOM 2469 O O . ALA A 1 323 ? 11.844 19.922 12.921 1.00 79.69 323 ALA A O 1
ATOM 2470 N N . A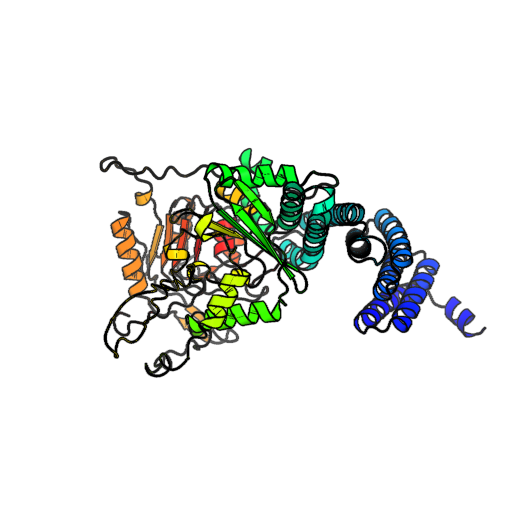SN A 1 324 ? 10.629 20.078 11.038 1.00 77.69 324 ASN A N 1
ATOM 2471 C CA . ASN A 1 324 ? 9.748 21.150 11.498 1.00 77.69 324 ASN A CA 1
ATOM 2472 C C . ASN A 1 324 ? 8.376 20.659 11.982 1.00 77.69 324 ASN A C 1
ATOM 2474 O O . ASN A 1 324 ? 7.498 21.490 12.198 1.00 77.69 324 ASN A O 1
ATOM 2478 N N . LEU A 1 325 ? 8.182 19.347 12.184 1.00 87.50 325 LEU A N 1
ATOM 2479 C CA . LEU A 1 325 ? 6.871 18.770 12.516 1.00 87.50 325 LEU A CA 1
ATOM 2480 C C . LEU A 1 325 ? 6.223 19.466 13.718 1.00 87.50 325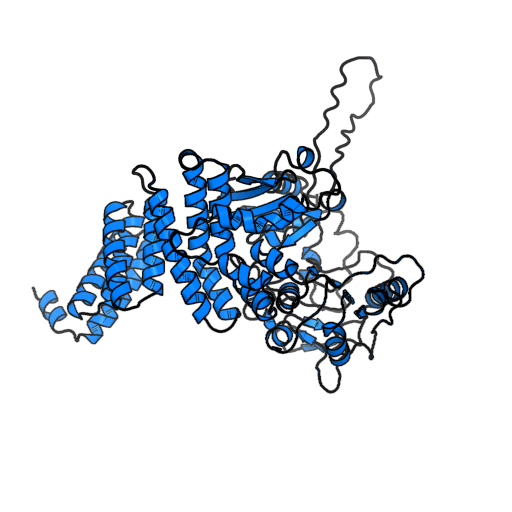 LEU A C 1
ATOM 2482 O O . LEU A 1 325 ? 5.038 19.774 13.692 1.00 87.50 325 LEU A O 1
ATOM 2486 N N . GLU A 1 326 ? 6.994 19.742 14.769 1.00 84.69 326 GLU A N 1
ATOM 2487 C CA . GLU A 1 326 ? 6.458 20.364 15.984 1.00 84.69 326 GLU A CA 1
ATOM 2488 C C . GLU A 1 326 ? 5.996 21.806 15.767 1.00 84.69 326 GLU A C 1
ATOM 2490 O O . GLU A 1 326 ? 5.045 22.240 16.416 1.00 84.69 326 GLU A O 1
ATOM 2495 N N . ALA A 1 327 ? 6.666 22.530 14.868 1.00 86.38 327 ALA A N 1
ATOM 2496 C CA . ALA A 1 327 ? 6.354 23.916 14.550 1.00 86.38 327 ALA A CA 1
ATOM 2497 C C . ALA A 1 327 ? 5.150 24.028 13.605 1.00 86.38 327 ALA A C 1
ATOM 2499 O O . ALA A 1 327 ? 4.368 24.966 13.724 1.00 86.38 327 ALA A O 1
ATOM 2500 N N . THR A 1 328 ? 4.991 23.077 12.681 1.00 90.56 328 THR A N 1
ATOM 2501 C CA . THR A 1 328 ? 3.945 23.114 11.646 1.00 90.56 328 THR A CA 1
ATOM 2502 C C . THR A 1 328 ? 2.695 22.317 12.007 1.00 90.56 328 THR A C 1
ATOM 2504 O O . THR A 1 328 ? 1.620 22.596 11.481 1.00 90.56 328 THR A O 1
ATOM 2507 N N . VAL A 1 329 ? 2.799 21.341 12.914 1.00 93.69 329 VAL A N 1
ATOM 2508 C CA . VAL A 1 329 ? 1.684 20.485 13.339 1.00 93.69 329 VAL A CA 1
ATOM 2509 C C . VAL A 1 329 ? 1.417 20.701 14.828 1.00 93.69 329 VAL A C 1
ATOM 2511 O O . VAL A 1 329 ? 2.124 20.126 15.661 1.00 93.69 329 VAL A O 1
ATOM 2514 N N . PRO A 1 330 ? 0.400 21.494 15.209 1.00 92.62 330 PRO A N 1
ATOM 2515 C CA . PRO A 1 330 ? 0.013 21.676 16.607 1.00 92.62 330 PRO A CA 1
ATOM 2516 C C . PRO A 1 330 ? -0.337 20.351 17.299 1.00 92.62 330 PRO A C 1
ATOM 2518 O O . PRO A 1 330 ? -0.779 19.395 16.651 1.00 92.62 330 PRO A O 1
ATOM 2521 N N . ALA A 1 331 ? -0.172 20.284 18.622 1.00 91.38 331 ALA A N 1
ATOM 2522 C CA . ALA A 1 331 ? -0.641 19.142 19.409 1.00 91.38 331 ALA A CA 1
ATOM 2523 C C . ALA A 1 331 ? -2.161 18.949 19.237 1.00 91.38 331 ALA A C 1
ATOM 2525 O O . ALA A 1 331 ? -2.899 19.913 19.049 1.00 91.38 331 ALA A O 1
ATOM 2526 N N . GLY A 1 332 ? -2.624 17.699 19.241 1.00 91.69 332 GLY A N 1
ATOM 2527 C CA . GLY A 1 332 ? -4.018 17.338 18.964 1.00 91.69 332 GLY A CA 1
ATOM 2528 C C . GLY A 1 332 ? -4.392 17.287 17.476 1.00 91.69 332 GLY A C 1
ATOM 2529 O O . GLY A 1 332 ? -5.399 16.670 17.135 1.00 91.69 332 GLY A O 1
ATOM 2530 N N . THR A 1 333 ? -3.575 17.848 16.575 1.00 95.31 333 THR A N 1
ATOM 2531 C CA . THR A 1 333 ? -3.815 17.753 15.124 1.00 95.31 333 THR A CA 1
ATOM 2532 C C . THR A 1 333 ? -3.668 16.299 14.666 1.00 95.31 333 THR A C 1
ATOM 2534 O O . THR A 1 333 ? -2.619 15.704 14.935 1.00 95.31 333 THR A O 1
ATOM 2537 N N . PRO A 1 334 ? -4.662 15.705 13.981 1.00 96.00 334 PRO A N 1
ATOM 2538 C CA . PRO A 1 334 ? -4.539 14.347 13.467 1.00 96.00 334 PRO A CA 1
ATOM 2539 C C . PRO A 1 334 ? -3.432 14.241 12.414 1.00 96.00 334 PRO A C 1
ATOM 2541 O O . PRO A 1 334 ? -3.254 15.152 11.600 1.00 96.00 334 PRO A O 1
ATOM 2544 N N . ILE A 1 335 ? -2.719 13.115 12.412 1.00 96.31 335 ILE A N 1
ATOM 2545 C CA . ILE A 1 335 ? -1.687 12.803 11.420 1.00 96.31 335 ILE A CA 1
ATOM 2546 C C . ILE A 1 335 ? -2.016 11.470 10.749 1.00 96.31 335 ILE A C 1
ATOM 2548 O O . ILE A 1 335 ? -2.132 10.433 11.409 1.00 96.31 335 ILE A O 1
ATOM 2552 N N . VAL A 1 336 ? -2.137 11.491 9.423 1.00 96.75 336 VAL A N 1
ATOM 2553 C CA . VAL A 1 336 ? -2.249 10.284 8.597 1.00 96.75 336 VAL A CA 1
ATOM 2554 C C . VAL A 1 336 ? -0.856 9.803 8.197 1.00 96.75 336 VAL A C 1
ATOM 2556 O O . VAL A 1 336 ? -0.067 10.565 7.649 1.00 96.75 336 VAL A O 1
ATOM 2559 N N . ILE A 1 337 ? -0.560 8.529 8.427 1.00 96.00 337 ILE A N 1
ATOM 2560 C CA . ILE A 1 337 ? 0.683 7.869 8.029 1.00 96.00 337 ILE A CA 1
ATOM 2561 C C . ILE A 1 337 ? 0.382 6.897 6.884 1.00 96.00 337 ILE A C 1
ATOM 2563 O O . ILE A 1 337 ? -0.391 5.954 7.056 1.00 96.00 337 ILE A O 1
ATOM 2567 N N . VAL A 1 338 ? 1.011 7.111 5.728 1.00 95.25 338 VAL A N 1
ATOM 2568 C CA . VAL A 1 338 ? 0.985 6.211 4.565 1.00 95.25 338 VAL A CA 1
ATOM 2569 C C . VAL A 1 338 ? 2.368 5.564 4.419 1.00 95.25 338 VAL A C 1
ATOM 2571 O O . VAL A 1 338 ? 3.258 6.131 3.774 1.00 95.25 338 VAL A O 1
ATOM 2574 N N . PRO A 1 339 ? 2.609 4.416 5.078 1.00 92.38 339 PRO A N 1
ATOM 2575 C CA . PRO A 1 339 ? 3.916 3.772 5.087 1.00 92.38 339 PRO A CA 1
ATOM 2576 C C . PRO A 1 339 ? 4.229 3.071 3.755 1.00 92.38 339 PRO A C 1
ATOM 2578 O O . PRO A 1 339 ? 3.343 2.811 2.946 1.00 92.38 339 PRO A O 1
ATOM 2581 N N . HIS A 1 340 ? 5.496 2.701 3.560 1.00 88.38 340 HIS A N 1
ATOM 2582 C CA . HIS A 1 340 ? 5.938 1.843 2.458 1.00 88.38 340 HIS A CA 1
ATOM 2583 C C . HIS A 1 340 ? 6.877 0.750 2.973 1.00 88.38 340 HIS A C 1
ATOM 2585 O O . HIS A 1 340 ? 7.784 1.032 3.760 1.00 88.38 340 HIS A O 1
ATOM 2591 N N . GLY A 1 341 ? 6.654 -0.492 2.537 1.00 83.69 341 GLY A N 1
ATOM 2592 C CA . GLY A 1 341 ? 7.451 -1.646 2.956 1.00 83.69 341 GLY A CA 1
ATOM 2593 C C . GLY A 1 341 ? 7.525 -1.797 4.481 1.00 83.69 341 GLY A C 1
ATOM 2594 O O . GLY A 1 341 ? 6.516 -1.718 5.187 1.00 83.69 341 GLY A O 1
ATOM 2595 N N . THR A 1 342 ? 8.739 -1.984 5.003 1.00 83.94 342 THR A N 1
ATOM 2596 C CA . THR A 1 342 ? 9.000 -2.245 6.430 1.00 83.94 342 THR A CA 1
ATOM 2597 C C . THR A 1 342 ? 8.612 -1.099 7.364 1.00 83.94 342 THR A C 1
ATOM 2599 O O . THR A 1 342 ? 8.330 -1.358 8.535 1.00 83.94 342 THR A O 1
ATOM 2602 N N . ILE A 1 343 ? 8.487 0.138 6.859 1.00 89.19 343 ILE A N 1
ATOM 2603 C CA . ILE A 1 343 ? 7.995 1.303 7.622 1.00 89.19 343 ILE A CA 1
ATOM 2604 C C . ILE A 1 343 ? 6.602 1.026 8.206 1.00 89.19 343 ILE A C 1
ATOM 2606 O O . ILE A 1 343 ? 6.275 1.524 9.280 1.00 89.19 343 ILE A O 1
ATOM 2610 N N . GLY A 1 344 ? 5.798 0.179 7.552 1.00 84.12 344 GLY A N 1
ATOM 2611 C CA . GLY A 1 344 ? 4.472 -0.209 8.038 1.00 84.12 344 GLY A CA 1
ATOM 2612 C C . GLY A 1 344 ? 4.478 -0.986 9.359 1.00 84.12 344 GLY A C 1
ATOM 2613 O O . GLY A 1 344 ? 3.439 -1.076 10.004 1.00 84.12 344 GLY A O 1
ATOM 2614 N N . LEU A 1 345 ? 5.627 -1.523 9.786 1.00 80.56 345 LEU A N 1
ATOM 2615 C CA . LEU A 1 345 ? 5.777 -2.195 11.083 1.00 80.56 345 LEU A CA 1
ATOM 2616 C C . LEU A 1 345 ? 6.175 -1.260 12.221 1.00 80.56 345 LEU A C 1
ATOM 2618 O O . LEU A 1 345 ? 6.195 -1.692 13.379 1.00 80.56 345 LEU A O 1
ATOM 2622 N N . LEU A 1 346 ? 6.571 -0.028 11.913 1.00 85.88 346 LEU A N 1
ATOM 2623 C CA . LEU A 1 346 ? 7.057 0.897 12.918 1.00 85.88 346 LEU A CA 1
ATOM 2624 C C . LEU A 1 346 ? 5.879 1.463 13.719 1.00 85.88 346 LEU A C 1
ATOM 2626 O O . LEU A 1 346 ? 4.962 2.030 13.124 1.00 85.88 346 LEU A O 1
ATOM 2630 N N . PRO A 1 347 ? 5.899 1.406 15.060 1.00 86.56 347 PRO A N 1
ATOM 2631 C CA . PRO A 1 347 ? 4.904 2.102 15.856 1.00 86.56 347 PRO A CA 1
ATOM 2632 C C . PRO A 1 347 ? 5.260 3.595 15.918 1.00 86.56 347 PRO A C 1
ATOM 2634 O O . PRO A 1 347 ? 5.893 4.050 16.866 1.00 86.56 347 PRO A O 1
ATOM 2637 N N . PHE A 1 348 ? 4.823 4.383 14.927 1.00 91.19 348 PHE A N 1
ATOM 2638 C CA . PHE A 1 348 ? 5.032 5.842 14.885 1.00 91.19 348 PHE A CA 1
ATOM 2639 C C . PHE A 1 348 ? 4.598 6.546 16.172 1.00 91.19 348 PHE A C 1
ATOM 2641 O O . PHE A 1 348 ? 5.196 7.547 16.548 1.00 91.19 348 PHE A O 1
ATOM 2648 N N . ALA A 1 349 ? 3.600 6.004 16.876 1.00 88.75 349 ALA A N 1
ATOM 2649 C CA . ALA A 1 349 ? 3.151 6.517 18.166 1.00 88.75 349 ALA A CA 1
ATOM 2650 C C . ALA A 1 349 ? 4.275 6.580 19.215 1.00 88.75 349 ALA A C 1
ATOM 2652 O O . ALA A 1 349 ? 4.244 7.466 20.064 1.00 88.75 349 ALA A O 1
ATOM 2653 N N . ALA A 1 350 ? 5.257 5.676 19.135 1.00 88.50 350 ALA A N 1
ATOM 2654 C CA . ALA A 1 350 ? 6.401 5.598 20.039 1.00 88.50 350 ALA A CA 1
ATOM 2655 C C . ALA A 1 350 ? 7.590 6.477 19.606 1.00 88.50 350 ALA A C 1
ATOM 2657 O O . ALA A 1 350 ? 8.516 6.670 20.393 1.00 88.50 350 ALA A O 1
ATOM 2658 N N . LEU A 1 351 ? 7.585 7.030 18.384 1.00 89.25 351 LEU A N 1
ATOM 2659 C CA . LEU A 1 351 ? 8.615 7.986 17.974 1.00 89.25 351 LEU A CA 1
ATOM 2660 C C . LEU A 1 351 ? 8.543 9.224 18.864 1.00 89.25 351 LEU A C 1
ATOM 2662 O O . LEU A 1 351 ? 7.458 9.706 19.182 1.00 89.25 351 LEU A O 1
ATOM 2666 N N . THR A 1 352 ? 9.699 9.748 19.262 1.00 83.25 352 THR A N 1
ATOM 2667 C CA . THR A 1 352 ? 9.758 10.914 20.147 1.00 83.25 352 THR A CA 1
ATOM 2668 C C . THR A 1 352 ? 9.971 12.201 19.365 1.00 83.25 352 THR A C 1
ATOM 2670 O O . THR A 1 352 ? 10.793 12.259 18.451 1.00 83.25 352 THR A O 1
ATOM 2673 N N . VAL A 1 353 ? 9.248 13.243 19.765 1.00 80.44 353 VAL A N 1
ATOM 2674 C CA . VAL A 1 353 ? 9.401 14.624 19.293 1.00 80.44 353 VAL A CA 1
ATOM 2675 C C . VAL A 1 353 ? 9.820 15.526 20.460 1.00 80.44 353 VAL A C 1
ATOM 2677 O O . VAL A 1 353 ? 9.547 15.207 21.622 1.00 80.44 353 VAL A O 1
ATOM 2680 N N . GLY A 1 354 ? 10.556 16.596 20.162 1.00 68.81 354 GLY A N 1
ATOM 2681 C CA . GLY A 1 354 ? 11.069 17.556 21.141 1.00 68.81 354 GLY A CA 1
ATOM 2682 C C . GLY A 1 354 ? 12.507 17.988 20.847 1.00 68.81 354 GLY A C 1
ATOM 2683 O O . GLY A 1 354 ? 13.332 17.188 20.396 1.00 68.81 354 GLY A O 1
ATOM 2684 N N . ARG A 1 355 ? 12.829 19.257 21.132 1.00 55.66 355 ARG A N 1
ATOM 2685 C CA . ARG A 1 355 ? 14.203 19.789 21.083 1.00 55.66 355 ARG A CA 1
ATOM 2686 C C . ARG A 1 355 ? 14.956 19.495 22.379 1.00 55.66 355 ARG A C 1
ATOM 2688 O O . ARG A 1 355 ? 14.404 19.657 23.467 1.00 55.66 355 ARG A O 1
ATOM 2695 N N . ASP A 1 356 ? 16.248 19.193 22.265 1.00 50.97 356 ASP A N 1
ATOM 2696 C CA . ASP A 1 356 ? 17.167 19.252 23.402 1.00 50.97 356 ASP A CA 1
ATOM 2697 C C . ASP A 1 356 ? 17.288 20.725 23.838 1.00 50.97 356 ASP A C 1
ATOM 2699 O O . ASP A 1 356 ? 17.952 21.535 23.188 1.00 50.97 356 ASP A O 1
ATOM 2703 N N . ARG A 1 357 ? 16.588 21.128 24.907 1.00 40.66 357 ARG A N 1
ATOM 2704 C CA . ARG A 1 357 ? 16.743 22.478 25.466 1.00 40.66 357 ARG A CA 1
ATOM 2705 C C . ARG A 1 357 ? 18.074 22.555 26.212 1.00 40.66 357 ARG A C 1
ATOM 2707 O O . ARG A 1 357 ? 18.159 22.203 27.384 1.00 40.66 357 ARG A O 1
ATOM 2714 N N . PHE A 1 358 ? 19.107 23.073 25.554 1.00 39.56 358 PHE A N 1
ATOM 2715 C CA . PHE A 1 358 ? 20.258 23.633 26.258 1.00 39.56 358 PHE A CA 1
ATOM 2716 C C . PHE A 1 358 ? 19.828 24.949 26.914 1.00 39.56 358 PHE A C 1
ATOM 2718 O O . PHE A 1 358 ? 19.825 26.001 26.279 1.00 39.56 358 PHE A O 1
ATOM 2725 N N . ALA A 1 359 ? 19.460 24.909 28.194 1.00 35.84 359 ALA A N 1
ATOM 2726 C CA . ALA A 1 359 ? 19.408 26.123 28.998 1.00 35.84 359 ALA A CA 1
ATOM 2727 C C . ALA A 1 359 ? 20.853 26.575 29.273 1.00 35.84 359 ALA A C 1
ATOM 2729 O O . ALA A 1 359 ? 21.480 26.161 30.246 1.00 35.84 359 ALA A O 1
ATOM 2730 N N . ALA A 1 360 ? 21.412 27.387 28.378 1.00 35.53 360 ALA A N 1
ATOM 2731 C CA . ALA A 1 360 ? 22.585 28.196 28.675 1.00 35.53 360 ALA A CA 1
ATOM 2732 C C . ALA A 1 360 ? 22.117 29.490 29.354 1.00 35.53 360 ALA A C 1
ATOM 2734 O O . ALA A 1 360 ? 22.124 30.561 28.752 1.00 35.53 360 ALA A O 1
ATOM 2735 N N . THR A 1 361 ? 21.673 29.404 30.608 1.00 33.69 361 THR A N 1
ATOM 2736 C CA . THR A 1 361 ? 21.579 30.597 31.452 1.00 33.69 361 THR A CA 1
ATOM 2737 C C . THR A 1 361 ? 22.997 30.980 31.866 1.00 33.69 361 THR A C 1
ATOM 2739 O O . THR A 1 361 ? 23.647 30.323 32.677 1.00 33.69 361 THR A O 1
ATOM 2742 N N . ARG A 1 362 ? 23.532 32.025 31.232 1.00 36.25 362 ARG A N 1
ATOM 2743 C CA . ARG A 1 362 ? 24.797 32.651 31.622 1.00 36.25 362 ARG A CA 1
ATOM 2744 C C . ARG A 1 362 ? 24.498 33.657 32.747 1.00 36.25 362 ARG A C 1
ATOM 2746 O O . ARG A 1 362 ? 23.668 34.533 32.537 1.00 36.25 362 ARG A O 1
ATOM 2753 N N . ARG A 1 363 ? 25.255 33.548 33.858 1.00 33.44 363 ARG A N 1
ATOM 2754 C CA . ARG A 1 363 ? 25.277 34.359 35.112 1.00 33.44 363 ARG A CA 1
ATOM 2755 C C . ARG A 1 363 ? 24.168 34.031 36.132 1.00 33.44 363 ARG A C 1
ATOM 2757 O O . ARG A 1 363 ? 23.030 33.855 35.738 1.00 33.44 363 ARG A O 1
ATOM 2764 N N . ALA A 1 364 ? 24.406 33.953 37.443 1.00 36.91 364 ALA A N 1
ATOM 2765 C CA . ALA A 1 364 ? 25.598 34.100 38.284 1.00 36.91 364 ALA A CA 1
ATOM 2766 C C . ALA A 1 364 ? 25.421 33.232 39.555 1.00 36.91 364 ALA A C 1
ATOM 2768 O O . ALA A 1 364 ? 24.293 32.987 39.967 1.00 36.91 364 ALA A O 1
ATOM 2769 N N . SER A 1 365 ? 26.541 32.789 40.142 1.00 43.59 365 SER A N 1
ATOM 2770 C CA . SER A 1 365 ? 26.675 32.242 41.509 1.00 43.59 365 SER A CA 1
ATOM 2771 C C . SER A 1 365 ? 25.644 31.193 41.968 1.00 43.59 365 SER A C 1
ATOM 2773 O O . SER A 1 365 ? 24.660 31.522 42.624 1.00 43.59 365 SER A O 1
ATOM 2775 N N . THR A 1 366 ? 25.950 29.910 41.756 1.00 38.47 366 THR A N 1
ATOM 2776 C CA . THR A 1 366 ? 25.419 28.812 42.588 1.00 38.47 366 THR A CA 1
ATOM 2777 C C . THR A 1 366 ? 26.556 27.889 43.033 1.00 38.47 366 THR A C 1
ATOM 2779 O O . THR A 1 366 ? 27.506 27.715 42.263 1.00 38.47 366 THR A O 1
ATOM 2782 N N . PRO A 1 367 ? 26.492 27.309 44.248 1.00 40.03 367 PRO A N 1
ATOM 2783 C CA . PRO A 1 367 ? 27.605 26.587 44.861 1.00 40.03 367 PRO A CA 1
ATOM 2784 C C . PRO A 1 367 ? 27.949 25.291 44.119 1.00 40.03 367 PRO A C 1
ATOM 2786 O O . PRO A 1 367 ? 27.091 24.657 43.497 1.00 40.03 367 PRO A O 1
ATOM 2789 N N . ALA A 1 368 ? 29.215 24.887 44.214 1.00 40.78 368 ALA A N 1
ATOM 2790 C CA . ALA A 1 368 ? 29.727 23.631 43.683 1.00 40.78 368 ALA A CA 1
ATOM 2791 C C . ALA A 1 368 ? 28.932 22.435 44.244 1.00 40.78 368 ALA A C 1
ATOM 2793 O O . ALA A 1 368 ? 28.939 22.191 45.446 1.00 40.78 368 ALA A O 1
ATOM 2794 N N . GLY A 1 369 ? 28.232 21.701 43.369 1.00 44.09 369 GLY A N 1
ATOM 2795 C CA . GLY A 1 369 ? 27.517 20.470 43.738 1.00 44.09 369 GLY A CA 1
ATOM 2796 C C . GLY A 1 369 ? 26.257 20.150 42.925 1.00 44.09 369 GLY A C 1
ATOM 2797 O O . GLY A 1 369 ? 25.804 19.007 42.930 1.00 44.09 369 GLY A O 1
ATOM 2798 N N . ALA A 1 370 ? 25.692 21.102 42.176 1.00 35.22 370 ALA A N 1
ATOM 2799 C CA . ALA A 1 370 ? 24.497 20.836 41.373 1.00 35.22 370 ALA A CA 1
ATOM 2800 C C . ALA A 1 370 ? 24.834 20.018 40.110 1.00 35.22 370 ALA A C 1
ATOM 2802 O O . ALA A 1 370 ? 25.323 20.546 39.108 1.00 35.22 370 ALA A O 1
ATOM 2803 N N . ARG A 1 371 ? 24.547 18.709 40.143 1.00 41.84 371 ARG A N 1
ATOM 2804 C CA . ARG A 1 371 ? 24.472 17.855 38.946 1.00 41.84 371 ARG A CA 1
ATOM 2805 C C . ARG A 1 371 ? 23.556 18.534 37.923 1.00 41.84 371 ARG A C 1
ATOM 2807 O O . ARG A 1 371 ? 22.359 18.670 38.159 1.00 41.84 371 ARG A O 1
ATOM 2814 N N . ARG A 1 372 ? 24.111 18.938 36.777 1.00 37.94 372 ARG A N 1
ATOM 2815 C CA . ARG A 1 372 ? 23.340 19.392 35.610 1.00 37.94 372 ARG A CA 1
ATOM 2816 C C . ARG A 1 372 ? 22.520 18.209 35.096 1.00 37.94 372 ARG A C 1
ATOM 2818 O O . ARG A 1 372 ? 23.021 17.408 34.315 1.00 37.94 372 ARG A O 1
ATOM 2825 N N . THR A 1 373 ? 21.281 18.068 35.548 1.00 39.34 373 THR A N 1
ATOM 2826 C CA . THR A 1 373 ? 20.333 17.141 34.934 1.00 39.34 373 THR A CA 1
ATOM 2827 C C . THR A 1 373 ? 19.751 17.834 33.708 1.00 39.34 373 THR A C 1
ATOM 2829 O O . THR A 1 373 ? 18.951 18.761 33.798 1.00 39.34 373 THR A O 1
ATOM 2832 N N . SER A 1 374 ? 20.199 17.431 32.522 1.00 40.66 374 SER A N 1
ATOM 2833 C CA . SER A 1 374 ? 19.497 17.756 31.286 1.00 40.66 374 SER A CA 1
ATOM 2834 C C . SER A 1 374 ? 18.140 17.048 31.316 1.00 40.66 374 SER A C 1
ATOM 2836 O O . SER A 1 374 ? 18.049 15.842 31.094 1.00 40.66 374 SER A O 1
ATOM 2838 N N . SER A 1 375 ? 17.062 17.768 31.619 1.00 43.53 375 SER A N 1
ATOM 2839 C CA . SER A 1 375 ? 15.713 17.226 31.462 1.00 43.53 375 SER A CA 1
ATOM 2840 C C . SER A 1 375 ? 15.351 17.231 29.974 1.00 43.53 375 SER A C 1
ATOM 2842 O O . SER A 1 375 ? 14.854 18.205 29.414 1.00 43.53 375 SER A O 1
ATOM 2844 N N . VAL A 1 376 ? 15.649 16.122 29.297 1.00 51.53 376 VAL A N 1
ATOM 2845 C CA . VAL A 1 376 ? 15.179 15.861 27.933 1.00 51.53 376 VAL A CA 1
ATOM 2846 C C . VAL A 1 376 ? 13.672 15.610 28.007 1.00 51.53 376 VAL A C 1
ATOM 2848 O O . VAL A 1 376 ? 13.242 14.489 28.265 1.00 51.53 376 VAL A O 1
ATOM 2851 N N . GLN A 1 377 ? 12.844 16.636 27.799 1.00 57.00 377 GLN A N 1
ATOM 2852 C CA . GLN A 1 377 ? 11.391 16.457 27.722 1.00 57.00 377 GLN A CA 1
ATOM 2853 C C . GLN A 1 377 ? 10.992 16.045 26.299 1.00 57.00 377 GLN A C 1
ATOM 2855 O O . GLN A 1 377 ? 10.404 16.809 25.540 1.00 57.00 377 GLN A O 1
ATOM 2860 N N . ARG A 1 378 ? 11.380 14.825 25.917 1.00 69.62 378 ARG A N 1
ATOM 2861 C CA . ARG A 1 378 ? 10.915 14.164 24.694 1.00 69.62 378 ARG A CA 1
ATOM 2862 C C . ARG A 1 378 ? 9.530 13.572 24.942 1.00 69.62 378 ARG A C 1
ATOM 2864 O O . ARG A 1 378 ? 9.339 12.857 25.922 1.00 69.62 378 ARG A O 1
ATOM 2871 N N . VAL A 1 379 ? 8.578 13.849 24.056 1.00 81.12 379 VAL A N 1
ATOM 2872 C CA . VAL A 1 379 ? 7.197 13.349 24.150 1.00 81.12 379 VAL A CA 1
ATOM 2873 C C . VAL A 1 379 ? 6.948 12.353 23.025 1.00 81.12 379 VAL A C 1
ATOM 2875 O O . VAL A 1 379 ? 7.389 12.562 21.894 1.00 81.12 379 VAL A O 1
ATOM 2878 N N . ALA A 1 380 ? 6.251 11.258 23.325 1.00 86.31 380 ALA A N 1
ATOM 2879 C CA . ALA A 1 380 ? 5.841 10.291 22.317 1.00 86.31 380 ALA A CA 1
ATOM 2880 C C . ALA A 1 380 ? 4.834 10.933 21.345 1.00 86.31 380 ALA A C 1
ATOM 2882 O O . ALA A 1 380 ? 3.885 11.609 21.753 1.00 86.31 380 ALA A O 1
ATOM 2883 N N . LEU A 1 381 ? 5.017 10.722 20.045 1.00 89.19 381 LEU A N 1
ATOM 2884 C CA . LEU A 1 381 ? 4.190 11.346 19.017 1.00 89.19 381 LEU A CA 1
ATOM 2885 C C . LEU A 1 381 ? 2.711 10.983 19.193 1.00 89.19 381 LEU A C 1
ATOM 2887 O O . LEU A 1 381 ? 1.855 11.851 19.068 1.00 89.19 381 LEU A O 1
ATOM 2891 N N . GLY A 1 382 ? 2.412 9.733 19.561 1.00 86.38 382 GLY A N 1
ATOM 2892 C CA . GLY A 1 382 ? 1.041 9.258 19.763 1.00 86.38 382 GLY A CA 1
ATOM 2893 C C . GLY A 1 382 ? 0.332 9.869 20.973 1.00 86.38 382 GLY A C 1
ATOM 2894 O O . GLY A 1 382 ? -0.893 9.929 20.986 1.00 86.38 382 GLY A O 1
ATOM 2895 N N . THR A 1 383 ? 1.074 10.362 21.973 1.00 87.25 383 THR A N 1
ATOM 2896 C CA . THR A 1 383 ? 0.482 11.107 23.100 1.00 87.25 383 THR A CA 1
ATOM 2897 C C . THR A 1 383 ? 0.260 12.579 22.762 1.00 87.25 383 THR A C 1
ATOM 2899 O O . THR A 1 383 ? -0.558 13.239 23.394 1.00 87.25 383 THR A O 1
ATOM 2902 N N . ARG A 1 384 ? 0.984 13.104 21.764 1.00 88.38 384 ARG A N 1
ATOM 2903 C CA . ARG A 1 384 ? 0.865 14.493 21.300 1.00 88.38 384 ARG A CA 1
ATOM 2904 C C . ARG A 1 384 ? -0.193 14.647 20.206 1.00 88.38 384 ARG A C 1
ATOM 2906 O O . ARG A 1 384 ? -0.889 15.660 20.172 1.00 88.38 384 ARG A O 1
ATOM 2913 N N . ASN A 1 385 ? -0.298 13.678 19.300 1.00 93.38 385 ASN A N 1
ATOM 2914 C CA . ASN A 1 385 ? -1.126 13.744 18.100 1.00 93.38 385 ASN A CA 1
ATOM 2915 C C . ASN A 1 385 ? -1.857 12.415 17.858 1.00 93.38 385 ASN A C 1
ATOM 2917 O O . ASN A 1 385 ? -1.218 11.361 17.880 1.00 93.38 385 ASN A O 1
ATOM 2921 N N . PRO A 1 386 ? -3.165 12.444 17.544 1.00 93.19 386 PRO A N 1
ATOM 2922 C CA . PRO A 1 386 ? -3.869 11.266 17.055 1.00 93.19 386 PRO A CA 1
ATOM 2923 C C . PRO A 1 386 ? -3.246 10.777 15.745 1.00 93.19 386 PRO A C 1
ATOM 2925 O O . PRO A 1 386 ? -3.092 11.555 14.802 1.00 93.19 386 PRO A O 1
ATOM 2928 N N . LEU A 1 387 ? -2.912 9.489 15.672 1.00 92.06 387 LEU A N 1
ATOM 2929 C CA . LEU A 1 387 ? -2.310 8.882 14.486 1.00 92.06 387 LEU A CA 1
ATOM 2930 C C . LEU A 1 387 ? -3.287 7.925 13.809 1.00 92.06 387 LEU A C 1
ATOM 2932 O O . LEU A 1 387 ? -3.929 7.110 14.471 1.00 92.06 387 LEU A O 1
ATOM 2936 N N . ARG A 1 388 ? -3.348 7.980 12.478 1.00 90.69 388 ARG A N 1
ATOM 2937 C CA . ARG A 1 388 ? -4.086 7.016 11.656 1.00 90.69 388 ARG A CA 1
ATOM 2938 C C . ARG A 1 388 ? -3.187 6.475 10.560 1.00 90.69 388 ARG A C 1
ATOM 2940 O O . ARG A 1 388 ? -2.594 7.247 9.820 1.00 90.69 388 ARG A O 1
ATOM 2947 N N . TYR A 1 389 ? -3.132 5.159 10.415 1.00 90.25 389 TYR A N 1
ATOM 2948 C CA . TYR A 1 389 ? -2.440 4.529 9.295 1.00 90.25 389 TYR A CA 1
ATOM 2949 C C . TYR A 1 389 ? -3.408 4.313 8.137 1.00 90.25 389 TYR A C 1
ATOM 2951 O O . TYR A 1 389 ? -4.570 3.962 8.352 1.00 90.25 389 TYR A O 1
ATOM 2959 N N . ALA A 1 390 ? -2.923 4.500 6.915 1.00 90.69 390 ALA A N 1
ATOM 2960 C CA . ALA A 1 390 ? -3.652 4.172 5.700 1.00 90.69 390 ALA A CA 1
ATOM 2961 C C . ALA A 1 390 ? -2.714 3.484 4.691 1.00 90.69 390 ALA A C 1
ATOM 2963 O O . ALA A 1 390 ? -1.587 3.943 4.522 1.00 90.69 390 ALA A O 1
ATOM 2964 N N . PRO A 1 391 ? -3.152 2.419 3.991 1.00 89.88 391 PRO A N 1
ATOM 2965 C CA . PRO A 1 391 ? -2.339 1.778 2.949 1.00 89.88 391 PRO A CA 1
ATOM 2966 C C . PRO A 1 391 ? -2.012 2.708 1.770 1.00 89.88 391 PRO A C 1
ATOM 2968 O O . PRO A 1 391 ? -0.951 2.609 1.162 1.00 89.88 391 PRO A O 1
ATOM 2971 N N . SER A 1 392 ? -2.934 3.618 1.451 1.00 92.25 392 SER A N 1
ATOM 2972 C CA . SER A 1 392 ? -2.771 4.692 0.470 1.00 92.25 392 SER A CA 1
ATOM 2973 C C . SER A 1 392 ? -3.776 5.808 0.758 1.00 92.25 392 SER A C 1
ATOM 2975 O O . SER A 1 392 ? -4.783 5.583 1.445 1.00 92.25 392 SER A O 1
ATOM 2977 N N . PHE A 1 393 ? -3.543 7.012 0.232 1.00 94.00 393 PHE A N 1
ATOM 2978 C CA . PHE A 1 393 ? -4.538 8.088 0.310 1.00 94.00 393 PHE A CA 1
ATOM 2979 C C . PHE A 1 393 ? -5.800 7.740 -0.484 1.00 94.00 393 PHE A C 1
ATOM 2981 O O . PHE A 1 393 ? -6.908 8.092 -0.078 1.00 94.00 393 PHE A O 1
ATOM 2988 N N . THR A 1 394 ? -5.652 7.000 -1.582 1.00 91.56 394 THR A N 1
ATOM 2989 C CA . THR A 1 394 ? -6.786 6.528 -2.391 1.00 91.56 394 THR A CA 1
ATOM 2990 C C . THR A 1 394 ? -7.674 5.564 -1.602 1.00 91.56 394 THR A C 1
ATOM 2992 O O . THR A 1 394 ? -8.894 5.733 -1.581 1.00 91.56 394 THR A O 1
ATOM 2995 N N . ALA A 1 395 ? -7.082 4.605 -0.881 1.00 88.44 395 ALA A N 1
ATOM 2996 C CA . ALA A 1 395 ? -7.817 3.687 -0.009 1.00 88.44 395 ALA A CA 1
ATOM 2997 C C . ALA A 1 395 ? -8.475 4.421 1.169 1.00 88.44 395 ALA A C 1
ATOM 2999 O O . ALA A 1 395 ? -9.630 4.148 1.503 1.00 88.44 395 ALA A O 1
ATOM 3000 N N . LEU A 1 396 ? -7.778 5.400 1.759 1.00 90.56 396 LEU A N 1
ATOM 3001 C CA . LEU A 1 396 ? -8.347 6.266 2.790 1.00 90.56 396 LEU A CA 1
ATOM 3002 C C . LEU A 1 396 ? -9.599 6.981 2.270 1.00 90.56 396 LEU A C 1
ATOM 3004 O O . LEU A 1 396 ? -10.667 6.844 2.864 1.00 90.56 396 LEU A O 1
ATOM 3008 N N . ARG A 1 397 ? -9.508 7.652 1.119 1.00 88.31 397 ARG A N 1
ATOM 3009 C CA . ARG A 1 397 ? -10.654 8.333 0.507 1.00 88.31 397 ARG A CA 1
ATOM 3010 C C . ARG A 1 397 ? -11.791 7.366 0.174 1.00 88.31 397 ARG A C 1
ATOM 3012 O O . ARG A 1 397 ? -12.949 7.714 0.381 1.00 88.31 397 ARG A O 1
ATOM 3019 N N . ALA A 1 398 ? -11.481 6.156 -0.293 1.00 84.75 398 ALA A N 1
ATOM 3020 C CA . ALA A 1 398 ? -12.478 5.121 -0.572 1.00 84.75 398 ALA A CA 1
ATOM 3021 C C . ALA A 1 398 ? -13.247 4.686 0.684 1.00 84.75 398 ALA A C 1
ATOM 3023 O O . ALA A 1 398 ? -14.474 4.577 0.658 1.00 84.75 398 ALA A O 1
ATOM 3024 N N . SER A 1 399 ? -12.539 4.491 1.799 1.00 82.19 399 SER A N 1
ATOM 3025 C CA . SER A 1 399 ? -13.174 4.196 3.089 1.00 82.19 399 SER A CA 1
ATOM 3026 C C . SER A 1 399 ? -13.992 5.385 3.614 1.00 82.19 399 SER A C 1
ATOM 3028 O O . SER A 1 399 ? -15.068 5.205 4.182 1.00 82.19 399 SER A O 1
ATOM 3030 N N . GLU A 1 400 ? -13.529 6.617 3.383 1.00 82.56 400 GLU A N 1
ATOM 3031 C CA . GLU A 1 400 ? -14.177 7.829 3.882 1.00 82.56 400 GLU A CA 1
ATOM 3032 C C . GLU A 1 400 ? -15.370 8.304 3.050 1.00 82.56 400 GLU A C 1
ATOM 3034 O O . GLU A 1 400 ? -16.259 8.967 3.586 1.00 82.56 400 GLU A O 1
ATOM 3039 N N . ALA A 1 401 ? -15.433 7.932 1.771 1.00 77.62 401 ALA A N 1
ATOM 3040 C CA . ALA A 1 401 ? -16.513 8.303 0.864 1.00 77.62 401 ALA A CA 1
ATOM 3041 C C . ALA A 1 401 ? -17.888 7.771 1.304 1.00 77.62 401 ALA A C 1
ATOM 3043 O O . ALA A 1 401 ? -18.914 8.333 0.902 1.00 77.62 401 ALA A O 1
ATOM 3044 N N . ARG A 1 402 ? -17.925 6.729 2.148 1.00 74.06 402 ARG A N 1
ATOM 3045 C CA . ARG A 1 402 ? -19.174 6.193 2.699 1.00 74.06 402 ARG A CA 1
ATOM 3046 C C . ARG A 1 402 ? -19.868 7.220 3.595 1.00 74.06 402 ARG A C 1
ATOM 3048 O O . ARG A 1 402 ? -19.192 7.848 4.420 1.00 74.06 402 ARG A O 1
ATOM 3055 N N . PRO A 1 403 ? -21.206 7.339 3.522 1.00 70.38 403 PRO A N 1
ATOM 3056 C CA . PRO A 1 403 ? -21.979 8.091 4.504 1.00 70.38 403 PRO A CA 1
ATOM 3057 C C . PRO A 1 403 ? -21.613 7.640 5.917 1.00 70.38 403 PRO A C 1
ATOM 3059 O O . PRO A 1 403 ? -21.494 6.439 6.163 1.00 70.38 403 PRO A O 1
ATOM 3062 N N . ARG A 1 404 ? -21.377 8.589 6.826 1.00 72.69 404 ARG A N 1
ATOM 3063 C CA . ARG A 1 404 ? -21.156 8.248 8.234 1.00 72.69 404 ARG A CA 1
ATOM 3064 C C . ARG A 1 404 ? -22.448 7.697 8.807 1.00 72.69 404 ARG A C 1
ATOM 3066 O O . ARG A 1 404 ? -23.501 8.310 8.630 1.00 72.69 404 ARG A O 1
ATOM 3073 N N . VAL A 1 405 ? -22.361 6.587 9.528 1.00 69.06 405 VAL A N 1
ATOM 3074 C CA . VAL A 1 405 ? -23.428 6.231 10.461 1.00 69.06 405 VAL A CA 1
ATOM 3075 C C . VAL A 1 405 ? -23.441 7.332 11.517 1.00 69.06 405 VAL A C 1
ATOM 3077 O O . VAL A 1 405 ? -22.416 7.596 12.146 1.00 69.06 405 VAL A O 1
ATOM 3080 N N . ALA A 1 406 ? -24.557 8.052 11.639 1.00 54.94 406 ALA A N 1
ATOM 3081 C CA . ALA A 1 406 ? -24.675 9.181 12.551 1.00 54.94 406 ALA A CA 1
ATOM 3082 C C . ALA A 1 406 ? -24.506 8.696 13.994 1.00 54.94 406 ALA A C 1
ATOM 3084 O O . ALA A 1 406 ? -25.477 8.301 14.627 1.00 54.94 406 ALA A O 1
ATOM 3085 N N . VAL A 1 407 ? -23.275 8.722 14.517 1.00 50.06 407 VAL A N 1
ATOM 3086 C CA . VAL A 1 407 ? -22.995 8.565 15.945 1.00 50.06 407 VAL A CA 1
ATOM 3087 C C . VAL A 1 407 ? -23.604 9.784 16.614 1.00 50.06 407 VAL A C 1
ATOM 3089 O O . VAL A 1 407 ? -22.962 10.829 16.692 1.00 50.06 407 VAL A O 1
ATOM 3092 N N . ALA A 1 408 ? -24.879 9.694 16.996 1.00 39.62 408 ALA A N 1
ATOM 3093 C CA . ALA A 1 408 ? -25.537 10.736 17.760 1.00 39.62 408 ALA A CA 1
ATOM 3094 C C . ALA A 1 408 ? -24.638 11.038 18.963 1.00 39.62 408 ALA A C 1
ATOM 3096 O O . ALA A 1 408 ? -24.487 10.207 19.860 1.00 39.62 408 ALA A O 1
ATOM 3097 N N . GLN A 1 409 ? -23.981 12.201 18.940 1.00 38.81 409 GLN A N 1
ATOM 3098 C CA . GLN A 1 409 ? -23.346 12.760 20.119 1.00 38.81 409 GLN A CA 1
ATOM 3099 C C . GLN A 1 409 ? -24.486 12.979 21.103 1.00 38.81 409 GLN A C 1
ATOM 3101 O O . GLN A 1 409 ? -25.281 13.906 20.960 1.00 38.81 409 GLN A O 1
ATOM 3106 N N . GLY A 1 410 ? -24.651 12.026 22.016 1.00 36.44 410 GLY A N 1
ATOM 3107 C CA . GLY A 1 410 ? -25.777 12.003 22.923 1.00 36.44 410 GLY A CA 1
ATOM 3108 C C . GLY A 1 410 ? -25.796 13.273 23.761 1.00 36.44 410 GLY A C 1
ATOM 3109 O O . GLY A 1 410 ? -25.022 13.411 24.705 1.00 36.44 410 GLY A O 1
ATOM 3110 N N . ARG A 1 411 ? -26.769 14.149 23.490 1.00 34.19 411 ARG A N 1
ATOM 3111 C CA . ARG A 1 411 ? -27.504 14.768 24.592 1.00 34.19 411 ARG A CA 1
ATOM 3112 C C . ARG A 1 411 ? -28.072 13.592 25.389 1.00 34.19 411 ARG A C 1
ATOM 3114 O O . ARG A 1 411 ? -28.830 12.793 24.839 1.00 34.19 411 ARG A O 1
ATOM 3121 N N . ARG A 1 412 ? -27.623 13.424 26.637 1.00 37.31 412 ARG A N 1
ATOM 3122 C CA . ARG A 1 412 ? -28.177 12.439 27.578 1.00 37.31 412 ARG A CA 1
ATOM 3123 C C . ARG A 1 412 ? -29.706 12.576 27.558 1.00 37.31 412 ARG A C 1
ATOM 3125 O O . ARG A 1 412 ? -30.202 13.618 27.968 1.00 37.31 412 ARG A O 1
ATOM 3132 N N . GLY A 1 413 ? -30.428 11.578 27.042 1.00 35.88 413 GLY A N 1
ATOM 3133 C CA . GLY A 1 413 ? -31.893 11.546 27.150 1.00 35.88 413 GLY A CA 1
ATOM 3134 C C . GLY A 1 413 ? -32.695 10.908 26.011 1.00 35.88 413 GLY A C 1
ATOM 3135 O O . GLY A 1 413 ? -33.848 10.579 26.250 1.00 35.88 413 GLY A O 1
ATOM 3136 N N . ALA A 1 414 ? -32.148 10.680 24.811 1.00 34.59 414 ALA A N 1
ATOM 3137 C CA . ALA A 1 414 ? -32.909 10.030 23.732 1.00 34.59 414 ALA A CA 1
ATOM 3138 C C . ALA A 1 414 ? -32.485 8.563 23.547 1.00 34.59 414 ALA A C 1
ATOM 3140 O O . ALA A 1 414 ? -31.340 8.273 23.194 1.00 34.59 414 ALA A O 1
ATOM 3141 N N . ALA A 1 415 ? -33.413 7.639 23.803 1.00 36.84 415 ALA A N 1
ATOM 3142 C CA . ALA A 1 415 ? -33.268 6.218 23.514 1.00 36.84 415 ALA A CA 1
ATOM 3143 C C . ALA A 1 415 ? -33.044 6.012 22.004 1.00 36.84 415 ALA A C 1
ATOM 3145 O O . ALA A 1 415 ? -33.883 6.387 21.190 1.00 36.84 415 ALA A O 1
ATOM 3146 N N . GLY A 1 416 ? -31.886 5.447 21.652 1.00 45.66 416 GLY A N 1
ATOM 3147 C CA . GLY A 1 416 ? -31.462 5.204 20.269 1.00 45.66 416 GLY A CA 1
ATOM 3148 C C . GLY A 1 416 ? -30.082 5.777 19.938 1.00 45.66 416 GLY A C 1
ATOM 3149 O O . GLY A 1 416 ? -29.915 6.431 18.913 1.00 45.66 416 GLY A O 1
ATOM 3150 N N . SER A 1 417 ? -29.077 5.578 20.802 1.00 50.22 417 SER A N 1
ATOM 3151 C CA . SER A 1 417 ? -27.694 5.952 20.479 1.00 50.22 417 SER A CA 1
ATOM 3152 C C . SER A 1 417 ? -27.002 4.817 19.715 1.00 50.22 417 SER A C 1
ATOM 3154 O O . SER A 1 417 ? -27.208 3.641 20.009 1.00 50.22 417 SER A O 1
ATOM 3156 N N . VAL A 1 418 ? -26.134 5.155 18.760 1.00 55.72 418 VAL A N 1
ATOM 3157 C CA . VAL A 1 418 ? -25.317 4.204 17.975 1.00 55.72 418 VAL A CA 1
ATOM 3158 C C . VAL A 1 418 ? -24.544 3.205 18.847 1.00 55.72 418 VAL A C 1
ATOM 3160 O O . VAL A 1 418 ? -24.323 2.068 18.428 1.00 55.72 418 VAL A O 1
ATOM 3163 N N . ALA A 1 419 ? -24.210 3.585 20.086 1.00 58.00 419 ALA A N 1
ATOM 3164 C CA . ALA A 1 419 ? -23.573 2.711 21.066 1.00 58.00 419 ALA A CA 1
ATOM 3165 C C . ALA A 1 419 ? -24.411 1.461 21.389 1.00 58.00 419 ALA A C 1
ATOM 3167 O O . ALA A 1 419 ? -23.835 0.387 21.500 1.00 58.00 419 ALA A O 1
ATOM 3168 N N . SER A 1 420 ? -25.748 1.564 21.412 1.00 61.22 420 SER A N 1
ATOM 3169 C CA . SER A 1 420 ? -26.668 0.448 21.715 1.00 61.22 420 SER A CA 1
ATOM 3170 C C . SER A 1 420 ? -26.707 -0.666 20.654 1.00 61.22 420 SER A C 1
ATOM 3172 O O . SER A 1 420 ? -27.237 -1.746 20.904 1.00 61.22 420 SER A O 1
ATOM 3174 N N . SER A 1 421 ? -26.110 -0.428 19.481 1.00 81.12 421 SER A N 1
ATOM 3175 C CA . SER A 1 421 ? -26.006 -1.396 18.375 1.00 81.12 421 SER A CA 1
ATOM 3176 C C . SER A 1 421 ? -24.597 -1.977 18.196 1.00 81.12 421 SER A C 1
ATOM 3178 O O . SER A 1 421 ? -24.345 -2.717 17.245 1.00 81.12 421 SER A O 1
ATOM 3180 N N . ALA A 1 422 ? -23.663 -1.657 19.100 1.00 91.38 422 ALA A N 1
ATOM 3181 C CA . ALA A 1 422 ? -22.303 -2.177 19.047 1.00 91.38 422 ALA A CA 1
ATOM 3182 C C . ALA A 1 422 ? -22.252 -3.703 19.259 1.00 91.38 422 ALA A C 1
ATOM 3184 O O . ALA A 1 422 ? -23.016 -4.288 20.035 1.00 91.38 422 ALA A O 1
ATOM 3185 N N . LEU A 1 423 ? -21.301 -4.348 18.587 1.00 95.38 423 LEU A N 1
ATOM 3186 C CA . LEU A 1 423 ? -20.955 -5.748 18.789 1.00 95.38 423 LEU A CA 1
ATOM 3187 C C . LEU A 1 423 ? -19.685 -5.828 19.632 1.00 95.38 423 LEU A C 1
ATOM 3189 O O . LEU A 1 423 ? -18.615 -5.424 19.187 1.00 95.38 423 LEU A O 1
ATOM 3193 N N . VAL A 1 424 ? -19.804 -6.380 20.836 1.00 96.06 424 VAL A N 1
ATOM 3194 C CA . VAL A 1 424 ? -18.680 -6.570 21.756 1.00 96.06 424 VAL A CA 1
ATOM 3195 C C . VAL A 1 424 ? -18.570 -8.054 22.081 1.00 96.06 424 VAL A C 1
ATOM 3197 O O . VAL A 1 424 ? -19.521 -8.651 22.588 1.00 96.06 424 VAL A O 1
ATOM 3200 N N . VAL A 1 425 ? -17.423 -8.647 21.764 1.00 96.56 425 VAL A N 1
ATOM 3201 C CA . VAL A 1 425 ? -17.128 -10.067 21.974 1.00 96.56 425 VAL A CA 1
ATOM 3202 C C . VAL A 1 425 ? -15.895 -10.185 22.856 1.00 96.56 425 VAL A C 1
ATOM 3204 O O . VAL A 1 425 ? -14.895 -9.520 22.589 1.00 96.56 425 VAL A O 1
ATOM 3207 N N . GLY A 1 426 ? -15.956 -11.032 23.879 1.00 94.88 426 GLY A N 1
ATOM 3208 C CA . GLY A 1 426 ? -14.828 -11.298 24.764 1.00 94.88 426 GLY A CA 1
ATOM 3209 C C . GLY A 1 426 ? -14.775 -12.744 25.206 1.00 94.88 426 GLY A C 1
ATOM 3210 O O . GLY A 1 426 ? -15.813 -13.328 25.494 1.00 94.88 426 GLY A O 1
ATOM 3211 N N . ASN A 1 427 ? -13.573 -13.313 25.275 1.00 94.50 427 ASN A N 1
ATOM 3212 C CA . ASN A 1 427 ? -13.328 -14.651 25.826 1.00 94.50 427 ASN A CA 1
ATOM 3213 C C . ASN A 1 427 ? -14.369 -15.714 25.392 1.00 94.50 427 ASN A C 1
ATOM 3215 O O . ASN A 1 427 ? -15.144 -16.219 26.214 1.00 94.50 427 ASN A O 1
ATOM 3219 N N . PRO A 1 428 ? -14.467 -16.025 24.088 1.00 95.81 428 PRO A N 1
ATOM 3220 C CA . PRO A 1 428 ? -15.356 -17.078 23.616 1.00 95.81 428 PRO A CA 1
ATOM 3221 C C . PRO A 1 428 ? -14.968 -18.441 24.200 1.00 95.81 428 PRO A C 1
ATOM 3223 O O . PRO A 1 428 ? -13.848 -18.656 24.663 1.00 95.81 428 PRO A O 1
ATOM 3226 N N . ALA A 1 429 ? -15.888 -19.406 24.135 1.00 95.19 429 ALA A N 1
ATOM 3227 C CA . ALA A 1 429 ? -15.562 -20.795 24.429 1.00 95.19 429 ALA A CA 1
ATOM 3228 C C . ALA A 1 429 ? -14.534 -21.287 23.405 1.00 95.19 429 ALA A C 1
ATOM 3230 O O . ALA A 1 429 ? -14.875 -21.594 22.269 1.00 95.19 429 ALA A O 1
ATOM 3231 N N . MET A 1 430 ? -13.274 -21.343 23.829 1.00 91.00 430 MET A N 1
ATOM 3232 C CA . MET A 1 430 ? -12.144 -21.420 22.913 1.00 91.00 430 MET A CA 1
ATOM 3233 C C . MET A 1 430 ? -12.167 -22.658 22.001 1.00 91.00 430 MET A C 1
ATOM 3235 O O . MET A 1 430 ? -12.324 -23.775 22.527 1.00 91.00 430 MET A O 1
ATOM 3239 N N . PRO A 1 431 ? -11.978 -22.472 20.676 1.00 89.94 431 PRO A N 1
ATOM 3240 C CA . PRO A 1 431 ? -11.948 -23.550 19.698 1.00 89.94 431 PRO A CA 1
ATOM 3241 C C . PRO A 1 431 ? -10.614 -24.307 19.756 1.00 89.94 431 PRO A C 1
ATOM 3243 O O . PRO A 1 431 ? -9.681 -23.960 20.494 1.00 89.94 431 PRO A O 1
ATOM 3246 N N . PHE A 1 432 ? -10.528 -25.374 18.967 1.00 85.69 432 PHE A N 1
ATOM 3247 C CA . PHE A 1 432 ? -9.282 -26.102 18.749 1.00 85.69 432 PHE A CA 1
ATOM 3248 C C . PHE A 1 432 ? -8.543 -25.533 17.542 1.00 85.69 432 PHE A C 1
ATOM 3250 O O . PHE A 1 432 ? -9.157 -25.233 16.525 1.00 85.69 432 PHE A O 1
ATOM 3257 N N . VAL A 1 433 ? -7.219 -25.456 17.640 1.00 81.44 433 VAL A N 1
ATOM 3258 C CA . VAL A 1 433 ? -6.327 -25.078 16.542 1.00 81.44 433 VAL A CA 1
ATOM 3259 C C . VAL A 1 433 ? -5.283 -26.165 16.319 1.00 81.44 433 VAL A C 1
ATOM 3261 O O . VAL A 1 433 ? -4.953 -26.929 17.230 1.00 81.44 433 VAL A O 1
ATOM 3264 N N . TYR A 1 434 ? -4.750 -26.232 15.103 1.00 71.44 434 TYR A N 1
ATOM 3265 C CA . TYR A 1 434 ? -3.627 -27.105 14.779 1.00 71.44 434 TYR A CA 1
ATOM 3266 C C . TYR A 1 434 ? -2.310 -26.341 14.940 1.00 71.44 434 TYR A C 1
ATOM 3268 O O . TYR A 1 434 ? -2.167 -25.232 14.425 1.00 71.44 434 TYR A O 1
ATOM 3276 N N . SER A 1 435 ? -1.348 -26.929 15.649 1.00 60.47 435 SER A N 1
ATOM 3277 C CA . SER A 1 435 ? 0.003 -26.391 15.838 1.00 60.47 435 SER A CA 1
ATOM 3278 C C . SER A 1 435 ? 1.069 -27.329 15.241 1.00 60.47 435 SER A C 1
ATOM 3280 O O . SER A 1 435 ? 0.824 -28.514 14.996 1.00 60.47 435 SER A O 1
ATOM 3282 N N . GLY A 1 436 ? 2.258 -26.786 14.943 1.00 53.00 436 GLY A N 1
ATOM 3283 C CA . GLY A 1 436 ? 3.361 -27.524 14.306 1.00 53.00 436 GLY A CA 1
ATOM 3284 C C . GLY A 1 436 ? 3.148 -27.784 12.807 1.00 53.00 436 GLY A C 1
ATOM 3285 O O . GLY A 1 436 ? 2.473 -27.015 12.124 1.00 53.00 436 GLY A O 1
ATOM 3286 N N . ARG A 1 437 ? 3.700 -28.885 12.269 1.00 51.38 437 ARG A N 1
ATOM 3287 C CA . ARG A 1 437 ? 3.418 -29.368 10.897 1.00 51.38 437 ARG A CA 1
ATOM 3288 C C . ARG A 1 437 ? 2.014 -29.998 10.791 1.00 51.38 437 ARG A C 1
ATOM 3290 O O . ARG A 1 437 ? 1.860 -31.037 10.162 1.00 51.38 437 ARG A O 1
ATOM 3297 N N . TRP A 1 438 ? 1.002 -29.375 11.401 1.00 55.19 438 TRP A N 1
ATOM 3298 C CA . TRP A 1 438 ? -0.404 -29.814 11.389 1.00 55.19 438 TRP A CA 1
ATOM 3299 C C . TRP A 1 438 ? -0.685 -31.140 12.104 1.00 55.19 438 TRP A C 1
ATOM 3301 O O . TRP A 1 438 ? -1.730 -31.747 11.899 1.00 55.19 438 TRP A O 1
ATOM 3311 N N . THR A 1 439 ? 0.226 -31.591 12.962 1.00 57.00 439 THR A N 1
ATOM 3312 C CA . THR A 1 439 ? 0.121 -32.892 13.634 1.00 57.00 439 THR A CA 1
ATOM 3313 C C . THR A 1 439 ? -0.598 -32.821 14.975 1.00 57.00 439 THR A C 1
ATOM 3315 O O . THR A 1 439 ? -1.159 -33.819 15.414 1.00 57.00 439 THR A O 1
ATOM 3318 N N . THR A 1 440 ? -0.609 -31.657 15.631 1.00 67.44 440 THR A N 1
ATOM 3319 C CA . THR A 1 440 ? -1.083 -31.538 17.014 1.00 67.44 440 THR A CA 1
ATOM 3320 C C . THR A 1 440 ? -2.302 -30.630 17.089 1.00 67.44 440 THR A C 1
ATOM 3322 O O . THR A 1 440 ? -2.228 -29.448 16.758 1.00 67.44 440 THR A O 1
ATOM 3325 N N . ARG A 1 441 ? -3.434 -31.182 17.539 1.00 80.56 441 ARG A N 1
ATOM 3326 C CA . ARG A 1 441 ? -4.667 -30.434 17.808 1.00 80.56 441 ARG A CA 1
ATOM 3327 C C . ARG A 1 441 ? -4.665 -29.984 19.268 1.00 80.56 441 ARG A C 1
ATOM 3329 O O . ARG A 1 441 ? -4.676 -30.816 20.170 1.00 80.56 441 ARG A O 1
ATOM 3336 N N . SER A 1 442 ? -4.685 -28.678 19.506 1.00 80.31 442 SER A N 1
ATOM 3337 C CA . SER A 1 442 ? -4.655 -28.100 20.852 1.00 80.31 442 SER A CA 1
ATOM 3338 C C . SER A 1 442 ? -5.779 -27.089 21.025 1.00 80.31 442 SER A C 1
ATOM 3340 O O . SER A 1 442 ? -6.093 -26.324 20.115 1.00 80.31 442 SER A O 1
ATOM 3342 N N . ARG A 1 443 ? -6.408 -27.082 22.201 1.00 82.62 443 ARG A N 1
ATOM 3343 C CA . ARG A 1 443 ? -7.425 -26.083 22.530 1.00 82.62 443 ARG A CA 1
ATOM 3344 C C . ARG A 1 443 ? -6.753 -24.772 22.917 1.00 82.62 443 ARG A C 1
ATOM 3346 O O . ARG A 1 443 ? -5.803 -24.782 23.699 1.00 82.62 443 ARG A O 1
ATOM 3353 N N . LEU A 1 444 ? -7.257 -23.653 22.401 1.00 81.25 444 LEU A N 1
ATOM 3354 C CA . LEU A 1 444 ? -6.783 -22.342 22.835 1.00 81.25 444 LEU A CA 1
ATOM 3355 C C . LEU A 1 444 ? -7.135 -22.107 24.313 1.00 81.25 444 LEU A C 1
ATOM 3357 O O . LEU A 1 444 ? -8.169 -22.560 24.811 1.00 81.25 444 LEU A O 1
ATOM 3361 N N . ARG A 1 445 ? -6.252 -21.409 25.030 1.00 84.88 445 ARG A N 1
ATOM 3362 C CA . ARG A 1 445 ? -6.438 -21.097 26.454 1.00 84.88 445 ARG A CA 1
ATOM 3363 C C . ARG A 1 445 ? -7.507 -20.023 26.643 1.00 84.88 445 ARG A C 1
ATOM 3365 O O . ARG A 1 445 ? -7.577 -19.090 25.845 1.00 84.88 445 ARG A O 1
ATOM 3372 N N . SER A 1 446 ? -8.285 -20.142 27.719 1.00 86.56 446 SER A N 1
ATOM 3373 C CA . SER A 1 446 ? -9.220 -19.097 28.163 1.00 86.56 446 SER A CA 1
ATOM 3374 C C . SER A 1 446 ? -8.481 -17.778 28.416 1.00 86.56 446 SER A C 1
ATOM 3376 O O . SER A 1 446 ? -7.319 -17.793 28.826 1.00 86.56 446 SER A O 1
ATOM 3378 N N . LEU A 1 447 ? -9.157 -16.653 28.182 1.00 86.88 447 LEU A N 1
ATOM 3379 C CA . LEU A 1 447 ? -8.644 -15.296 28.376 1.00 86.88 447 LEU A CA 1
ATOM 3380 C C . LEU A 1 447 ? -9.573 -14.481 29.300 1.00 86.88 447 LEU A C 1
ATOM 3382 O O . LEU A 1 447 ? -10.276 -13.588 28.819 1.00 86.88 447 LEU A O 1
ATOM 3386 N N . PRO A 1 448 ? -9.591 -14.726 30.622 1.00 87.56 448 PRO A N 1
ATOM 3387 C CA . PRO A 1 448 ? -10.457 -13.988 31.550 1.00 87.56 448 PRO A CA 1
ATOM 3388 C C . PRO A 1 448 ? -10.250 -12.465 31.508 1.00 87.56 448 PRO A C 1
ATOM 3390 O O . PRO A 1 448 ? -11.211 -11.701 31.595 1.00 87.56 448 PRO A O 1
ATOM 3393 N N . GLY A 1 449 ? -9.021 -11.997 31.260 1.00 86.62 449 GLY A N 1
ATOM 3394 C CA . GLY A 1 449 ? -8.741 -10.573 31.030 1.00 86.62 449 GLY A CA 1
ATOM 3395 C C . GLY A 1 449 ? -9.488 -9.975 29.826 1.00 86.62 449 GLY A C 1
ATOM 3396 O O . GLY A 1 449 ? -9.987 -8.851 29.913 1.00 86.62 449 GLY A O 1
ATOM 3397 N N . ALA A 1 450 ? -9.633 -10.738 28.736 1.00 88.69 450 ALA A N 1
ATOM 3398 C CA . ALA A 1 450 ? -10.407 -10.339 27.556 1.00 88.69 450 ALA A CA 1
ATOM 3399 C C . ALA A 1 450 ? -11.918 -10.339 27.842 1.00 88.69 450 ALA A C 1
ATOM 3401 O O . ALA A 1 450 ? -12.663 -9.507 27.320 1.00 88.69 450 ALA A O 1
ATOM 3402 N N . GLU A 1 451 ? -12.378 -11.232 28.722 1.00 91.50 451 GLU A N 1
ATOM 3403 C CA . GLU A 1 451 ? -13.750 -11.203 29.221 1.00 91.50 451 GLU A CA 1
ATOM 3404 C C . GLU A 1 451 ? -14.017 -9.908 29.990 1.00 91.50 451 GLU A C 1
ATOM 3406 O O . GLU A 1 451 ? -14.949 -9.177 29.654 1.00 91.50 451 GLU A O 1
ATOM 3411 N N . ALA A 1 452 ? -13.146 -9.567 30.943 1.00 91.62 452 ALA A N 1
ATOM 3412 C CA . ALA A 1 452 ? -13.246 -8.342 31.730 1.00 91.62 452 ALA A CA 1
ATOM 3413 C C . ALA A 1 452 ? -13.148 -7.068 30.866 1.00 91.62 452 ALA A C 1
ATOM 3415 O O . ALA A 1 452 ? -13.860 -6.094 31.115 1.00 91.62 452 ALA A O 1
ATOM 3416 N N . GLU A 1 453 ? -12.283 -7.047 29.843 1.00 90.50 453 GLU A N 1
ATOM 3417 C CA . GLU A 1 453 ? -12.238 -5.979 28.830 1.00 90.50 453 GLU A CA 1
ATOM 3418 C C . GLU A 1 453 ? -13.593 -5.824 28.135 1.00 90.50 453 GLU A C 1
ATOM 3420 O O . GLU A 1 453 ? -14.185 -4.741 28.168 1.00 90.50 453 GLU A O 1
ATOM 3425 N N . SER A 1 454 ? -14.118 -6.917 27.579 1.00 93.62 454 SER A N 1
ATOM 3426 C CA . SER A 1 454 ? -15.382 -6.898 26.848 1.00 93.62 454 SER A CA 1
ATOM 3427 C C . SER A 1 454 ? -16.551 -6.454 27.728 1.00 93.62 454 SER A C 1
ATOM 3429 O O . SER A 1 454 ? -17.338 -5.613 27.303 1.00 93.62 454 SER A O 1
ATOM 3431 N N . GLN A 1 455 ? -16.637 -6.936 28.973 1.00 94.12 455 GLN A N 1
ATOM 3432 C CA . GLN A 1 455 ? -17.689 -6.580 29.926 1.00 94.12 455 GLN A CA 1
ATOM 3433 C C . GLN A 1 455 ? -17.645 -5.090 30.279 1.00 94.12 455 GLN A C 1
ATOM 34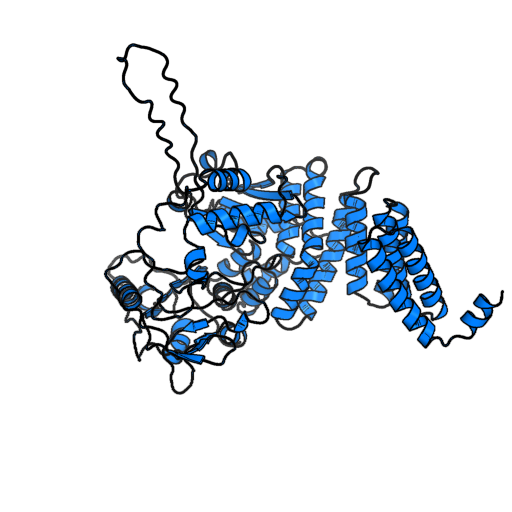35 O O . GLN A 1 455 ? -18.682 -4.429 30.256 1.00 94.12 455 GLN A O 1
ATOM 3440 N N . ARG A 1 456 ? -16.455 -4.523 30.528 1.00 93.69 456 ARG A N 1
ATOM 3441 C CA . ARG A 1 456 ? -16.296 -3.079 30.782 1.00 93.69 456 ARG A CA 1
ATOM 3442 C C . ARG A 1 456 ? -16.753 -2.234 29.595 1.00 93.69 456 ARG A C 1
ATOM 3444 O O . ARG A 1 456 ? -17.465 -1.250 29.785 1.00 93.69 456 ARG A O 1
ATOM 3451 N N . ILE A 1 457 ? -16.375 -2.626 28.378 1.00 90.88 457 ILE A N 1
ATOM 3452 C CA . ILE A 1 457 ? -16.793 -1.939 27.149 1.00 90.88 457 ILE A CA 1
ATOM 3453 C C . ILE A 1 457 ? -18.306 -2.082 26.938 1.00 90.88 457 ILE A C 1
ATOM 3455 O O . ILE A 1 457 ? -18.972 -1.103 26.609 1.00 90.88 457 ILE A O 1
ATOM 3459 N N . GLY A 1 458 ? -18.859 -3.273 27.176 1.00 90.88 458 GLY A N 1
ATOM 3460 C CA . GLY A 1 458 ? -20.295 -3.537 27.115 1.00 90.88 458 GLY A CA 1
ATOM 3461 C C . GLY A 1 458 ? -21.091 -2.625 28.044 1.00 90.88 458 GLY A C 1
ATOM 3462 O O . GLY A 1 458 ? -22.029 -1.970 27.597 1.00 90.88 458 GLY A O 1
ATOM 3463 N N . THR A 1 459 ? -20.658 -2.493 29.301 1.00 92.62 459 THR A N 1
ATOM 3464 C CA . THR A 1 459 ? -21.254 -1.570 30.279 1.00 92.62 459 THR A CA 1
ATOM 3465 C C . THR A 1 459 ? -21.159 -0.114 29.826 1.00 92.62 459 THR A C 1
ATOM 3467 O O . THR A 1 459 ? -22.150 0.608 29.901 1.00 92.62 459 THR A O 1
ATOM 3470 N N . LEU A 1 460 ? -20.002 0.322 29.311 1.00 89.94 460 LEU A N 1
ATOM 3471 C CA . LEU A 1 460 ? -19.805 1.695 28.829 1.00 89.94 460 LEU A CA 1
ATOM 3472 C C . LEU A 1 460 ? -20.740 2.047 27.661 1.00 89.94 460 LEU A C 1
ATOM 3474 O O . LEU A 1 460 ? -21.217 3.176 27.562 1.00 89.94 460 LEU A O 1
ATOM 3478 N N . LEU A 1 461 ? -20.982 1.086 26.769 1.00 88.56 461 LEU A N 1
ATOM 3479 C CA . LEU A 1 461 ? -21.801 1.265 25.571 1.00 88.56 461 LEU A CA 1
ATOM 3480 C C . LEU A 1 461 ? -23.282 0.915 25.788 1.00 88.56 461 LEU A C 1
ATOM 3482 O O . LEU A 1 461 ? -24.098 1.178 24.906 1.00 88.56 461 LEU A O 1
ATOM 3486 N N . GLY A 1 462 ? -23.633 0.332 26.938 1.00 89.31 462 GLY A N 1
ATOM 3487 C CA . GLY A 1 462 ? 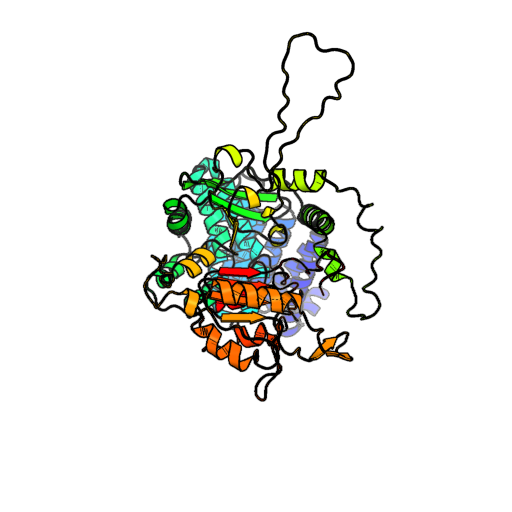-24.982 -0.154 27.227 1.00 89.31 462 GLY A CA 1
ATOM 3488 C C . GLY A 1 462 ? -25.398 -1.340 26.352 1.00 89.31 462 GLY A C 1
ATOM 3489 O O . GLY A 1 462 ? -26.568 -1.447 25.989 1.00 89.31 462 GLY A O 1
ATOM 3490 N N . VAL A 1 463 ? -24.456 -2.214 25.979 1.00 90.50 463 VAL A N 1
ATOM 3491 C CA . VAL A 1 463 ? -24.714 -3.379 25.116 1.00 90.50 463 VAL A CA 1
ATOM 3492 C C . VAL A 1 463 ? -24.394 -4.691 25.804 1.00 90.50 463 VAL A C 1
ATOM 3494 O O . VAL A 1 463 ? -23.418 -4.823 26.543 1.00 90.50 463 VAL A O 1
ATOM 3497 N N . ARG A 1 464 ? -25.190 -5.713 25.483 1.00 91.50 464 ARG A N 1
ATOM 3498 C CA . ARG A 1 464 ? -24.900 -7.085 25.888 1.00 91.50 464 ARG A CA 1
ATOM 3499 C C . ARG A 1 464 ? -23.717 -7.632 25.091 1.00 91.50 464 ARG A C 1
ATOM 3501 O O . ARG A 1 464 ? -23.775 -7.725 23.857 1.00 91.50 464 ARG A O 1
ATOM 3508 N N . THR A 1 465 ? -22.685 -8.039 25.819 1.00 94.81 465 THR A N 1
ATOM 3509 C CA . THR A 1 465 ? -21.496 -8.696 25.280 1.00 94.81 465 THR A CA 1
ATOM 3510 C C . THR A 1 465 ? -21.788 -10.151 24.921 1.00 94.81 465 THR A C 1
ATOM 3512 O O . THR A 1 465 ? -22.682 -10.787 25.485 1.00 94.81 465 THR A O 1
ATOM 3515 N N . LEU A 1 466 ? -21.044 -10.679 23.953 1.00 96.88 466 LEU A N 1
ATOM 3516 C CA . LEU A 1 466 ? -20.994 -12.109 23.676 1.00 96.88 466 LEU A CA 1
ATOM 3517 C C . LEU A 1 466 ? -19.745 -12.695 24.333 1.00 96.88 466 LEU A C 1
ATOM 3519 O O . LEU A 1 466 ? -18.634 -12.278 24.005 1.00 96.88 466 LEU A O 1
ATOM 3523 N N . THR A 1 467 ? -19.925 -13.674 25.220 1.00 96.62 467 THR A N 1
ATOM 3524 C CA . THR A 1 467 ? -18.822 -14.387 25.885 1.00 96.62 467 THR A CA 1
ATOM 3525 C C . THR A 1 467 ? -19.090 -15.891 25.967 1.00 96.62 467 THR A C 1
ATOM 3527 O O . THR A 1 467 ? -20.217 -16.362 25.739 1.00 96.62 467 THR A O 1
ATOM 3530 N N . GLY A 1 468 ? -18.047 -16.679 26.247 1.00 95.75 468 GLY A N 1
ATOM 3531 C CA . GLY A 1 468 ? -18.155 -18.124 26.433 1.00 95.75 468 GLY A CA 1
ATOM 3532 C C . GLY A 1 468 ? -18.845 -18.828 25.257 1.00 95.75 468 GLY A C 1
ATOM 3533 O O . GLY A 1 468 ? -18.582 -18.531 24.092 1.00 95.75 468 GLY A O 1
ATOM 3534 N N . LYS A 1 469 ? -19.758 -19.762 25.549 1.00 96.06 469 LYS A N 1
ATOM 3535 C CA . LYS A 1 469 ? -20.473 -20.555 24.527 1.00 96.06 469 LYS A CA 1
ATOM 3536 C C . LYS A 1 469 ? -21.433 -19.733 23.658 1.00 96.06 469 LYS A C 1
ATOM 3538 O O . LYS A 1 469 ? -21.867 -20.217 22.624 1.00 96.06 469 LYS A O 1
ATOM 3543 N N . THR A 1 470 ? -21.785 -18.515 24.076 1.00 95.81 470 THR A N 1
ATOM 3544 C CA . THR A 1 470 ? -22.710 -17.649 23.323 1.00 95.81 470 THR A CA 1
ATOM 3545 C C . THR A 1 470 ? -22.007 -16.817 22.252 1.00 95.81 470 THR A C 1
ATOM 3547 O O . THR A 1 470 ? -22.649 -16.342 21.318 1.00 95.81 470 THR A O 1
ATOM 3550 N N . ALA A 1 471 ? -20.685 -16.667 22.358 1.00 96.56 471 ALA A N 1
ATOM 3551 C CA . ALA A 1 471 ? -19.843 -15.974 21.390 1.00 96.56 471 ALA A CA 1
ATOM 3552 C C . ALA A 1 471 ? -19.493 -16.860 20.192 1.00 96.56 471 ALA A C 1
ATOM 3554 O O . ALA A 1 471 ? -18.318 -17.008 19.859 1.00 96.56 471 ALA A O 1
ATOM 3555 N N . THR A 1 472 ? -20.501 -17.482 19.573 1.00 97.50 472 THR A N 1
ATOM 3556 C CA . THR A 1 472 ? -20.271 -18.345 18.413 1.00 97.50 472 THR A CA 1
ATOM 3557 C C . THR A 1 472 ? -19.968 -17.537 17.167 1.00 97.50 472 THR A C 1
ATOM 3559 O O . THR A 1 472 ? -20.433 -16.402 17.018 1.00 97.50 472 THR A O 1
ATOM 3562 N N . GLU A 1 473 ? -19.217 -18.131 16.247 1.00 94.75 473 GLU A N 1
ATOM 3563 C CA . GLU A 1 473 ? -18.911 -17.482 14.979 1.00 94.75 473 GLU A CA 1
ATOM 3564 C C . GLU A 1 473 ? -20.182 -17.112 14.203 1.00 94.75 473 GLU A C 1
ATOM 3566 O O . GLU A 1 473 ? -20.301 -15.985 13.720 1.00 94.75 473 GLU A O 1
ATOM 3571 N N . SER A 1 474 ? -21.193 -17.988 14.173 1.00 94.88 474 SER A N 1
ATOM 3572 C CA . SER A 1 474 ? -22.469 -17.672 13.522 1.00 94.88 474 SER A CA 1
ATOM 3573 C C . SER A 1 474 ? -23.183 -16.481 14.176 1.00 94.88 474 SER A C 1
ATOM 3575 O O . SER A 1 474 ? -23.778 -15.652 13.483 1.00 94.88 474 SER A O 1
ATOM 3577 N N . ALA A 1 475 ? -23.139 -16.363 15.509 1.00 95.12 475 ALA A N 1
ATOM 3578 C CA . ALA A 1 475 ? -23.727 -15.227 16.220 1.00 95.12 475 ALA A CA 1
ATOM 3579 C C . ALA A 1 475 ? -22.992 -13.912 15.913 1.00 95.12 475 ALA A C 1
ATOM 3581 O O . ALA A 1 475 ? -23.633 -12.871 15.735 1.00 95.12 475 ALA A O 1
ATOM 3582 N N . VAL A 1 476 ? -21.662 -13.969 15.811 1.00 95.12 476 VAL A N 1
ATOM 3583 C CA . VAL A 1 476 ? -20.814 -12.835 15.430 1.00 95.12 476 VAL A CA 1
ATOM 3584 C C . VAL A 1 476 ? -21.089 -12.411 13.989 1.00 95.12 476 VAL A C 1
ATOM 3586 O O . VAL A 1 476 ? -21.389 -11.237 13.766 1.00 95.12 476 VAL A O 1
ATOM 3589 N N . ARG A 1 477 ? -21.079 -13.348 13.030 1.00 93.19 477 ARG A N 1
ATOM 3590 C CA . ARG A 1 477 ? -21.319 -13.071 11.603 1.00 93.19 477 ARG A CA 1
ATOM 3591 C C . ARG A 1 477 ? -22.658 -12.380 11.362 1.00 93.19 477 ARG A C 1
ATOM 3593 O O . ARG A 1 477 ? -22.717 -11.399 10.628 1.00 93.19 477 ARG A O 1
ATOM 3600 N N . ARG A 1 478 ? -23.723 -12.823 12.039 1.00 91.88 478 ARG A N 1
ATOM 3601 C CA . ARG A 1 478 ? -25.044 -12.180 11.931 1.00 91.88 478 ARG A CA 1
ATOM 3602 C C . ARG A 1 478 ? -25.053 -10.745 12.457 1.00 91.88 478 ARG A C 1
ATOM 3604 O O . ARG A 1 478 ? -25.653 -9.878 11.838 1.00 91.88 478 ARG A O 1
ATOM 3611 N N . ARG A 1 479 ? -24.407 -10.479 13.599 1.00 92.62 479 ARG A N 1
ATOM 3612 C CA . ARG A 1 479 ? -24.441 -9.151 14.244 1.00 92.62 479 ARG A CA 1
ATOM 3613 C C . ARG A 1 479 ? -23.456 -8.156 13.633 1.00 92.62 479 ARG A C 1
ATOM 3615 O O . ARG A 1 479 ? -23.701 -6.956 13.700 1.00 92.62 479 ARG A O 1
ATOM 3622 N N . MET A 1 480 ? -22.343 -8.621 13.064 1.00 92.50 480 MET A N 1
ATOM 3623 C CA . MET A 1 480 ? -21.271 -7.735 12.596 1.00 92.50 480 MET A CA 1
ATOM 3624 C C . MET A 1 480 ? -21.640 -6.925 11.346 1.00 92.50 480 MET A C 1
ATOM 3626 O O . MET A 1 480 ? -21.071 -5.860 11.132 1.00 92.50 480 MET A O 1
ATOM 3630 N N . VAL A 1 481 ? -22.599 -7.393 10.539 1.00 90.81 481 VAL A N 1
ATOM 3631 C CA . VAL A 1 481 ? -23.051 -6.702 9.317 1.00 90.81 481 VAL A CA 1
ATOM 3632 C C . VAL A 1 481 ? -23.572 -5.297 9.633 1.00 90.81 481 VAL A C 1
ATOM 3634 O O . VAL A 1 481 ? -23.141 -4.322 9.014 1.00 90.81 481 VAL A O 1
ATOM 3637 N N . ASP A 1 482 ? -24.433 -5.186 10.645 1.00 88.75 482 ASP A N 1
ATOM 3638 C CA . ASP A 1 482 ? -25.101 -3.933 11.010 1.00 88.75 482 ASP A CA 1
ATOM 3639 C C . ASP A 1 482 ? -24.421 -3.163 12.143 1.00 88.75 482 ASP A C 1
ATOM 3641 O O . ASP A 1 482 ? -24.751 -2.000 12.375 1.00 88.75 482 ASP A O 1
ATOM 3645 N N . ALA A 1 483 ? -23.458 -3.777 12.835 1.00 91.38 483 ALA A N 1
ATOM 3646 C CA . ALA A 1 483 ? -22.780 -3.153 13.960 1.00 91.38 483 ALA A CA 1
ATOM 3647 C C . ALA A 1 483 ? -21.902 -1.965 13.499 1.00 91.38 483 ALA A C 1
ATOM 3649 O O . ALA A 1 483 ? -20.933 -2.157 12.759 1.00 91.38 483 ALA A O 1
ATOM 3650 N N . PRO A 1 484 ? -22.168 -0.734 13.972 1.00 90.31 484 PRO A N 1
ATOM 3651 C CA . PRO A 1 484 ? -21.349 0.437 13.656 1.00 90.31 484 PRO A CA 1
ATOM 3652 C C . PRO A 1 484 ? -20.020 0.431 14.420 1.00 90.31 484 PRO A C 1
ATOM 3654 O O . PRO A 1 484 ? -19.047 1.042 13.983 1.00 90.31 484 PRO A O 1
ATOM 3657 N N . LEU A 1 485 ? -19.966 -0.275 15.549 1.00 92.12 485 LEU A N 1
ATOM 3658 C CA . LEU A 1 485 ? -18.762 -0.508 16.332 1.00 92.12 485 LEU A CA 1
ATOM 3659 C C . LEU A 1 485 ? -18.646 -2.002 16.609 1.00 92.12 485 LEU A C 1
ATOM 3661 O O . LEU A 1 485 ? -19.577 -2.609 17.137 1.00 92.12 485 LEU A O 1
ATOM 3665 N N . ILE A 1 486 ? -17.497 -2.573 16.269 1.00 94.44 486 ILE A N 1
ATOM 3666 C CA . ILE A 1 486 ? -17.178 -3.980 16.495 1.00 94.44 486 ILE A CA 1
ATOM 3667 C C . ILE A 1 486 ? -15.929 -4.042 17.364 1.00 94.44 486 ILE A C 1
ATOM 3669 O O . ILE A 1 486 ? -14.919 -3.423 17.039 1.00 94.44 486 ILE A O 1
ATOM 3673 N N . HIS A 1 487 ? -15.980 -4.795 18.454 1.00 94.31 487 HIS A N 1
ATOM 3674 C CA . HIS A 1 487 ? -14.850 -5.028 19.340 1.00 94.31 487 HIS A CA 1
ATOM 3675 C C . HIS A 1 487 ? -14.691 -6.526 19.598 1.00 94.31 487 HIS A C 1
ATOM 3677 O O . HIS A 1 487 ? -15.591 -7.164 20.146 1.00 94.31 487 HIS A O 1
ATOM 3683 N N . PHE A 1 488 ? -13.542 -7.073 19.209 1.00 94.12 488 PHE A N 1
ATOM 3684 C CA . PHE A 1 488 ? -13.167 -8.465 19.421 1.00 94.12 488 PHE A CA 1
ATOM 3685 C C . PHE A 1 488 ? -11.991 -8.540 20.395 1.00 94.12 488 PHE A C 1
ATOM 3687 O O . PHE A 1 488 ? -10.876 -8.174 20.028 1.00 94.12 488 PHE A O 1
ATOM 3694 N N . ALA A 1 489 ? -12.244 -9.038 21.605 1.00 92.12 489 ALA A N 1
ATOM 3695 C CA . ALA A 1 489 ? -11.239 -9.363 22.614 1.00 92.12 489 ALA A CA 1
ATOM 3696 C C . ALA A 1 489 ? -11.096 -10.891 22.719 1.00 92.12 489 ALA A C 1
ATOM 3698 O O . ALA A 1 489 ? -11.839 -11.572 23.429 1.00 92.12 489 ALA A O 1
ATOM 3699 N N . THR A 1 490 ? -10.193 -11.467 21.929 1.00 89.75 490 THR A N 1
ATOM 3700 C CA . THR A 1 490 ? -10.053 -12.927 21.782 1.00 89.75 490 THR A CA 1
ATOM 3701 C C . THR A 1 490 ? -8.683 -13.287 21.202 1.00 89.75 490 THR A C 1
ATOM 3703 O O . THR A 1 490 ? -7.858 -12.413 20.940 1.00 89.75 490 THR A O 1
ATOM 3706 N N . HIS A 1 491 ? -8.406 -14.573 20.994 1.00 84.75 491 HIS A N 1
ATOM 3707 C CA . HIS A 1 491 ? -7.217 -14.990 20.255 1.00 84.75 491 HIS A CA 1
ATOM 3708 C C . HIS A 1 491 ? -7.332 -14.624 18.779 1.00 84.75 491 HIS A C 1
ATOM 3710 O O . HIS A 1 491 ? -8.382 -14.762 18.152 1.00 84.75 491 HIS A O 1
ATOM 3716 N N . GLY A 1 492 ? -6.209 -14.214 18.209 1.00 77.62 492 GLY A N 1
ATOM 3717 C CA . GLY A 1 492 ? -6.040 -14.057 16.777 1.00 77.62 492 GLY A CA 1
ATOM 3718 C C . GLY A 1 492 ? -4.649 -14.514 16.387 1.00 77.62 492 GLY A C 1
ATOM 3719 O O . GLY A 1 492 ? -3.739 -14.549 17.220 1.00 77.62 492 GLY A O 1
ATOM 3720 N N . LEU A 1 493 ? -4.499 -14.899 15.126 1.00 73.81 493 LEU A N 1
ATOM 3721 C CA . LEU A 1 493 ? -3.210 -15.288 14.578 1.00 73.81 493 LEU A CA 1
ATOM 3722 C C . LEU A 1 493 ? -3.075 -14.764 13.153 1.00 73.81 493 LEU A C 1
ATOM 3724 O O . LEU A 1 493 ? -3.914 -15.046 12.298 1.00 73.81 493 LEU A O 1
ATOM 3728 N N . GLY A 1 494 ? -2.008 -14.005 12.907 1.00 67.44 494 GLY A N 1
ATOM 3729 C CA . GLY A 1 494 ? -1.613 -13.544 11.581 1.00 67.44 494 GLY A CA 1
ATOM 3730 C C . GLY A 1 494 ? -0.498 -14.417 11.016 1.00 67.44 494 GLY A C 1
ATOM 3731 O O . GLY A 1 494 ? 0.569 -14.533 11.620 1.00 67.44 494 GLY A O 1
ATOM 3732 N N . PHE A 1 495 ? -0.712 -15.020 9.846 1.00 66.00 495 PHE A N 1
ATOM 3733 C CA . PHE A 1 495 ? 0.354 -15.725 9.136 1.00 66.00 495 PHE A CA 1
ATOM 3734 C C . PHE A 1 495 ? 1.101 -14.773 8.196 1.00 66.00 495 PHE A C 1
ATOM 3736 O O . PHE A 1 495 ? 0.503 -14.089 7.369 1.00 66.00 495 PHE A O 1
ATOM 3743 N N . GLY A 1 496 ? 2.433 -14.769 8.289 1.00 57.75 496 GLY A N 1
ATOM 3744 C CA . GLY A 1 496 ? 3.287 -13.839 7.543 1.00 57.75 496 GLY A CA 1
ATOM 3745 C C . GL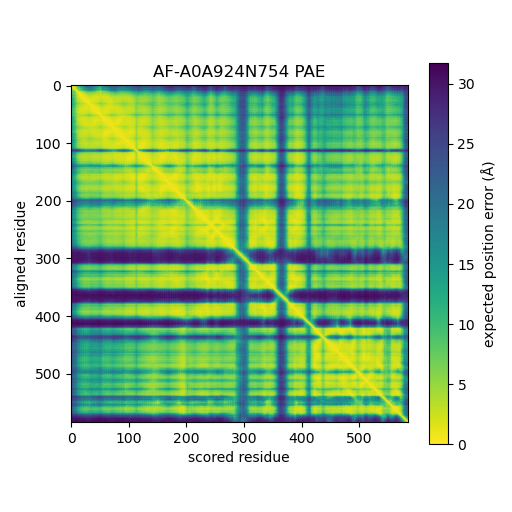Y A 1 496 ? 3.647 -14.250 6.111 1.00 57.75 496 GLY A C 1
ATOM 3746 O O . GLY A 1 496 ? 4.279 -13.457 5.425 1.00 57.75 496 GLY A O 1
ATOM 3747 N N . SER A 1 497 ? 3.297 -15.455 5.642 1.00 61.94 497 SER A N 1
ATOM 3748 C CA . SER A 1 497 ? 3.590 -15.891 4.264 1.00 61.94 497 SER A CA 1
ATOM 3749 C C . SER A 1 497 ? 2.362 -15.793 3.365 1.00 61.94 497 SER A C 1
ATOM 3751 O O . SER A 1 497 ? 1.253 -16.093 3.805 1.00 61.94 497 SER A O 1
ATOM 3753 N N . ALA A 1 498 ? 2.555 -15.437 2.090 1.00 62.16 498 ALA A N 1
ATOM 3754 C CA . ALA A 1 498 ? 1.467 -15.340 1.111 1.00 62.16 498 ALA A CA 1
ATOM 3755 C C . ALA A 1 498 ? 0.626 -16.631 1.042 1.00 62.16 498 ALA A C 1
ATOM 3757 O O . ALA A 1 498 ? -0.594 -16.573 1.133 1.00 62.16 498 ALA A O 1
ATOM 3758 N N . ALA A 1 499 ? 1.280 -17.799 1.030 1.00 62.62 499 ALA A N 1
ATOM 3759 C CA . ALA A 1 499 ? 0.616 -19.107 0.996 1.00 62.62 499 ALA A CA 1
ATOM 3760 C C . ALA A 1 499 ? -0.232 -19.427 2.245 1.00 62.62 499 ALA A C 1
ATOM 3762 O O . ALA A 1 499 ? -1.039 -20.351 2.228 1.00 62.62 499 ALA A O 1
ATOM 3763 N N . SER A 1 500 ? -0.030 -18.709 3.354 1.00 67.50 500 SER A N 1
ATOM 3764 C CA . SER A 1 500 ? -0.729 -18.957 4.622 1.00 67.50 500 SER A CA 1
ATOM 3765 C C . SER A 1 500 ? -1.607 -17.796 5.063 1.00 67.50 500 SER A C 1
ATOM 3767 O O . SER A 1 500 ? -2.379 -17.972 6.000 1.00 67.50 500 SER A O 1
ATOM 3769 N N . ALA A 1 501 ? -1.509 -16.633 4.415 1.00 70.50 501 ALA A N 1
ATOM 3770 C CA . ALA A 1 501 ? -2.161 -15.401 4.842 1.00 70.50 501 ALA A CA 1
ATOM 3771 C C . ALA A 1 501 ? -3.678 -15.578 4.991 1.00 70.50 501 ALA A C 1
ATOM 3773 O O . ALA A 1 501 ? -4.233 -15.156 6.006 1.00 70.50 501 ALA A O 1
ATOM 3774 N N . ARG A 1 502 ? -4.328 -16.287 4.053 1.00 79.50 502 ARG A N 1
ATOM 3775 C CA . ARG A 1 502 ? -5.768 -16.612 4.102 1.00 79.50 502 ARG A CA 1
ATOM 3776 C C . ARG A 1 502 ? -6.191 -17.390 5.349 1.00 79.50 502 ARG A C 1
ATOM 3778 O O . ARG A 1 502 ? -7.345 -17.305 5.743 1.00 79.50 502 ARG A O 1
ATOM 3785 N N . ARG A 1 503 ? -5.272 -18.124 5.982 1.00 77.88 503 ARG A N 1
ATOM 3786 C CA . ARG A 1 503 ? -5.534 -18.890 7.210 1.00 77.88 503 ARG A CA 1
ATOM 3787 C C . ARG A 1 503 ? -5.462 -18.035 8.470 1.00 77.88 503 ARG A C 1
ATOM 3789 O O . ARG A 1 503 ? -5.709 -18.554 9.549 1.00 77.88 503 ARG A O 1
ATOM 3796 N N . SER A 1 504 ? -5.087 -16.759 8.363 1.00 81.00 504 SER A N 1
ATOM 3797 C CA . SER A 1 504 ? -5.085 -15.851 9.515 1.00 81.00 504 SER A CA 1
ATOM 3798 C C . SER A 1 504 ? -6.502 -15.735 10.057 1.00 81.00 504 SER A C 1
ATOM 3800 O O . SER A 1 504 ? -7.420 -15.582 9.257 1.00 81.00 504 SER A O 1
ATOM 3802 N N . PHE A 1 505 ? -6.693 -15.799 11.372 1.00 84.75 505 PHE A N 1
ATOM 3803 C CA . PHE A 1 505 ? -8.031 -15.925 11.954 1.00 84.75 505 PHE A CA 1
ATOM 3804 C C . PHE A 1 505 ? -8.229 -15.094 13.219 1.00 84.75 505 PHE A C 1
ATOM 3806 O O . PHE A 1 505 ? -7.268 -14.716 13.896 1.00 84.75 505 PHE A O 1
ATOM 3813 N N . VAL A 1 506 ? -9.502 -14.863 13.542 1.00 89.12 506 VAL A N 1
ATOM 3814 C CA . VAL A 1 506 ? -9.984 -14.442 14.863 1.00 89.12 506 VAL A CA 1
ATOM 3815 C C . VAL A 1 506 ? -10.819 -15.583 15.443 1.00 89.12 506 VAL A C 1
ATOM 3817 O O . VAL A 1 506 ? -11.706 -16.100 14.768 1.00 89.12 506 VAL A O 1
ATOM 3820 N N . ALA A 1 507 ? -10.522 -15.994 16.674 1.00 90.81 507 ALA A N 1
ATOM 3821 C CA . ALA A 1 507 ? -11.165 -17.145 17.299 1.00 90.81 507 ALA A CA 1
ATOM 3822 C C . ALA A 1 507 ? -12.485 -16.771 17.990 1.00 90.81 507 ALA A C 1
ATOM 3824 O O . ALA A 1 507 ? -12.553 -15.802 18.751 1.00 90.81 507 ALA A O 1
ATOM 3825 N N . PHE A 1 508 ? -13.498 -17.604 17.792 1.00 95.75 508 PHE A N 1
ATOM 3826 C CA . PHE A 1 508 ? -14.834 -17.567 18.378 1.00 95.75 508 PHE A CA 1
ATOM 3827 C C . PHE A 1 508 ? -15.239 -18.961 18.866 1.00 95.75 508 PHE A C 1
ATOM 3829 O O . PHE A 1 508 ? -14.504 -19.933 18.707 1.00 95.75 508 PHE A O 1
ATOM 3836 N N . ALA A 1 509 ? -16.405 -19.073 19.500 1.00 96.12 509 ALA A N 1
ATOM 3837 C CA . ALA A 1 509 ? -16.910 -20.377 19.894 1.00 96.12 509 ALA A CA 1
ATOM 3838 C C . ALA A 1 509 ? -17.357 -21.166 18.647 1.00 96.12 509 ALA A C 1
ATOM 3840 O O . ALA A 1 509 ? -18.066 -20.603 17.804 1.00 96.12 509 ALA A O 1
ATOM 3841 N N . PRO A 1 510 ? -16.975 -22.450 18.523 1.00 94.88 510 PRO A N 1
ATOM 3842 C CA . PRO A 1 510 ? -17.486 -23.301 17.456 1.00 94.88 510 PRO A CA 1
ATOM 3843 C C . PRO A 1 510 ? -18.986 -23.547 17.649 1.00 94.88 510 PRO A C 1
ATOM 3845 O O . PRO A 1 510 ? -19.483 -23.572 18.780 1.00 94.88 510 PRO A O 1
ATOM 3848 N N . ASP A 1 511 ? -19.701 -23.769 16.553 1.00 94.62 511 ASP A N 1
ATOM 3849 C CA . ASP A 1 511 ? -21.098 -24.202 16.562 1.00 94.62 511 ASP A CA 1
ATOM 3850 C C . ASP A 1 511 ? -21.346 -25.283 15.498 1.00 94.62 511 ASP A C 1
ATOM 3852 O O . ASP A 1 511 ? -20.409 -25.831 14.926 1.00 94.62 511 ASP A O 1
ATOM 3856 N N . SER A 1 512 ? -22.604 -25.670 15.270 1.00 92.94 512 SER A N 1
ATOM 3857 C CA . SER A 1 512 ? -22.933 -26.719 14.295 1.00 92.94 512 SER A CA 1
ATOM 3858 C C . SER A 1 512 ? -22.599 -26.343 12.847 1.00 92.94 512 SER A C 1
ATOM 3860 O O . SER A 1 512 ? -22.600 -27.223 11.992 1.00 92.94 512 SER A O 1
ATOM 3862 N N . LEU A 1 513 ? -22.392 -25.054 12.554 1.00 90.69 513 LEU A N 1
ATOM 3863 C CA . LEU A 1 513 ? -22.162 -24.539 11.204 1.00 90.69 513 LEU A CA 1
ATOM 3864 C C . LEU A 1 513 ? -20.713 -24.106 10.981 1.00 90.69 513 LEU A C 1
ATOM 3866 O O . LEU A 1 513 ? -20.266 -24.112 9.839 1.00 90.69 513 LEU A O 1
ATOM 3870 N N . GLN A 1 514 ? -20.014 -23.697 12.042 1.00 92.25 514 GLN A N 1
ATOM 3871 C CA . GLN A 1 514 ? -18.698 -23.069 11.961 1.00 92.25 514 GLN A CA 1
ATOM 3872 C C . GLN A 1 514 ? -17.708 -23.683 12.952 1.00 92.25 514 GLN A C 1
ATOM 3874 O O . GLN A 1 514 ? -18.061 -24.038 14.081 1.00 92.25 514 GLN A O 1
ATOM 3879 N N . ASP A 1 515 ? -16.440 -23.754 12.551 1.00 90.94 515 ASP A N 1
ATOM 3880 C CA . ASP A 1 515 ? -15.353 -24.311 13.362 1.00 90.94 515 ASP A CA 1
ATOM 3881 C C . ASP A 1 515 ? -14.847 -23.354 14.463 1.00 90.94 515 ASP A C 1
ATOM 3883 O O . ASP A 1 515 ? -14.059 -23.757 15.327 1.00 90.94 515 ASP A O 1
ATOM 3887 N N . GLY A 1 516 ? -15.350 -22.115 14.481 1.00 91.88 516 GLY A N 1
ATOM 3888 C CA . GLY A 1 516 ? -14.998 -21.087 15.451 1.00 91.88 516 GLY A CA 1
ATOM 3889 C C . GLY A 1 516 ? -13.754 -20.291 15.062 1.00 91.88 516 GLY A C 1
ATOM 3890 O O . GLY A 1 516 ? -13.225 -19.567 15.904 1.00 91.88 516 GLY A O 1
ATOM 3891 N N . LEU A 1 517 ? -13.246 -20.412 13.837 1.00 91.25 517 LEU A N 1
ATOM 3892 C CA . LEU A 1 517 ? -12.099 -19.663 13.344 1.00 91.25 517 LEU A CA 1
ATOM 3893 C C . LEU A 1 517 ? -12.525 -18.797 12.159 1.00 91.25 517 LEU A C 1
ATOM 3895 O O . LEU A 1 517 ? -12.368 -19.196 11.016 1.00 91.25 517 LEU A O 1
ATOM 3899 N N . LEU A 1 518 ? -12.935 -17.550 12.417 1.00 91.38 518 LEU A N 1
ATOM 3900 C CA . LEU A 1 518 ? -13.230 -16.605 11.339 1.00 91.38 518 LEU A CA 1
ATOM 3901 C C . LEU A 1 518 ? -11.933 -16.236 10.608 1.00 91.38 518 LEU A C 1
ATOM 3903 O O . LEU A 1 518 ? -11.149 -15.406 11.090 1.00 91.38 518 LEU A O 1
ATOM 3907 N N . THR A 1 519 ? -11.703 -16.853 9.453 1.00 89.06 519 THR A N 1
ATOM 3908 C CA . THR A 1 519 ? -10.466 -16.695 8.683 1.00 89.06 519 THR A CA 1
ATOM 3909 C C . THR A 1 519 ? -10.510 -15.506 7.721 1.00 89.06 519 THR A C 1
ATOM 3911 O O . THR A 1 519 ? -11.562 -15.043 7.274 1.00 89.06 519 THR A O 1
ATOM 3914 N N . LEU A 1 520 ? -9.324 -15.027 7.336 1.00 84.75 520 LEU A N 1
ATOM 3915 C CA . LEU A 1 520 ? -9.149 -14.058 6.260 1.00 84.75 520 LEU A CA 1
ATOM 3916 C C . LEU A 1 520 ? -9.753 -14.582 4.950 1.00 84.75 520 LEU A C 1
ATOM 3918 O O . LEU A 1 520 ? -10.392 -13.815 4.238 1.00 84.75 520 LEU A O 1
ATOM 3922 N N . GLY A 1 521 ? -9.557 -15.867 4.642 1.00 84.44 521 GLY A N 1
ATOM 3923 C CA . GLY A 1 521 ? -10.093 -16.512 3.446 1.00 84.44 521 GLY A CA 1
ATOM 3924 C C . GLY A 1 521 ? -11.615 -16.457 3.400 1.00 84.44 521 GLY A C 1
ATOM 3925 O O . GLY A 1 521 ? -12.167 -15.932 2.440 1.00 84.44 521 GLY A O 1
ATOM 3926 N N . GLU A 1 522 ? -12.284 -16.891 4.469 1.00 88.94 522 GLU A N 1
ATOM 3927 C CA . GLU A 1 522 ? -13.749 -16.846 4.553 1.00 88.94 522 GLU A CA 1
ATOM 3928 C C . GLU A 1 522 ? -14.290 -15.429 4.452 1.00 88.94 522 GLU A C 1
ATOM 3930 O O . GLU A 1 522 ? -15.245 -15.191 3.715 1.00 88.94 522 GLU A O 1
ATOM 3935 N N . LEU A 1 523 ? -13.666 -14.477 5.161 1.00 88.44 523 LEU A N 1
ATOM 3936 C CA . LEU A 1 523 ? -14.026 -13.076 5.017 1.00 88.44 523 LEU A CA 1
ATOM 3937 C C . LEU A 1 523 ? -13.914 -12.686 3.546 1.00 88.44 523 LEU A C 1
ATOM 3939 O O . LEU A 1 523 ? -14.880 -12.188 2.993 1.00 88.44 523 LEU A O 1
ATOM 3943 N N . MET A 1 524 ? -12.790 -12.929 2.875 1.00 83.31 524 MET A N 1
ATOM 3944 C CA . MET A 1 524 ? -12.599 -12.494 1.488 1.00 83.31 524 MET A CA 1
ATOM 3945 C C . MET A 1 524 ? -13.534 -13.170 0.484 1.00 83.31 524 MET A C 1
ATOM 3947 O O . MET A 1 524 ? -14.081 -12.462 -0.369 1.00 83.31 524 MET A O 1
ATOM 3951 N N . ASP A 1 525 ? -13.814 -14.460 0.642 1.00 85.38 525 ASP A N 1
ATOM 3952 C CA . ASP A 1 525 ? -14.661 -15.232 -0.273 1.00 85.38 525 ASP A CA 1
ATOM 3953 C C . ASP A 1 525 ? -16.154 -14.922 -0.131 1.00 85.38 525 ASP A C 1
ATOM 3955 O O . ASP A 1 525 ? -16.909 -15.019 -1.104 1.00 85.38 525 ASP A O 1
ATOM 3959 N N . GLU A 1 526 ? -16.597 -14.475 1.046 1.00 83.81 526 GLU A N 1
ATOM 3960 C CA . GLU A 1 526 ? -18.006 -14.185 1.298 1.00 83.81 526 GLU A CA 1
ATOM 3961 C C . GLU A 1 526 ? -18.453 -12.891 0.595 1.00 83.81 526 GLU A C 1
ATOM 3963 O O . GLU A 1 526 ? -18.382 -11.782 1.132 1.00 83.81 526 GLU A O 1
ATOM 3968 N N . ARG A 1 527 ? -18.913 -13.008 -0.656 1.00 75.94 527 ARG A N 1
ATOM 3969 C CA . ARG A 1 527 ? -19.300 -11.859 -1.499 1.00 75.94 527 ARG A CA 1
ATOM 3970 C C . ARG A 1 527 ? -20.454 -11.032 -0.933 1.00 75.94 527 ARG A C 1
ATOM 3972 O O . ARG A 1 527 ? -20.476 -9.825 -1.149 1.00 75.94 527 ARG A O 1
ATOM 3979 N N . ALA A 1 528 ? -21.393 -11.670 -0.237 1.00 77.00 528 ALA A N 1
ATOM 3980 C CA . ALA A 1 528 ? -22.570 -11.008 0.325 1.00 77.00 528 ALA A CA 1
ATOM 3981 C C . ALA A 1 528 ? -22.264 -10.205 1.602 1.00 77.00 528 ALA A C 1
ATOM 3983 O O . ALA A 1 528 ? -23.066 -9.362 2.002 1.00 77.00 528 ALA A O 1
ATOM 3984 N N . LEU A 1 529 ? -21.110 -10.439 2.236 1.00 85.25 529 LEU A N 1
ATOM 3985 C CA . LEU A 1 529 ? -20.744 -9.754 3.466 1.00 85.25 529 LEU A CA 1
ATOM 3986 C C . LEU A 1 529 ? -20.364 -8.295 3.178 1.00 85.25 529 LEU A C 1
ATOM 3988 O O . LEU A 1 529 ? -19.353 -8.023 2.533 1.00 85.25 529 LEU A O 1
ATOM 3992 N N . ALA A 1 530 ? -21.142 -7.352 3.706 1.00 87.75 530 ALA A N 1
ATOM 3993 C CA . ALA A 1 530 ? -20.862 -5.921 3.632 1.00 87.75 530 ALA A CA 1
ATOM 3994 C C . ALA A 1 530 ? -21.086 -5.279 5.004 1.00 87.75 530 ALA A C 1
ATOM 3996 O O . ALA A 1 530 ? -22.210 -5.163 5.480 1.00 87.75 530 ALA A O 1
ATOM 3997 N N . LEU A 1 531 ? -20.007 -4.851 5.649 1.00 89.44 531 LEU A N 1
ATOM 3998 C CA . LEU A 1 531 ? -20.042 -4.283 6.991 1.00 89.44 531 LEU A CA 1
ATOM 3999 C C . LEU A 1 531 ? -20.496 -2.824 6.950 1.00 89.44 531 LEU A C 1
ATOM 4001 O O . LEU A 1 531 ? -20.156 -2.078 6.029 1.00 89.44 531 LEU A O 1
ATOM 4005 N N . ARG A 1 532 ? -21.203 -2.379 7.989 1.00 87.81 532 ARG A N 1
ATOM 4006 C CA . ARG A 1 532 ? -21.527 -0.960 8.243 1.00 87.81 532 ARG A CA 1
ATOM 4007 C C . ARG A 1 532 ? -20.646 -0.333 9.329 1.00 87.81 532 ARG A C 1
ATOM 4009 O O . ARG A 1 532 ? -20.892 0.796 9.743 1.00 87.81 532 ARG A O 1
ATOM 4016 N N . ALA A 1 533 ? -19.614 -1.056 9.759 1.00 89.81 533 ALA A N 1
ATOM 4017 C CA . ALA A 1 533 ? -18.732 -0.659 10.843 1.00 89.81 533 ALA A CA 1
ATOM 4018 C C . ALA A 1 533 ? -17.964 0.638 10.541 1.00 89.81 533 ALA A C 1
ATOM 4020 O O . ALA A 1 533 ? -17.224 0.750 9.562 1.00 89.81 533 ALA A O 1
ATOM 4021 N N . GLU A 1 534 ? -18.087 1.606 11.443 1.00 89.31 534 GLU A N 1
ATOM 4022 C CA . GLU A 1 534 ? -17.241 2.796 11.506 1.00 89.31 534 GLU A CA 1
ATOM 4023 C C . GLU A 1 534 ? -15.874 2.448 12.117 1.00 89.31 534 GLU A C 1
ATOM 4025 O O . GLU A 1 534 ? -14.849 2.995 11.706 1.00 89.31 534 GLU A O 1
ATOM 4030 N N . LEU A 1 535 ? -15.846 1.491 13.052 1.00 90.44 535 LEU A N 1
ATOM 4031 C CA . LEU A 1 535 ? -14.624 0.995 13.676 1.00 90.44 535 LEU A CA 1
ATOM 4032 C C . LEU A 1 535 ? -14.723 -0.499 14.009 1.00 90.44 535 LEU A C 1
ATOM 4034 O O . LEU A 1 535 ? -15.663 -0.938 14.672 1.00 90.44 535 LEU A O 1
ATOM 4038 N N . VAL A 1 536 ? -13.701 -1.251 13.603 1.00 91.94 536 VAL A N 1
ATOM 4039 C CA . VAL A 1 536 ? -13.431 -2.618 14.068 1.00 91.94 536 VAL A CA 1
ATOM 4040 C C . VAL A 1 536 ? -12.198 -2.597 14.962 1.00 91.94 536 VAL A C 1
ATOM 4042 O O . VAL A 1 536 ? -11.139 -2.142 14.539 1.00 91.94 536 VAL A O 1
ATOM 4045 N N . VAL A 1 537 ? -12.309 -3.085 16.191 1.00 90.50 537 VAL A N 1
ATOM 4046 C CA . VAL A 1 537 ? -11.191 -3.227 17.128 1.00 90.50 537 VAL A CA 1
ATOM 4047 C C . VAL A 1 537 ? -10.854 -4.704 17.266 1.00 90.50 537 VAL A C 1
ATOM 4049 O O . VAL A 1 537 ? -11.654 -5.485 17.774 1.00 90.50 537 VAL A O 1
ATOM 4052 N N . LEU A 1 538 ? -9.659 -5.072 16.817 1.00 85.81 538 LEU A N 1
ATOM 4053 C CA . LEU A 1 538 ? -9.075 -6.399 16.948 1.00 85.81 538 LEU A CA 1
ATOM 4054 C C . LEU A 1 538 ? -8.125 -6.396 18.156 1.00 85.81 538 LEU A C 1
ATOM 4056 O O . LEU A 1 538 ? -6.908 -6.249 18.006 1.00 85.81 538 LEU A O 1
ATOM 4060 N N . SER A 1 539 ? -8.688 -6.539 19.359 1.00 81.19 539 SER A N 1
ATOM 4061 C CA . SER A 1 539 ? -7.943 -6.772 20.608 1.00 81.19 539 SER A CA 1
ATOM 4062 C C . SER A 1 539 ? -7.534 -8.249 20.678 1.00 81.19 539 SER A C 1
ATOM 4064 O O . SER A 1 539 ? -8.001 -9.044 21.491 1.00 81.19 539 SER A O 1
ATOM 4066 N N . ALA A 1 540 ? -6.717 -8.640 19.705 1.00 63.84 540 ALA A N 1
ATOM 4067 C CA . ALA A 1 540 ? -6.288 -10.007 19.481 1.00 63.84 540 ALA A CA 1
ATOM 4068 C C . ALA A 1 540 ? -4.826 -10.011 19.025 1.00 63.84 540 ALA A C 1
ATOM 4070 O O . ALA A 1 540 ? -4.409 -9.168 18.216 1.00 63.84 540 ALA A O 1
ATOM 4071 N N . CYS A 1 541 ? -4.043 -10.943 19.575 1.00 64.12 541 CYS A N 1
ATOM 4072 C CA . CYS A 1 541 ? -2.607 -11.051 19.333 1.00 64.12 541 CYS A CA 1
ATOM 4073 C C . CYS A 1 541 ? -2.289 -11.060 17.833 1.00 64.12 541 CYS A C 1
ATOM 4075 O O . CYS A 1 541 ? -2.945 -11.743 17.053 1.00 64.12 541 CYS A O 1
ATOM 4077 N N . GLN A 1 542 ? -1.263 -10.302 17.432 1.00 60.22 542 GLN A N 1
ATOM 4078 C CA . GLN A 1 542 ? -0.685 -10.354 16.083 1.00 60.22 542 GLN A CA 1
ATOM 4079 C C . GLN A 1 542 ? -1.669 -10.094 14.921 1.00 60.22 542 GLN A C 1
ATOM 4081 O O . GLN A 1 542 ? -1.345 -10.372 13.769 1.00 60.22 542 GLN A O 1
ATOM 4086 N N . THR A 1 543 ? -2.843 -9.512 15.177 1.00 50.88 543 THR A N 1
ATOM 4087 C CA . THR A 1 543 ? -3.850 -9.251 14.133 1.00 50.88 543 THR A CA 1
ATOM 4088 C C . THR A 1 543 ? -3.438 -8.177 13.132 1.00 50.88 543 THR A C 1
ATOM 4090 O O . THR A 1 543 ? -3.985 -8.154 12.035 1.00 50.88 543 THR A O 1
ATOM 4093 N N . GLY A 1 544 ? -2.455 -7.333 13.473 1.00 48.44 544 GLY A N 1
ATOM 4094 C CA . GLY A 1 544 ? -1.817 -6.378 12.560 1.00 48.44 544 GLY A CA 1
ATOM 4095 C C . GLY A 1 544 ? -0.538 -6.893 11.881 1.00 48.44 544 GLY A C 1
ATOM 4096 O O . GLY A 1 544 ? 0.017 -6.203 11.025 1.00 48.44 544 GLY A O 1
ATOM 4097 N N . LEU A 1 545 ? -0.051 -8.088 12.244 1.00 52.81 545 LEU A N 1
ATOM 4098 C CA . LEU A 1 545 ? 1.154 -8.708 11.676 1.00 52.81 545 LEU A CA 1
ATOM 4099 C C . LEU A 1 545 ? 0.775 -9.551 10.448 1.00 52.81 545 LEU A C 1
ATOM 4101 O O . LEU A 1 545 ? 0.695 -10.773 10.500 1.00 52.81 545 LEU A O 1
ATOM 4105 N N . GLY A 1 546 ? 0.506 -8.865 9.341 1.00 52.12 546 GLY A N 1
ATOM 4106 C CA . GLY A 1 546 ? 0.290 -9.471 8.025 1.00 52.12 546 GLY A CA 1
ATOM 4107 C C . GLY A 1 546 ? 1.577 -9.625 7.208 1.00 52.12 546 GLY A C 1
ATOM 4108 O O . GLY A 1 546 ? 2.614 -9.066 7.575 1.00 52.12 546 GLY A O 1
ATOM 4109 N N . ASN A 1 547 ? 1.511 -10.325 6.068 1.00 57.81 547 ASN A N 1
ATOM 4110 C CA . ASN A 1 547 ? 2.598 -10.273 5.084 1.00 57.81 547 ASN A CA 1
ATOM 4111 C C . ASN A 1 547 ? 2.740 -8.826 4.588 1.00 57.81 547 ASN A C 1
ATOM 4113 O O . ASN A 1 547 ? 1.751 -8.214 4.174 1.00 57.81 547 ASN A O 1
ATOM 4117 N N . LEU A 1 548 ? 3.947 -8.265 4.659 1.00 56.62 548 LEU A N 1
ATOM 4118 C CA . LEU A 1 548 ? 4.203 -6.927 4.138 1.00 56.62 548 LEU A CA 1
ATOM 4119 C C . LEU A 1 548 ? 4.505 -7.029 2.662 1.00 56.62 548 LEU A C 1
ATOM 4121 O O . LEU A 1 548 ? 5.465 -7.668 2.244 1.00 56.6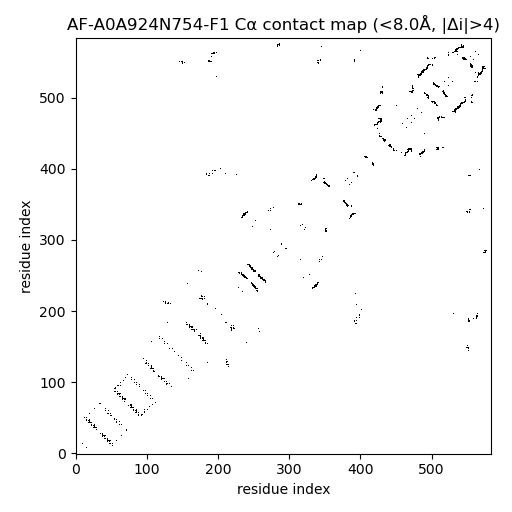2 548 LEU A O 1
ATOM 4125 N N . THR A 1 549 ? 3.682 -6.340 1.903 1.00 59.62 549 THR A N 1
ATOM 4126 C CA . THR A 1 549 ? 3.783 -6.241 0.459 1.00 59.62 549 THR A CA 1
ATOM 4127 C C . THR A 1 549 ? 4.124 -4.793 0.122 1.00 59.62 549 THR A C 1
ATOM 4129 O O . THR A 1 549 ? 3.646 -3.861 0.780 1.00 59.62 549 THR A O 1
ATOM 4132 N N . ARG A 1 550 ? 5.036 -4.581 -0.826 1.00 57.16 550 ARG A N 1
ATOM 4133 C CA . ARG A 1 550 ? 5.537 -3.248 -1.182 1.00 57.16 550 ARG A CA 1
ATOM 4134 C C . ARG A 1 550 ? 4.451 -2.404 -1.859 1.00 57.16 550 ARG A C 1
ATOM 4136 O O . ARG A 1 550 ? 4.361 -1.207 -1.593 1.00 57.16 550 ARG A O 1
ATOM 4143 N N . ALA A 1 551 ? 3.608 -3.020 -2.682 1.00 51.84 551 ALA A N 1
ATOM 4144 C CA . ALA A 1 551 ? 2.500 -2.384 -3.383 1.00 51.84 551 ALA A CA 1
ATOM 4145 C C . ALA A 1 551 ? 1.242 -2.244 -2.512 1.00 51.84 551 ALA A C 1
ATOM 4147 O O . ALA A 1 551 ? 0.548 -1.233 -2.597 1.00 51.84 551 ALA A O 1
ATOM 4148 N N . GLU A 1 552 ? 0.916 -3.230 -1.675 1.00 67.19 552 GLU A N 1
ATOM 4149 C CA . GLU A 1 552 ? -0.403 -3.306 -1.017 1.00 67.19 552 GLU A CA 1
ATOM 4150 C C . GLU A 1 552 ? -0.368 -3.057 0.504 1.00 67.19 552 GLU A C 1
ATOM 4152 O O . GLU A 1 552 ? -1.422 -2.900 1.128 1.00 67.19 552 GLU A O 1
ATOM 4157 N N . GLY A 1 553 ? 0.824 -2.949 1.102 1.00 63.56 553 GLY A N 1
ATOM 4158 C CA . GLY A 1 553 ? 1.009 -2.732 2.537 1.00 63.56 553 GLY A CA 1
ATOM 4159 C C . GLY A 1 553 ? 0.869 -4.020 3.354 1.00 63.56 553 GLY A C 1
ATOM 4160 O O . GLY A 1 553 ? 1.216 -5.108 2.890 1.00 63.56 553 GLY A O 1
ATOM 4161 N N . SER A 1 554 ? 0.400 -3.917 4.602 1.00 64.12 554 SER A N 1
ATOM 4162 C CA . SER A 1 554 ? 0.184 -5.092 5.455 1.00 64.12 554 SER A CA 1
ATOM 4163 C C . SER A 1 554 ? -1.076 -5.858 5.035 1.00 64.12 554 SER A C 1
ATOM 4165 O O . SER A 1 554 ? -2.202 -5.371 5.159 1.00 64.12 554 SER A O 1
ATOM 4167 N N . ILE A 1 555 ? -0.892 -7.092 4.566 1.00 63.59 555 ILE A N 1
ATOM 4168 C CA . ILE A 1 555 ? -1.983 -8.009 4.220 1.00 63.59 555 ILE A CA 1
ATOM 4169 C C . ILE A 1 555 ? -2.296 -8.871 5.440 1.00 63.59 555 ILE A C 1
ATOM 4171 O O . ILE A 1 555 ? -1.601 -9.845 5.720 1.00 63.59 555 ILE A O 1
ATOM 4175 N N . GLY A 1 556 ? -3.327 -8.480 6.188 1.00 71.19 556 GLY A N 1
ATOM 4176 C CA . GLY A 1 556 ? -3.821 -9.187 7.371 1.00 71.19 556 GLY A CA 1
ATOM 4177 C C . GLY A 1 556 ? -5.325 -8.987 7.567 1.00 71.19 556 GLY A C 1
ATOM 4178 O O . GLY A 1 556 ? -6.006 -8.451 6.691 1.00 71.19 556 GLY A O 1
ATOM 4179 N N . LEU A 1 557 ? -5.850 -9.390 8.725 1.00 76.94 557 LEU A N 1
ATOM 4180 C CA . LEU A 1 557 ? -7.285 -9.318 9.038 1.00 76.94 557 LEU A CA 1
ATOM 4181 C C . LEU A 1 557 ? -7.848 -7.897 8.911 1.00 76.94 557 LEU A C 1
ATOM 4183 O O . LEU A 1 557 ? -8.947 -7.713 8.393 1.00 76.94 557 LEU A O 1
ATOM 4187 N N . GLN A 1 558 ? -7.066 -6.878 9.280 1.00 81.56 558 GLN A N 1
ATOM 4188 C CA . GLN A 1 558 ? -7.423 -5.470 9.102 1.00 81.56 558 GLN A CA 1
ATOM 4189 C C . GLN A 1 558 ? -7.792 -5.137 7.651 1.00 81.56 558 GLN A C 1
ATOM 4191 O O . GLN A 1 558 ? -8.765 -4.424 7.408 1.00 81.56 558 GLN A O 1
ATOM 4196 N N . ARG A 1 559 ? -7.058 -5.693 6.676 1.00 83.50 559 ARG A N 1
ATOM 4197 C CA . ARG A 1 559 ? -7.319 -5.474 5.251 1.00 83.50 559 ARG A CA 1
ATOM 4198 C C . ARG A 1 559 ? -8.666 -6.066 4.862 1.00 83.50 559 ARG A C 1
ATOM 4200 O O . ARG A 1 559 ? -9.403 -5.405 4.140 1.00 83.50 559 ARG A O 1
ATOM 4207 N N . ALA A 1 560 ? -9.007 -7.256 5.360 1.00 85.62 560 ALA A N 1
ATOM 4208 C CA . ALA A 1 560 ? -10.299 -7.861 5.063 1.00 85.62 560 ALA A CA 1
ATOM 4209 C C . ALA A 1 560 ? -11.465 -7.042 5.608 1.00 85.62 560 ALA A C 1
ATOM 4211 O O . ALA A 1 560 ? -12.415 -6.788 4.874 1.00 85.62 560 ALA A O 1
ATOM 4212 N N . PHE A 1 561 ? -11.385 -6.564 6.851 1.00 89.19 561 PHE A N 1
ATOM 4213 C CA . PHE A 1 561 ? -12.444 -5.717 7.404 1.00 89.19 561 PHE A CA 1
ATOM 4214 C C . PHE A 1 561 ? -12.619 -4.423 6.599 1.00 89.19 561 PHE A C 1
ATOM 4216 O O . PHE A 1 561 ? -13.751 -4.067 6.267 1.00 89.19 561 PHE A O 1
ATOM 4223 N N . LEU A 1 562 ? -11.521 -3.759 6.213 1.00 87.75 562 LEU A N 1
ATOM 4224 C CA . LEU A 1 562 ? -11.572 -2.588 5.328 1.00 87.75 562 LEU A CA 1
ATOM 4225 C C . LEU A 1 562 ? -12.193 -2.940 3.970 1.00 87.75 562 LEU A C 1
ATOM 4227 O O . LEU A 1 562 ? -13.099 -2.249 3.510 1.00 87.75 562 LEU A O 1
ATOM 4231 N N . ALA A 1 563 ? -11.758 -4.043 3.357 1.00 86.56 563 ALA A N 1
ATOM 4232 C CA . ALA A 1 563 ? -12.268 -4.534 2.081 1.00 86.56 563 ALA A CA 1
ATOM 4233 C C . ALA A 1 563 ? -13.752 -4.915 2.136 1.00 86.56 563 ALA A C 1
ATOM 4235 O O . ALA A 1 563 ? -14.422 -4.794 1.119 1.00 86.56 563 ALA A O 1
ATOM 4236 N N . LYS A 1 564 ? -14.274 -5.314 3.305 1.00 88.38 564 LYS A N 1
ATOM 4237 C CA . LYS A 1 564 ? -15.708 -5.537 3.563 1.00 88.38 564 LYS A CA 1
ATOM 4238 C C . LYS A 1 564 ? -16.478 -4.282 3.952 1.00 88.38 564 LYS A C 1
ATOM 4240 O O . LYS A 1 564 ? -17.676 -4.349 4.205 1.00 88.38 564 LYS A O 1
ATOM 4245 N N . GLY A 1 565 ? -15.818 -3.130 3.952 1.00 86.62 565 GLY A N 1
ATOM 4246 C CA . GLY A 1 565 ? -16.442 -1.826 4.100 1.00 86.62 565 GLY A CA 1
ATOM 4247 C C . GLY A 1 565 ? -16.232 -1.163 5.459 1.00 86.62 565 GLY A C 1
ATOM 4248 O O . GLY A 1 565 ? -16.687 -0.031 5.622 1.00 86.62 565 GLY A O 1
ATOM 4249 N N . ALA A 1 566 ? -15.542 -1.783 6.419 1.00 88.50 566 ALA A N 1
ATOM 4250 C CA . ALA A 1 566 ? -15.208 -1.079 7.655 1.00 88.50 566 ALA A CA 1
ATOM 4251 C C . ALA A 1 566 ? -14.452 0.227 7.337 1.00 88.50 566 ALA A C 1
ATOM 4253 O O . ALA A 1 566 ? -13.520 0.225 6.530 1.00 88.50 566 ALA A O 1
ATOM 4254 N N . ARG A 1 567 ? -14.835 1.353 7.954 1.00 87.75 567 ARG A N 1
ATOM 4255 C CA . ARG A 1 567 ? -14.157 2.644 7.708 1.00 87.75 567 ARG A CA 1
ATOM 4256 C C . ARG A 1 567 ? -12.760 2.684 8.330 1.00 87.75 567 ARG A C 1
ATOM 4258 O O . ARG A 1 567 ? -11.840 3.301 7.788 1.00 87.75 567 ARG A O 1
ATOM 4265 N N . ALA A 1 568 ? -12.608 2.039 9.480 1.00 86.31 568 ALA A N 1
ATOM 4266 C CA . ALA A 1 568 ? -11.347 1.901 10.182 1.00 86.31 568 ALA A CA 1
ATOM 4267 C C . ALA A 1 568 ? -11.263 0.538 10.872 1.00 86.31 568 ALA A C 1
ATOM 4269 O O . ALA A 1 568 ? -12.262 0.000 11.354 1.00 86.31 568 ALA A O 1
ATOM 4270 N N . ALA A 1 569 ? -10.044 0.015 10.958 1.00 81.81 569 ALA A N 1
ATOM 4271 C CA . ALA A 1 569 ? -9.712 -1.142 11.768 1.00 81.81 569 ALA A CA 1
ATOM 4272 C C . ALA A 1 569 ? -8.520 -0.786 12.665 1.00 81.81 569 ALA A C 1
ATOM 4274 O O . ALA A 1 569 ? -7.524 -0.241 12.188 1.00 81.81 569 ALA A O 1
ATOM 4275 N N . SER A 1 570 ? -8.639 -1.072 13.958 1.00 80.81 570 SER A N 1
ATOM 4276 C CA . SER A 1 570 ? -7.553 -1.014 14.931 1.00 80.81 570 SER A CA 1
ATOM 4277 C C . SER A 1 570 ? -7.115 -2.438 15.236 1.00 80.81 570 SER A C 1
ATOM 4279 O O . SER A 1 570 ? -7.955 -3.302 15.478 1.00 80.81 570 SER A O 1
ATOM 4281 N N . SER A 1 571 ? -5.815 -2.692 15.212 1.00 69.88 571 SER A N 1
ATOM 4282 C CA . SER A 1 571 ? -5.247 -4.020 15.437 1.00 69.88 571 SER A CA 1
ATOM 4283 C C . SER A 1 571 ? -3.986 -3.918 16.273 1.00 69.88 571 SER A C 1
ATOM 4285 O O . SER A 1 571 ? -3.233 -2.950 16.140 1.00 69.88 571 SER A O 1
ATOM 4287 N N . SER A 1 572 ? -3.699 -4.949 17.062 1.00 60.09 572 SER A N 1
ATOM 4288 C CA . SER A 1 572 ? -2.406 -5.051 17.733 1.00 60.09 572 SER A CA 1
ATOM 4289 C C . SER A 1 572 ? -1.316 -5.487 16.745 1.00 60.09 572 SER A C 1
ATOM 4291 O O . SER A 1 572 ? -1.416 -6.538 16.107 1.00 60.09 572 SER A O 1
ATOM 4293 N N . ALA A 1 573 ? -0.242 -4.698 16.636 1.00 48.69 573 ALA A N 1
ATOM 4294 C CA . ALA A 1 573 ? 0.993 -5.073 15.929 1.00 48.69 573 ALA A CA 1
ATOM 4295 C C . ALA A 1 573 ? 1.975 -5.868 16.822 1.00 48.69 573 ALA A C 1
ATOM 4297 O O . ALA A 1 573 ? 3.137 -6.073 16.450 1.00 48.69 573 ALA A O 1
ATOM 4298 N N . PHE A 1 574 ? 1.502 -6.274 18.005 1.00 46.31 574 PHE A N 1
ATOM 4299 C CA . PHE A 1 574 ? 2.249 -6.897 19.092 1.00 46.31 574 PHE A CA 1
ATOM 4300 C C . PHE A 1 574 ? 1.581 -8.221 19.490 1.00 46.31 574 PHE A C 1
ATOM 4302 O O . PHE A 1 574 ? 0.366 -8.389 19.338 1.00 46.31 574 PHE A O 1
ATOM 4309 N N . GLY A 1 575 ? 2.347 -9.162 20.039 1.00 35.56 575 GLY A N 1
ATOM 4310 C CA . GLY A 1 575 ? 1.741 -10.161 20.918 1.00 35.56 575 GLY A CA 1
ATOM 4311 C C . GLY A 1 575 ? 1.595 -9.544 22.306 1.00 35.56 575 GLY A C 1
ATOM 4312 O O . GLY A 1 575 ? 2.566 -9.048 22.868 1.00 35.56 575 GLY A O 1
ATOM 4313 N N . THR A 1 576 ? 0.376 -9.497 22.833 1.00 32.53 576 THR A N 1
ATOM 4314 C CA . THR A 1 576 ? 0.110 -8.931 24.156 1.00 32.53 576 THR A CA 1
ATOM 4315 C C . THR A 1 576 ? 0.393 -9.990 25.216 1.00 32.53 576 THR A C 1
ATOM 4317 O O . THR A 1 576 ? -0.483 -10.775 25.562 1.00 32.53 576 THR A O 1
ATOM 4320 N N . LEU A 1 577 ? 1.621 -10.022 25.735 1.00 29.41 577 LEU A N 1
ATOM 4321 C CA . LEU A 1 577 ? 1.887 -10.571 27.064 1.00 29.41 577 LEU A CA 1
ATOM 4322 C C . LEU A 1 577 ? 1.727 -9.412 28.049 1.00 29.41 577 LEU A C 1
ATOM 4324 O O . LEU A 1 577 ? 2.553 -8.503 28.098 1.00 29.41 577 LEU A O 1
ATOM 4328 N N . THR A 1 578 ? 0.623 -9.388 28.793 1.00 29.16 578 THR A N 1
ATOM 4329 C CA . THR A 1 578 ? 0.442 -8.402 29.860 1.00 29.16 578 THR A CA 1
ATOM 4330 C C . THR A 1 578 ? 1.478 -8.657 30.952 1.00 29.16 578 THR A C 1
ATOM 4332 O O . THR A 1 578 ? 1.498 -9.715 31.574 1.00 29.16 578 THR A O 1
ATOM 4335 N N . THR A 1 579 ? 2.325 -7.666 31.220 1.00 25.72 579 THR A N 1
ATOM 4336 C CA . THR A 1 579 ? 3.442 -7.698 32.181 1.00 25.72 579 THR A CA 1
ATOM 4337 C C . THR A 1 579 ? 3.021 -7.657 33.658 1.00 25.72 579 THR A C 1
ATOM 4339 O O . THR A 1 579 ? 3.862 -7.469 34.536 1.00 25.72 579 THR A O 1
ATOM 4342 N N . ARG A 1 580 ? 1.736 -7.857 33.987 1.00 24.25 580 ARG A N 1
ATOM 4343 C CA . ARG A 1 580 ? 1.273 -7.960 35.380 1.00 24.25 580 ARG A CA 1
ATOM 4344 C C . ARG A 1 580 ? 0.921 -9.399 35.727 1.00 24.25 580 ARG A C 1
ATOM 4346 O O . ARG A 1 580 ? -0.135 -9.912 35.386 1.00 24.25 580 ARG A O 1
ATOM 4353 N N . ARG A 1 581 ? 1.845 -10.000 36.471 1.00 24.52 581 ARG A N 1
ATOM 4354 C CA . ARG A 1 581 ? 1.910 -11.377 36.978 1.00 24.52 581 ARG A CA 1
ATOM 4355 C C . ARG A 1 581 ? 0.754 -11.836 37.892 1.00 24.52 581 ARG A C 1
ATOM 4357 O O . ARG A 1 581 ? 0.970 -12.781 38.642 1.00 24.52 581 ARG A O 1
ATOM 4364 N N . ARG A 1 582 ? -0.415 -11.181 37.927 1.00 21.86 582 ARG A N 1
ATOM 4365 C CA . ARG A 1 582 ? -1.441 -11.510 38.941 1.00 21.86 582 ARG A CA 1
ATOM 4366 C C . ARG A 1 582 ? -2.894 -11.617 38.508 1.00 21.86 582 ARG A C 1
ATOM 4368 O O . ARG A 1 582 ? -3.623 -12.260 39.243 1.00 21.86 582 ARG A O 1
ATOM 4375 N N . ASP A 1 583 ? -3.286 -11.141 37.334 1.00 26.03 583 ASP A N 1
ATOM 4376 C CA . ASP A 1 583 ? -4.681 -11.276 36.898 1.00 26.03 583 ASP A CA 1
ATOM 4377 C C . ASP A 1 583 ? -4.714 -11.941 35.516 1.00 26.03 583 ASP A C 1
ATOM 4379 O O . ASP A 1 583 ? -4.771 -11.272 34.482 1.00 26.03 583 ASP A O 1
ATOM 4383 N N . CYS A 1 584 ? -4.570 -13.269 35.516 1.00 28.14 584 CYS A N 1
ATOM 4384 C CA . CYS A 1 584 ? -4.926 -14.148 34.402 1.00 28.14 584 CYS A CA 1
ATOM 4385 C C . CYS A 1 584 ? -6.266 -14.801 34.697 1.00 28.14 584 CYS A C 1
ATOM 4387 O O . CYS A 1 584 ? -6.455 -15.251 35.849 1.00 28.14 584 CYS A O 1
#